Protein AF-A0A077Z413-F1 (afdb_monomer_lite)

InterPro domains:
  IPR001433 Oxidoreductase FAD/NAD(P)-binding [PF00175] (171-273)
  IPR001834 NADH:cytochrome b5 reductase-like [PTHR19370] (33-275)
  IPR006149 EB domain [PF01683] (399-443)
  IPR006149 EB domain [PF01683] (603-660)
  IPR008333 Flavoprotein pyridine nucleotide cytochrome reductase-like, FAD-binding domain [PF00970] (57-152)
  IPR017927 FAD-binding domain, ferredoxin reductase-type [PS51384] (52-159)
  IPR017938 Riboflavin synthase-like beta-barrel [SSF63380] (49-158)
  IPR039261 Ferredoxin-NADP reductase (FNR), nucleotide-binding domain [G3DSA:3.40.50.80] (155-281)
  IPR039261 Ferredoxin-NADP reductase (FNR), nucleotide-binding domain [SSF52343] (146-275)
  IPR055531 Domain of unknown function DUF7107 [PF23416] (274-321)

Sequence (708 aa):
MRLLAFPHSVVPTEAHVEYCETDLTLISFPKAERSTWNLESISSAYLSTDTYGFKNCTIRTVSTVAHNVLRFEVEVENGGAACIPVGGYMVWKLQELNLFRRYSPVPSQLQPADLGYFVGKLIFIVKLYPDSASSKYIGQLKPGDIVDVSDPFPSLTLDMQRLNESTEIVLISGGTGINPFLRIVLSLLKNTSACIDMVAFFRKSHDVLWKDELGQLSSSFPDRLRVSFVVDAAEPEWKSHNGGLSYDLMAQLMPAFNERTCACVCGMDGFCKRCEGHRDCKGRYVCVDRSCIPAKPTGMRCLSKSQCDSPKEECKYNHCWLPEERSNLCTTDKDCSEDMVCVQGHCVHTSRDEQEQGDRMKSGKVGQRCIDGHSCRISNSYCVLGYCQCKMNSVYDGVKCVQLAEIGDRCGEENLPCRPENSECLKGSCVCKSGFKAESGNCVRTTRAQLSQKCTVDDECVTAYSHCEGGRCNCKEGIQQMDNACRPNYNCLIGNVVVDNGKARKCVLNAVNGQEITGDTSQCPESYYCIALGSTSLKMINQRKLLVRTGVCCPSYGPVCPAGDRGMPTSKEQCNAECPTRSHFCLVDVNMPNLAVCCMKPCPANDIFSDGTCHTQLRIGEQCETPAQCTLSKSHCLPQRENVTTCQCTDKEIEWRGECIAPKCRSNRSPVVDKFGKIARCNASLPPCQTGTYCDPKYEICCRGRVS

Structure (mmCIF, N/CA/C/O backbone):
data_AF-A0A077Z413-F1
#
_entry.id   AF-A0A077Z413-F1
#
loop_
_atom_site.group_PDB
_atom_site.id
_atom_site.type_symbol
_atom_site.label_atom_id
_atom_site.label_alt_id
_atom_site.label_comp_id
_atom_site.label_asym_id
_atom_site.label_entity_id
_atom_site.label_seq_id
_atom_site.pdbx_PDB_ins_code
_atom_site.Cartn_x
_atom_site.Cartn_y
_atom_site.Cartn_z
_atom_site.occupancy
_atom_site.B_iso_or_equiv
_atom_site.auth_seq_id
_atom_site.auth_comp_id
_atom_site.auth_asym_id
_atom_site.auth_atom_id
_atom_site.pdbx_PDB_model_num
ATOM 1 N N . MET A 1 1 ? 10.376 -20.408 29.240 1.00 28.16 1 MET A N 1
ATOM 2 C CA . MET A 1 1 ? 10.800 -19.567 28.099 1.00 28.16 1 MET A CA 1
ATOM 3 C C . MET A 1 1 ? 9.625 -19.422 27.151 1.00 28.16 1 MET A C 1
ATOM 5 O O . MET A 1 1 ? 9.022 -20.433 26.822 1.00 28.16 1 MET A O 1
ATOM 9 N N . ARG A 1 2 ? 9.274 -18.197 26.753 1.00 22.61 2 ARG A N 1
ATOM 10 C CA . ARG A 1 2 ? 8.262 -17.922 25.726 1.00 22.61 2 ARG A CA 1
ATOM 11 C C . ARG A 1 2 ? 8.884 -16.985 24.705 1.00 22.61 2 ARG A C 1
ATOM 13 O O . ARG A 1 2 ? 9.274 -15.879 25.055 1.00 22.61 2 ARG A O 1
ATOM 20 N N . LEU A 1 3 ? 9.008 -17.477 23.480 1.00 24.70 3 LEU A N 1
ATOM 21 C CA . LEU A 1 3 ? 9.555 -16.744 22.347 1.00 24.70 3 LEU A CA 1
ATOM 22 C C . LEU A 1 3 ? 8.508 -15.732 21.868 1.00 24.70 3 LEU A C 1
ATOM 24 O O . LEU A 1 3 ? 7.420 -16.120 21.439 1.00 24.70 3 LEU A O 1
ATOM 28 N N . LEU A 1 4 ? 8.828 -14.443 21.963 1.00 28.17 4 LEU A N 1
ATOM 29 C CA . LEU A 1 4 ? 8.095 -13.382 21.280 1.00 28.17 4 LEU A CA 1
ATOM 30 C C . LEU A 1 4 ? 8.866 -13.038 20.007 1.00 28.17 4 LEU A C 1
ATOM 32 O O . LEU A 1 4 ? 9.913 -12.401 20.069 1.00 28.17 4 LEU A O 1
ATOM 36 N N . ALA A 1 5 ? 8.349 -13.475 18.861 1.00 26.83 5 ALA A N 1
ATOM 37 C CA . ALA A 1 5 ? 8.824 -12.990 17.574 1.00 26.83 5 ALA A CA 1
ATOM 38 C C . ALA A 1 5 ? 8.416 -11.516 17.430 1.00 26.83 5 ALA A C 1
ATOM 40 O O . ALA A 1 5 ? 7.222 -11.209 17.420 1.00 26.83 5 ALA A O 1
ATOM 41 N N . PHE A 1 6 ? 9.405 -10.626 17.329 1.00 34.16 6 PHE A N 1
ATOM 42 C CA . PHE A 1 6 ? 9.224 -9.187 17.131 1.00 34.16 6 PHE A CA 1
ATOM 43 C C . PHE A 1 6 ? 9.642 -8.761 15.714 1.00 34.16 6 PHE A C 1
ATOM 45 O O . PHE A 1 6 ? 10.743 -8.242 15.522 1.00 34.16 6 PHE A O 1
ATOM 52 N N . PRO A 1 7 ? 8.777 -8.917 14.701 1.00 33.66 7 PRO A N 1
ATOM 53 C CA . PRO A 1 7 ? 8.826 -8.052 13.538 1.00 33.66 7 PRO A CA 1
ATOM 54 C C . PRO A 1 7 ? 8.091 -6.736 13.874 1.00 33.66 7 PRO A C 1
ATOM 56 O O . PRO A 1 7 ? 6.976 -6.759 14.394 1.00 33.66 7 PRO A O 1
ATOM 59 N N . HIS A 1 8 ? 8.696 -5.590 13.538 1.00 46.38 8 HIS A N 1
ATOM 60 C CA . HIS A 1 8 ? 8.087 -4.242 13.596 1.00 46.38 8 HIS A CA 1
ATOM 61 C C . HIS A 1 8 ? 7.854 -3.609 14.991 1.00 46.38 8 HIS A C 1
ATOM 63 O O . HIS A 1 8 ? 6.790 -3.051 15.236 1.00 46.38 8 HIS A O 1
ATOM 69 N N . SER A 1 9 ? 8.837 -3.620 15.900 1.00 44.69 9 SER A N 1
ATOM 70 C CA . SER A 1 9 ? 8.729 -2.910 17.192 1.00 44.69 9 SER A CA 1
ATOM 71 C C . SER A 1 9 ? 9.844 -1.894 17.445 1.00 44.69 9 SER A C 1
ATOM 73 O O . SER A 1 9 ? 11.008 -2.125 17.115 1.00 44.69 9 SER A O 1
ATOM 75 N N . VAL A 1 10 ? 9.471 -0.784 18.087 1.00 44.56 10 VAL A N 1
ATOM 76 C CA . VAL A 1 10 ? 10.377 0.242 18.619 1.00 44.56 10 VAL A CA 1
ATOM 77 C C . VAL A 1 10 ? 11.117 -0.289 19.849 1.00 44.56 10 VAL A C 1
ATOM 79 O O . VAL A 1 10 ? 10.505 -0.923 20.707 1.00 44.56 10 VAL A O 1
ATOM 82 N N . VAL A 1 11 ? 12.412 0.003 19.959 1.00 46.81 11 VAL A N 1
ATOM 83 C CA . VAL A 1 11 ? 13.286 -0.465 21.052 1.00 46.81 11 VAL A CA 1
ATOM 84 C C . VAL A 1 11 ? 13.979 0.732 21.721 1.00 46.81 11 VAL A C 1
ATOM 86 O O . VAL A 1 11 ? 14.384 1.624 20.987 1.00 46.81 11 VAL A O 1
ATOM 89 N N . PRO A 1 12 ? 14.143 0.816 23.054 1.00 45.28 12 PRO A N 1
ATOM 90 C CA . PRO A 1 12 ? 14.879 1.914 23.690 1.00 45.28 12 PRO A CA 1
ATOM 91 C C . PRO A 1 12 ? 16.306 2.079 23.140 1.00 45.28 12 PRO A C 1
ATOM 93 O O . PRO A 1 12 ? 16.984 1.088 22.886 1.00 45.28 12 PRO A O 1
ATOM 96 N N . THR A 1 13 ? 16.793 3.315 23.006 1.00 42.81 13 THR A N 1
ATOM 97 C CA . THR A 1 13 ? 18.112 3.663 22.436 1.00 42.81 13 THR A CA 1
ATOM 98 C C . THR A 1 13 ? 19.296 3.119 23.225 1.00 42.81 13 THR A C 1
ATOM 100 O O . THR A 1 13 ? 20.392 3.024 22.685 1.00 42.81 13 THR A O 1
ATOM 103 N N . GLU A 1 14 ? 19.086 2.761 24.489 1.00 40.78 14 GLU A N 1
ATOM 104 C CA . GLU A 1 14 ? 20.096 2.124 25.336 1.00 40.78 14 GLU A CA 1
ATOM 105 C C . GLU A 1 14 ? 20.173 0.600 25.123 1.00 40.78 14 GLU A C 1
ATOM 107 O O . GLU A 1 14 ? 21.054 -0.057 25.675 1.00 40.78 14 GLU A O 1
ATOM 112 N N . ALA A 1 15 ? 19.249 0.011 24.356 1.00 42.88 15 ALA A N 1
ATOM 113 C CA . ALA A 1 15 ? 19.197 -1.428 24.158 1.00 42.88 15 ALA A CA 1
ATOM 114 C C . ALA A 1 15 ? 20.210 -1.901 23.105 1.00 42.88 15 ALA A C 1
ATOM 116 O O . ALA A 1 15 ? 20.177 -1.486 21.946 1.00 42.88 15 ALA A O 1
ATOM 117 N N . HIS A 1 16 ? 21.063 -2.848 23.489 1.00 44.19 16 HIS A N 1
ATOM 118 C CA . HIS A 1 16 ? 21.930 -3.556 22.553 1.00 44.19 16 HIS A CA 1
ATOM 119 C C . HIS A 1 16 ? 21.125 -4.632 21.821 1.00 44.19 16 HIS A C 1
ATOM 121 O O . HIS A 1 16 ? 20.552 -5.520 22.457 1.00 44.19 16 HIS A O 1
ATOM 127 N N . VAL A 1 17 ? 21.096 -4.563 20.488 1.00 45.47 17 VAL A N 1
ATOM 128 C CA . VAL A 1 17 ? 20.419 -5.551 19.639 1.00 45.47 17 VAL A CA 1
ATOM 129 C C . VAL A 1 17 ? 21.442 -6.282 18.779 1.00 45.47 17 VAL A C 1
ATOM 131 O O . VAL A 1 17 ? 22.076 -5.670 17.919 1.00 45.47 17 VAL A O 1
ATOM 134 N N . GLU A 1 18 ? 21.587 -7.587 18.996 1.00 38.75 18 GLU A N 1
ATOM 135 C CA . GLU A 1 18 ? 22.408 -8.451 18.143 1.00 38.75 18 GLU A CA 1
ATOM 136 C C . GLU A 1 18 ? 21.559 -9.058 17.022 1.00 38.75 18 GLU A C 1
ATOM 138 O O . GLU A 1 18 ? 20.440 -9.532 17.241 1.00 38.75 18 GLU A O 1
ATOM 143 N N . TYR A 1 19 ? 22.110 -9.041 15.808 1.00 41.09 19 TYR A N 1
ATOM 144 C CA . TYR A 1 19 ? 21.534 -9.721 14.653 1.00 41.09 19 TYR A CA 1
ATOM 145 C C . TYR A 1 19 ? 21.914 -11.198 14.698 1.00 41.09 19 TYR A C 1
ATOM 147 O O . TYR A 1 19 ? 23.059 -11.545 14.417 1.00 41.09 19 TYR A O 1
ATOM 155 N N . CYS A 1 20 ? 20.958 -12.063 15.034 1.00 30.08 20 CYS A N 1
ATOM 156 C CA . CYS A 1 20 ? 21.129 -13.500 14.860 1.00 30.08 20 CYS A CA 1
ATOM 157 C C . CYS A 1 20 ? 20.796 -13.898 13.419 1.00 30.08 20 CYS A C 1
ATOM 159 O O . CYS A 1 20 ? 19.836 -13.411 12.817 1.00 30.08 20 CYS A O 1
ATOM 161 N N . GLU A 1 21 ? 21.557 -14.847 12.887 1.00 31.02 21 GLU A N 1
ATOM 162 C CA . GLU A 1 21 ? 21.117 -15.641 11.748 1.00 31.02 21 GLU A CA 1
ATOM 163 C C . GLU A 1 21 ? 19.917 -16.503 12.187 1.00 31.02 21 GLU A C 1
ATOM 165 O O . GLU A 1 21 ? 19.969 -17.153 13.231 1.00 31.02 21 GLU A O 1
ATOM 170 N N . THR A 1 22 ? 18.850 -16.527 11.380 1.00 33.34 22 THR A N 1
ATOM 171 C CA . THR A 1 22 ? 17.596 -17.299 11.560 1.00 33.34 22 THR A CA 1
ATOM 172 C C . THR A 1 22 ? 16.703 -16.938 12.770 1.00 33.34 22 THR A C 1
ATOM 174 O O . THR A 1 22 ? 17.072 -17.109 13.925 1.00 33.34 22 THR A O 1
ATOM 177 N N . ASP A 1 23 ? 15.472 -16.491 12.473 1.00 44.75 23 ASP A N 1
ATOM 178 C CA . ASP A 1 23 ? 14.248 -16.422 13.308 1.00 44.75 23 ASP A CA 1
ATOM 179 C C . ASP A 1 23 ? 14.283 -15.797 14.726 1.00 44.75 23 ASP A C 1
ATOM 181 O O . ASP A 1 23 ? 13.245 -15.728 15.395 1.00 44.75 23 ASP A O 1
ATOM 185 N N . LEU A 1 24 ? 15.424 -15.291 15.192 1.00 39.12 24 LEU A N 1
ATOM 186 C CA . LEU A 1 24 ? 15.622 -14.742 16.535 1.00 39.12 24 LEU A CA 1
ATOM 187 C C . LEU A 1 24 ? 16.223 -13.331 16.494 1.00 39.12 24 LEU A C 1
ATOM 189 O O . LEU A 1 24 ? 17.147 -13.052 15.740 1.00 39.12 24 LEU A O 1
ATOM 193 N N . THR A 1 25 ? 15.736 -12.458 17.377 1.00 46.72 25 THR A N 1
ATOM 194 C CA . THR A 1 25 ? 16.320 -11.131 17.628 1.00 46.72 25 THR A CA 1
ATOM 195 C C . THR A 1 25 ? 16.581 -11.003 19.121 1.00 46.72 25 THR A C 1
ATOM 197 O O . THR A 1 25 ? 15.634 -11.011 19.913 1.00 46.72 25 THR A O 1
ATOM 200 N N . LEU A 1 26 ? 17.848 -10.886 19.523 1.00 48.56 26 LEU A N 1
ATOM 201 C CA . LEU A 1 26 ? 18.206 -10.675 20.924 1.00 48.56 26 LEU A CA 1
ATOM 202 C C . LEU A 1 26 ? 18.208 -9.174 21.232 1.00 48.56 26 LEU A C 1
ATOM 204 O O . LEU A 1 26 ? 18.995 -8.427 20.658 1.00 48.56 26 LEU A O 1
ATOM 208 N N . ILE A 1 27 ? 17.348 -8.738 22.155 1.00 52.09 27 ILE A N 1
ATOM 209 C CA . ILE A 1 27 ? 17.287 -7.350 22.630 1.00 52.09 27 ILE A CA 1
ATOM 210 C C . ILE A 1 27 ? 17.706 -7.315 24.102 1.00 52.09 27 ILE A C 1
ATOM 212 O O . ILE A 1 27 ? 17.026 -7.874 24.964 1.00 52.09 27 ILE A O 1
ATOM 216 N N . SER A 1 28 ? 18.816 -6.638 24.383 1.00 52.75 28 SER A N 1
ATOM 217 C CA . SER A 1 28 ? 19.414 -6.515 25.714 1.00 52.75 28 SER A CA 1
ATOM 218 C C . SER A 1 28 ? 19.204 -5.109 26.262 1.00 52.75 28 SER A C 1
ATOM 220 O O . SER A 1 28 ? 19.669 -4.146 25.663 1.00 52.75 28 SER A O 1
ATOM 222 N N . PHE A 1 29 ? 18.545 -4.979 27.413 1.00 53.84 29 PHE A N 1
ATOM 223 C CA . PHE A 1 29 ? 18.267 -3.687 28.051 1.00 53.84 29 PHE A CA 1
ATOM 224 C C . PHE A 1 29 ? 19.212 -3.468 29.244 1.00 53.84 29 PHE A C 1
ATOM 226 O O . PHE A 1 29 ? 19.285 -4.349 30.111 1.00 53.84 29 PHE A O 1
ATOM 233 N N . PRO A 1 30 ? 19.908 -2.323 29.353 1.00 49.31 30 PRO A N 1
ATOM 234 C CA . PRO A 1 30 ? 20.607 -1.968 30.578 1.00 49.31 30 PRO A CA 1
ATOM 235 C C . PRO A 1 30 ? 19.598 -1.682 31.696 1.00 49.31 30 PRO A C 1
ATOM 237 O O . PRO A 1 30 ? 18.466 -1.256 31.465 1.00 49.31 30 PRO A O 1
ATOM 240 N N . LYS A 1 31 ? 20.008 -1.935 32.940 1.00 54.69 31 LYS A N 1
ATOM 241 C CA . LYS A 1 31 ? 19.211 -1.584 34.117 1.00 54.69 31 LYS A CA 1
ATOM 242 C C . LYS A 1 31 ? 19.693 -0.261 34.693 1.00 54.69 31 LYS A C 1
ATOM 244 O O . LYS A 1 31 ? 20.863 -0.157 35.049 1.00 54.69 31 LYS A O 1
ATOM 249 N N . ALA A 1 32 ? 18.768 0.677 34.892 1.00 53.03 32 ALA A N 1
ATOM 250 C CA . ALA A 1 32 ? 19.027 1.909 35.638 1.00 53.03 32 ALA A CA 1
ATOM 251 C C . ALA A 1 32 ? 19.455 1.641 37.099 1.00 53.03 32 ALA A C 1
ATOM 253 O O . ALA A 1 32 ? 20.260 2.380 37.654 1.00 53.03 32 ALA A O 1
ATOM 254 N N . GLU A 1 33 ? 18.971 0.550 37.708 1.00 53.12 33 GLU A N 1
ATOM 255 C CA . GLU A 1 33 ? 19.312 0.148 39.079 1.00 53.12 33 GLU A CA 1
ATOM 256 C C . GLU A 1 33 ? 19.657 -1.346 39.183 1.00 53.12 33 GLU A C 1
ATOM 258 O O . GLU A 1 33 ? 19.106 -2.193 38.473 1.00 53.12 33 GLU A O 1
ATOM 263 N N . ARG A 1 34 ? 20.529 -1.709 40.137 1.00 58.69 34 ARG A N 1
ATOM 264 C CA . ARG A 1 34 ? 20.856 -3.110 40.472 1.00 58.69 34 ARG A CA 1
ATOM 265 C C . ARG A 1 34 ? 19.752 -3.781 41.307 1.00 58.69 34 ARG A C 1
ATOM 267 O O . ARG A 1 34 ? 20.002 -4.270 42.405 1.00 58.69 34 ARG A O 1
ATOM 274 N N . SER A 1 35 ? 18.540 -3.842 40.766 1.00 61.94 35 SER A N 1
ATOM 275 C CA . SER A 1 35 ? 17.380 -4.510 41.365 1.00 61.94 35 SER A CA 1
ATOM 276 C C . SER A 1 35 ? 16.885 -5.688 40.511 1.00 61.94 35 SER A C 1
ATOM 278 O O . SER A 1 35 ? 17.097 -5.764 39.292 1.00 61.94 35 SER A O 1
ATOM 280 N N . THR A 1 36 ? 16.237 -6.664 41.146 1.00 55.19 36 THR A N 1
ATOM 281 C CA . THR A 1 36 ? 15.472 -7.713 40.461 1.00 55.19 36 THR A CA 1
ATOM 282 C C . THR A 1 36 ? 14.172 -7.119 39.928 1.00 55.19 36 THR A C 1
ATOM 284 O O . THR A 1 36 ? 13.396 -6.534 40.676 1.00 55.19 36 THR A O 1
ATOM 287 N N . TRP A 1 37 ? 13.917 -7.270 38.628 1.00 55.75 37 TRP A N 1
ATOM 288 C CA . TRP A 1 37 ? 12.643 -6.855 38.041 1.00 55.75 37 TRP A CA 1
ATOM 289 C C . TRP A 1 37 ? 11.569 -7.871 38.439 1.00 55.75 37 TRP A C 1
ATOM 291 O O . TRP A 1 37 ? 11.731 -9.060 38.155 1.00 55.75 37 TRP A O 1
ATOM 301 N N . ASN A 1 38 ? 10.478 -7.426 39.070 1.00 50.91 38 ASN A N 1
ATOM 302 C CA . ASN A 1 38 ? 9.303 -8.281 39.217 1.00 50.91 38 ASN A CA 1
ATOM 303 C C . ASN A 1 38 ? 8.595 -8.367 37.856 1.00 50.91 38 ASN A C 1
ATOM 305 O O . ASN A 1 38 ? 8.064 -7.374 37.368 1.00 50.91 38 ASN A O 1
ATOM 309 N N . LEU A 1 39 ? 8.583 -9.556 37.249 1.00 51.94 39 LEU A N 1
ATOM 310 C CA . LEU A 1 39 ? 7.976 -9.794 35.935 1.00 51.94 39 LEU A CA 1
ATOM 311 C C . LEU A 1 39 ? 6.451 -9.569 35.920 1.00 51.94 39 LEU A C 1
ATOM 313 O O . LEU A 1 39 ? 5.877 -9.419 34.845 1.00 51.94 39 LEU A O 1
ATOM 317 N N . GLU A 1 40 ? 5.798 -9.501 37.084 1.00 43.41 40 GLU A N 1
ATOM 318 C CA . GLU A 1 40 ? 4.367 -9.195 37.213 1.00 43.41 40 GLU A CA 1
ATOM 319 C C . GLU A 1 40 ? 4.006 -7.750 36.823 1.00 43.41 40 GLU A C 1
ATOM 321 O O . GLU A 1 40 ? 2.853 -7.490 36.483 1.00 43.41 40 GLU A O 1
ATOM 326 N N . SER A 1 41 ? 4.962 -6.809 36.822 1.00 41.97 41 SER A N 1
ATOM 327 C CA . SER A 1 41 ? 4.713 -5.428 36.371 1.00 41.97 41 SER A CA 1
ATOM 328 C C . SER A 1 41 ? 4.754 -5.262 34.847 1.00 41.97 41 SER A C 1
ATOM 330 O O . SER A 1 41 ? 4.362 -4.212 34.333 1.00 41.97 41 SER A O 1
ATOM 332 N N . ILE A 1 42 ? 5.175 -6.295 34.105 1.00 41.75 42 ILE A N 1
ATOM 333 C CA . ILE A 1 42 ? 5.148 -6.310 32.639 1.00 41.75 42 ILE A CA 1
ATOM 334 C C . ILE A 1 42 ? 3.708 -6.570 32.183 1.00 41.75 42 ILE A C 1
ATOM 336 O O . ILE A 1 42 ? 3.340 -7.666 31.753 1.00 41.75 42 ILE A O 1
ATOM 340 N N . SER A 1 43 ? 2.871 -5.535 32.275 1.00 37.59 43 SER A N 1
ATOM 341 C CA . SER A 1 43 ? 1.578 -5.535 31.597 1.00 37.59 43 SER A CA 1
ATOM 342 C C . SER A 1 43 ? 1.805 -5.695 30.092 1.00 37.59 43 SER A C 1
ATOM 344 O O . SER A 1 43 ? 2.752 -5.133 29.535 1.00 37.59 43 SER A O 1
ATOM 346 N N . SER A 1 44 ? 0.932 -6.439 29.413 1.00 36.38 44 SER A N 1
ATOM 347 C CA . SER A 1 44 ? 0.929 -6.468 27.953 1.00 36.38 44 SER A CA 1
ATOM 348 C C . SER A 1 44 ? 0.476 -5.103 27.433 1.00 36.38 44 SER A C 1
ATOM 350 O O . SER A 1 44 ? -0.722 -4.878 27.243 1.00 36.38 44 SER A O 1
ATOM 352 N N . ALA A 1 45 ? 1.429 -4.194 27.215 1.00 34.12 45 ALA A N 1
ATOM 353 C CA . ALA A 1 45 ? 1.186 -2.974 26.463 1.00 34.12 45 ALA A CA 1
ATOM 354 C C . ALA A 1 45 ? 0.568 -3.377 25.118 1.00 34.12 45 ALA A C 1
ATOM 356 O O . ALA A 1 45 ? 1.127 -4.207 24.395 1.00 34.12 45 ALA A O 1
ATOM 357 N N . TYR A 1 46 ? -0.629 -2.862 24.837 1.00 34.12 46 TYR A N 1
ATOM 358 C CA . TYR A 1 46 ? -1.366 -3.211 23.629 1.00 34.12 46 TYR A CA 1
ATOM 359 C C . TYR A 1 46 ? -0.496 -2.918 22.404 1.00 34.12 46 TYR A C 1
ATOM 361 O O . TYR A 1 46 ? -0.082 -1.778 22.194 1.00 34.12 46 TYR A O 1
ATOM 369 N N . LEU A 1 47 ? -0.281 -3.935 21.563 1.00 33.97 47 LEU A N 1
ATOM 370 C CA . LEU A 1 47 ? 0.037 -3.690 20.159 1.00 33.97 47 LEU A CA 1
ATOM 371 C C . LEU A 1 47 ? -1.065 -2.779 19.618 1.00 33.97 47 LEU A C 1
ATOM 373 O O . LEU A 1 47 ? -2.248 -3.109 19.742 1.00 33.97 47 LEU A O 1
ATOM 377 N N . SER A 1 48 ? -0.670 -1.624 19.081 1.00 32.44 48 SER A N 1
ATOM 378 C CA . SER A 1 48 ? -1.611 -0.638 18.561 1.00 32.44 48 SER A CA 1
ATOM 379 C C . SER A 1 48 ? -2.585 -1.303 17.589 1.00 32.44 48 SER A C 1
ATOM 381 O O . SER A 1 48 ? -2.178 -2.025 16.680 1.00 32.44 48 SER A O 1
ATOM 383 N N . THR A 1 49 ? -3.882 -1.062 17.776 1.00 32.44 49 THR A N 1
ATOM 384 C CA . THR A 1 49 ? -4.916 -1.502 16.829 1.00 32.44 49 THR A CA 1
ATOM 385 C C . THR A 1 49 ? -4.937 -0.646 15.559 1.00 32.44 49 THR A C 1
ATOM 387 O O . THR A 1 49 ? -5.625 -0.996 14.597 1.00 32.44 49 THR A O 1
ATOM 390 N N . ASP A 1 50 ? -4.168 0.449 15.533 1.00 43.53 50 ASP A N 1
ATOM 391 C CA . ASP A 1 50 ? -3.929 1.255 14.343 1.00 43.53 50 ASP A CA 1
ATOM 392 C C . ASP A 1 50 ? -3.065 0.468 13.347 1.00 43.53 50 ASP A C 1
ATOM 394 O O . ASP A 1 50 ? -1.977 -0.004 13.672 1.00 43.53 50 ASP A O 1
ATOM 398 N N . THR A 1 51 ? -3.543 0.351 12.105 1.00 52.84 51 THR A N 1
ATOM 399 C CA . THR A 1 51 ? -2.934 -0.485 11.047 1.00 52.84 51 THR A CA 1
ATOM 400 C C . THR A 1 51 ? -1.523 -0.019 10.661 1.00 52.84 51 THR A C 1
ATOM 402 O O . THR A 1 51 ? -0.793 -0.740 9.984 1.00 52.84 51 THR A O 1
ATOM 405 N N . TYR A 1 52 ? -1.134 1.180 11.097 1.00 63.50 52 TYR A N 1
ATOM 406 C CA . TYR A 1 52 ? 0.148 1.806 10.800 1.00 63.50 52 TYR A CA 1
ATOM 407 C C . TYR A 1 52 ? 1.149 1.842 11.963 1.00 63.50 52 TYR A C 1
ATOM 409 O O . TYR A 1 52 ? 2.311 2.142 11.707 1.00 63.50 52 TYR A O 1
ATOM 417 N N . GLY A 1 53 ? 0.753 1.587 13.216 1.00 72.75 53 GLY A N 1
ATOM 418 C CA . GLY A 1 53 ? 1.686 1.705 14.351 1.00 72.75 53 GLY A CA 1
ATOM 419 C C . GLY A 1 53 ? 2.330 3.100 14.465 1.00 72.75 53 GLY A C 1
ATOM 420 O O . GLY A 1 53 ? 3.554 3.245 14.499 1.00 72.75 53 GLY A O 1
ATOM 421 N N . PHE A 1 54 ? 1.519 4.164 14.431 1.00 82.56 54 PHE A N 1
ATOM 422 C CA . PHE A 1 54 ? 2.041 5.528 14.566 1.00 82.56 54 PHE A CA 1
ATOM 423 C C . PHE A 1 54 ? 2.688 5.756 15.935 1.00 82.56 54 PHE A C 1
ATOM 425 O O . PHE A 1 54 ? 2.129 5.400 16.971 1.00 82.56 54 PHE A O 1
ATOM 432 N N . LYS A 1 55 ? 3.851 6.409 15.913 1.00 83.12 55 LYS A N 1
ATOM 433 C CA . LYS A 1 55 ? 4.556 6.940 17.081 1.00 83.12 55 LYS A CA 1
ATOM 434 C C . LYS A 1 55 ? 4.862 8.415 16.863 1.00 83.12 55 LYS A C 1
ATOM 436 O O . LYS A 1 55 ? 5.078 8.844 15.728 1.00 83.12 55 LYS A O 1
ATOM 441 N N . ASN A 1 56 ? 4.912 9.162 17.955 1.00 89.06 56 ASN A N 1
ATOM 442 C CA . ASN A 1 56 ? 5.360 10.542 17.931 1.00 89.06 56 ASN A CA 1
ATOM 443 C C . ASN A 1 56 ? 6.867 10.588 17.653 1.00 89.06 56 ASN A C 1
ATOM 445 O O . ASN A 1 56 ? 7.652 9.873 18.289 1.00 89.06 56 ASN A O 1
ATOM 449 N N . CYS A 1 57 ? 7.275 11.465 16.743 1.00 91.06 57 CYS A N 1
ATOM 450 C CA . CYS A 1 57 ? 8.670 11.821 16.550 1.00 91.06 57 CYS A CA 1
ATOM 451 C C . CYS A 1 57 ? 8.840 13.339 16.648 1.00 91.06 57 CYS A C 1
ATOM 453 O O . CYS A 1 57 ? 8.166 14.086 15.939 1.00 91.06 57 CYS A O 1
ATOM 455 N N . THR A 1 58 ? 9.754 13.801 17.498 1.00 93.75 58 THR A N 1
ATOM 456 C CA . THR A 1 58 ? 10.096 15.223 17.616 1.00 93.75 58 THR A CA 1
ATOM 457 C C . THR A 1 58 ? 11.072 15.608 16.507 1.00 93.75 58 THR A C 1
ATOM 459 O O . THR A 1 58 ? 12.123 14.979 16.357 1.00 93.75 58 THR A O 1
ATOM 462 N N . ILE A 1 59 ? 10.774 16.663 15.751 1.00 95.62 59 ILE A N 1
ATOM 463 C CA . ILE A 1 59 ? 11.700 17.239 14.773 1.00 95.62 59 ILE A CA 1
ATOM 464 C C . ILE A 1 59 ? 12.851 17.914 15.523 1.00 95.62 59 ILE A C 1
ATOM 466 O O . ILE A 1 59 ? 12.642 18.820 16.329 1.00 95.62 59 ILE A O 1
ATOM 470 N N . ARG A 1 60 ? 14.087 17.490 15.251 1.00 95.25 60 ARG A N 1
ATOM 471 C CA . ARG A 1 60 ? 15.306 18.069 15.833 1.00 95.25 60 ARG A CA 1
ATOM 472 C C . ARG A 1 60 ? 15.945 19.108 14.937 1.00 95.25 60 ARG A C 1
ATOM 474 O O . ARG A 1 60 ? 16.344 20.159 15.424 1.00 95.25 60 ARG A O 1
ATOM 481 N N . THR A 1 61 ? 16.031 18.832 13.640 1.00 96.00 61 THR A N 1
ATOM 482 C CA . THR A 1 61 ? 16.574 19.780 12.665 1.00 96.00 61 THR A CA 1
ATOM 483 C C . THR A 1 61 ? 15.751 19.769 11.383 1.00 96.00 61 THR A C 1
ATOM 485 O O . THR A 1 61 ? 15.183 18.748 10.987 1.00 96.00 61 THR A O 1
ATOM 488 N N . VAL A 1 62 ? 15.690 20.940 10.750 1.00 96.31 62 VAL A N 1
ATOM 489 C CA . VAL A 1 62 ? 15.151 21.147 9.405 1.00 96.31 62 VAL A CA 1
ATOM 490 C C . VAL A 1 62 ? 16.195 21.957 8.649 1.00 96.31 62 VAL A C 1
ATOM 492 O O . VAL A 1 62 ? 16.572 23.035 9.107 1.00 96.31 62 VAL A O 1
ATOM 495 N N . SER A 1 63 ? 16.685 21.450 7.520 1.00 94.44 63 SER A N 1
ATOM 496 C CA . SER A 1 63 ? 17.621 22.179 6.658 1.00 94.44 63 SER A CA 1
ATOM 497 C C . SER A 1 63 ? 17.238 22.067 5.187 1.00 94.44 63 SER A C 1
ATOM 499 O O . SER A 1 63 ? 16.721 21.048 4.736 1.00 94.44 63 SER A O 1
ATOM 501 N N . THR A 1 64 ? 17.487 23.122 4.417 1.00 91.69 64 THR A N 1
ATOM 502 C CA . THR A 1 64 ? 17.297 23.109 2.962 1.00 91.69 64 THR A CA 1
ATOM 503 C C . THR A 1 64 ? 18.493 22.424 2.305 1.00 91.69 64 THR A C 1
ATOM 505 O O . THR A 1 64 ? 19.629 22.802 2.574 1.00 91.69 64 THR A O 1
ATOM 508 N N . VAL A 1 65 ? 18.245 21.427 1.450 1.00 89.25 65 VAL A N 1
ATOM 509 C CA . VAL A 1 65 ? 19.292 20.689 0.707 1.00 89.25 65 VAL A CA 1
ATOM 510 C C . VAL A 1 65 ? 19.263 20.942 -0.804 1.00 89.25 65 VAL A C 1
ATOM 512 O O . VAL A 1 65 ? 20.252 20.701 -1.480 1.00 89.25 65 VAL A O 1
ATOM 515 N N . ALA A 1 66 ? 18.150 21.457 -1.329 1.00 85.31 66 ALA A N 1
ATOM 516 C CA . ALA A 1 66 ? 18.012 21.979 -2.691 1.00 85.31 66 ALA A CA 1
ATOM 517 C C . ALA A 1 66 ? 16.859 23.000 -2.724 1.00 85.31 66 ALA A C 1
ATOM 519 O O . ALA A 1 66 ? 16.107 23.098 -1.753 1.00 85.31 66 ALA A O 1
ATOM 520 N N . HIS A 1 67 ? 16.687 23.731 -3.833 1.00 77.94 67 HIS A N 1
ATOM 521 C CA . HIS A 1 67 ? 15.775 24.887 -3.960 1.00 77.94 67 HIS A CA 1
ATOM 522 C C . HIS A 1 67 ? 14.373 24.705 -3.333 1.00 77.94 67 HIS A C 1
ATOM 524 O O . HIS A 1 67 ? 13.847 25.631 -2.721 1.00 77.94 67 HIS A O 1
ATOM 530 N N . ASN A 1 68 ? 13.782 23.511 -3.442 1.00 86.25 68 ASN A N 1
ATOM 531 C CA . ASN A 1 68 ? 12.508 23.149 -2.811 1.00 86.25 68 ASN A CA 1
ATOM 532 C C . ASN A 1 68 ? 12.556 21.799 -2.070 1.00 86.25 68 ASN A C 1
ATOM 534 O O . ASN A 1 68 ? 11.549 21.093 -2.007 1.00 86.25 68 ASN A O 1
ATOM 538 N N . VAL A 1 69 ? 13.715 21.409 -1.533 1.00 91.06 69 VAL A N 1
ATOM 539 C CA . VAL A 1 69 ? 13.897 20.127 -0.837 1.00 91.06 69 VAL A CA 1
ATOM 540 C C . VAL A 1 69 ? 14.413 20.358 0.577 1.00 91.06 69 VAL A C 1
ATOM 542 O O . VAL A 1 69 ? 15.463 20.971 0.775 1.00 91.06 69 VAL A O 1
ATOM 545 N N . LEU A 1 70 ? 13.681 19.827 1.555 1.00 94.50 70 LEU A N 1
ATOM 546 C CA . LEU A 1 70 ? 14.014 19.894 2.974 1.00 94.50 70 LEU A CA 1
ATOM 547 C C . LEU A 1 70 ? 14.515 18.542 3.489 1.00 94.50 70 LEU A C 1
ATOM 549 O O . LEU A 1 70 ? 13.986 17.488 3.134 1.00 94.50 70 LEU A O 1
ATOM 553 N N . ARG A 1 71 ? 15.507 18.593 4.372 1.00 95.38 71 ARG A N 1
ATOM 554 C CA . ARG A 1 71 ? 16.013 17.494 5.187 1.00 95.38 71 ARG A CA 1
ATOM 555 C C . ARG A 1 71 ? 15.468 17.651 6.599 1.00 95.38 71 ARG A C 1
ATOM 557 O O . ARG A 1 71 ? 15.747 18.647 7.259 1.00 95.38 71 ARG A O 1
ATOM 564 N N . PHE A 1 72 ? 14.716 16.656 7.048 1.00 96.81 72 PHE A N 1
ATOM 565 C CA . PHE A 1 72 ? 14.198 16.548 8.405 1.00 96.81 72 PHE A CA 1
ATOM 566 C C . PHE A 1 72 ? 14.990 15.494 9.165 1.00 96.81 72 PHE A C 1
ATOM 568 O O . PHE A 1 72 ? 15.110 14.363 8.694 1.00 96.81 72 PHE A O 1
ATOM 575 N N . GLU A 1 73 ? 15.478 15.836 10.351 1.00 95.31 73 GLU A N 1
ATOM 576 C CA . GLU A 1 73 ? 15.925 14.857 11.340 1.00 95.31 73 GLU A CA 1
ATOM 577 C C . GLU A 1 73 ? 14.891 14.789 12.458 1.00 95.31 73 GLU A C 1
ATOM 579 O O . GLU A 1 73 ? 14.573 15.815 13.064 1.00 95.31 73 GLU A O 1
ATOM 584 N N . VAL A 1 74 ? 14.372 13.596 12.738 1.00 94.19 74 VAL A N 1
ATOM 585 C CA . VAL A 1 74 ? 13.348 13.373 13.762 1.00 94.19 74 VAL A CA 1
ATOM 586 C C . VAL A 1 74 ? 13.779 12.256 14.709 1.00 94.19 74 VAL A C 1
ATOM 588 O O . VAL A 1 74 ? 14.351 11.254 14.284 1.00 94.19 74 VAL A O 1
ATOM 591 N N . GLU A 1 75 ? 13.512 12.420 15.997 1.00 91.06 75 GLU A N 1
ATOM 592 C CA . GLU A 1 75 ? 13.795 11.416 17.029 1.00 91.06 75 GLU A CA 1
ATOM 593 C C . GLU A 1 75 ? 12.491 10.837 17.561 1.00 91.06 75 GLU A C 1
ATOM 595 O O . GLU A 1 75 ? 11.529 11.575 17.770 1.00 91.06 75 GLU A O 1
ATOM 600 N N . VAL A 1 76 ? 12.443 9.524 17.786 1.00 85.50 76 VAL A N 1
ATOM 601 C CA . VAL A 1 76 ? 11.271 8.883 18.395 1.00 85.50 76 VAL A CA 1
ATOM 602 C C . VAL A 1 76 ? 11.174 9.291 19.865 1.00 85.50 76 VAL A C 1
ATOM 604 O O . VAL A 1 76 ? 12.146 9.169 20.616 1.00 85.50 76 VAL A O 1
ATOM 607 N N . GLU A 1 77 ? 9.994 9.742 20.295 1.00 79.31 77 GLU A N 1
ATOM 608 C CA . GLU A 1 77 ? 9.769 10.100 21.699 1.00 79.31 77 GLU A CA 1
ATOM 609 C C . GLU A 1 77 ? 10.027 8.909 22.639 1.00 79.31 77 GLU A C 1
ATOM 611 O O . GLU A 1 77 ? 9.848 7.745 22.276 1.00 79.31 77 GLU A O 1
ATOM 616 N N . ASN A 1 78 ? 10.461 9.207 23.868 1.00 69.81 78 ASN A N 1
ATOM 617 C CA . ASN A 1 78 ? 10.905 8.227 24.872 1.00 69.81 78 ASN A CA 1
ATOM 618 C C . ASN A 1 78 ? 12.144 7.399 24.467 1.00 69.81 78 ASN A C 1
ATOM 620 O O . ASN A 1 78 ? 12.357 6.312 24.999 1.00 69.81 78 ASN A O 1
ATOM 624 N N . GLY A 1 79 ? 12.968 7.911 23.543 1.00 65.19 79 GLY A N 1
ATOM 625 C CA . GLY A 1 79 ? 14.220 7.264 23.144 1.00 65.19 79 GLY A CA 1
ATOM 626 C C . GLY A 1 79 ? 13.988 5.973 22.367 1.00 65.19 79 GLY A C 1
ATOM 627 O O . GLY A 1 79 ? 14.683 4.991 22.585 1.00 65.19 79 GLY A O 1
ATOM 628 N N . GLY A 1 80 ? 12.980 5.928 21.498 1.00 67.31 80 GLY A N 1
ATOM 629 C CA . GLY A 1 80 ? 12.726 4.756 20.665 1.00 67.31 80 GLY A CA 1
ATOM 630 C C . GLY A 1 80 ? 13.685 4.634 19.473 1.00 67.31 80 GLY A C 1
ATOM 631 O O . GLY A 1 80 ? 14.110 5.631 18.904 1.00 67.31 80 GLY A O 1
ATOM 632 N N . ALA A 1 81 ? 13.967 3.410 19.035 1.00 69.56 81 ALA A N 1
ATOM 633 C CA . ALA A 1 81 ? 14.723 3.070 17.836 1.00 69.56 81 ALA A CA 1
ATOM 634 C C . ALA A 1 81 ? 13.896 2.146 16.937 1.00 69.56 81 ALA A C 1
ATOM 636 O O . ALA A 1 81 ? 13.369 1.132 17.396 1.00 69.56 81 ALA A O 1
ATOM 637 N N . ALA A 1 82 ? 13.765 2.493 15.655 1.00 71.56 82 ALA A N 1
ATOM 638 C CA . ALA A 1 82 ? 12.951 1.747 14.694 1.00 71.56 82 ALA A CA 1
ATOM 639 C C . ALA A 1 82 ? 13.816 0.850 13.796 1.00 71.56 82 ALA A C 1
ATOM 641 O O . ALA A 1 82 ? 14.859 1.292 13.318 1.00 71.56 82 ALA A O 1
ATOM 642 N N . CYS A 1 83 ? 13.363 -0.381 13.531 1.00 72.50 83 CYS A N 1
ATOM 643 C CA . CYS A 1 83 ? 14.012 -1.311 12.600 1.00 72.50 83 CYS A CA 1
ATOM 644 C C . CYS A 1 83 ? 13.603 -1.020 11.148 1.00 72.50 83 CYS A C 1
ATOM 646 O O . CYS A 1 83 ? 12.486 -1.345 10.746 1.00 72.50 83 CYS A O 1
ATOM 648 N N . ILE A 1 84 ? 14.487 -0.407 10.357 1.00 77.75 84 ILE A N 1
ATOM 649 C CA . ILE A 1 84 ? 14.178 0.059 8.995 1.00 77.75 84 ILE A CA 1
ATOM 650 C C . ILE A 1 84 ? 14.612 -0.995 7.955 1.00 77.75 84 ILE A C 1
ATOM 652 O O . ILE A 1 84 ? 15.822 -1.124 7.711 1.00 77.75 84 ILE A O 1
ATOM 656 N N . PRO A 1 85 ? 13.673 -1.717 7.303 1.00 74.56 85 PRO A N 1
ATOM 657 C CA . PRO A 1 85 ? 14.010 -2.695 6.275 1.00 74.56 85 PRO A CA 1
ATOM 658 C C . PRO A 1 85 ? 14.622 -2.017 5.042 1.00 74.56 85 PRO A C 1
ATOM 660 O O . PRO A 1 85 ? 14.357 -0.847 4.746 1.00 74.56 85 PRO A O 1
ATOM 663 N N . VAL A 1 86 ? 15.456 -2.759 4.312 1.00 81.81 86 VAL A N 1
ATOM 664 C CA . VAL A 1 86 ? 16.102 -2.277 3.084 1.00 81.81 86 VAL A CA 1
ATOM 665 C C . VAL A 1 86 ? 15.033 -1.923 2.042 1.00 81.81 86 VAL A C 1
ATOM 667 O O . VAL A 1 86 ? 14.084 -2.674 1.835 1.00 81.81 86 VAL A O 1
ATOM 670 N N . GLY A 1 87 ? 15.142 -0.725 1.456 1.00 77.56 87 GLY A N 1
ATOM 671 C CA . GLY A 1 87 ? 14.141 -0.159 0.541 1.00 77.56 87 GLY A CA 1
ATOM 672 C C . GLY A 1 87 ? 12.749 0.084 1.148 1.00 77.56 87 GLY A C 1
ATOM 673 O O . GLY A 1 87 ? 11.792 0.323 0.411 1.00 77.56 87 GLY A O 1
ATOM 674 N N . GLY A 1 88 ? 12.617 0.024 2.476 1.00 80.00 88 GLY A N 1
ATOM 675 C CA . GLY A 1 88 ? 11.372 0.305 3.181 1.00 80.00 88 GLY A CA 1
ATOM 676 C C . GLY A 1 88 ? 10.942 1.773 3.139 1.00 80.00 88 GLY A C 1
ATOM 677 O O . GLY A 1 88 ? 11.679 2.677 2.727 1.00 80.00 88 GLY A O 1
ATOM 678 N N . TYR A 1 89 ? 9.726 2.019 3.615 1.00 86.19 89 TYR A N 1
ATOM 679 C CA . TYR A 1 89 ? 9.174 3.359 3.793 1.00 86.19 89 TYR A CA 1
ATOM 680 C C . TYR A 1 89 ? 8.417 3.475 5.116 1.00 86.19 89 TYR A C 1
ATOM 682 O O . TYR A 1 89 ? 7.970 2.487 5.693 1.00 86.19 89 TYR A O 1
ATOM 690 N N . MET A 1 90 ? 8.245 4.703 5.587 1.00 90.38 90 MET A N 1
ATOM 691 C CA . MET A 1 90 ? 7.378 5.043 6.711 1.00 90.38 90 MET A CA 1
ATOM 692 C C . MET A 1 90 ? 6.291 5.996 6.218 1.00 90.38 90 MET A C 1
ATOM 694 O O . MET A 1 90 ? 6.479 6.749 5.258 1.00 90.38 90 MET A O 1
ATOM 698 N N . VAL A 1 91 ? 5.126 5.939 6.846 1.00 88.75 91 VAL A N 1
ATOM 699 C CA . VAL A 1 91 ? 4.005 6.834 6.582 1.00 88.75 91 VAL A CA 1
ATOM 700 C C . VAL A 1 91 ? 4.059 7.963 7.598 1.00 88.75 91 VAL A C 1
ATOM 702 O O . VAL A 1 91 ? 4.039 7.719 8.797 1.00 88.75 91 VAL A O 1
ATOM 705 N N . TRP A 1 92 ? 4.114 9.200 7.124 1.00 93.38 92 TRP A N 1
ATOM 706 C CA . TRP A 1 92 ? 3.822 10.376 7.932 1.00 93.38 92 TRP A CA 1
ATOM 707 C C . TRP A 1 92 ? 2.315 10.624 7.895 1.00 93.38 92 TRP A C 1
ATOM 709 O O . TRP A 1 92 ? 1.717 10.679 6.813 1.00 93.38 92 TRP A O 1
ATOM 719 N N . LYS A 1 93 ? 1.706 10.784 9.068 1.00 87.88 93 LYS A N 1
ATOM 720 C CA . LYS A 1 93 ? 0.307 11.190 9.223 1.00 87.88 93 LYS A CA 1
ATOM 721 C C . LYS A 1 93 ? 0.274 12.683 9.518 1.00 87.88 93 LYS A C 1
ATOM 723 O O . LYS A 1 93 ? 0.610 13.144 10.604 1.00 87.88 93 LYS A O 1
ATOM 728 N N . LEU A 1 94 ? -0.122 13.450 8.509 1.00 84.88 94 LEU A N 1
ATOM 729 C CA . LEU A 1 94 ? -0.240 14.899 8.590 1.00 84.88 94 LEU A CA 1
ATOM 730 C C . LEU A 1 94 ? -1.564 15.210 9.295 1.00 84.88 94 LEU A C 1
ATOM 732 O O . LEU A 1 94 ? -2.584 15.413 8.633 1.00 84.88 94 LEU A O 1
ATOM 736 N N . GLN A 1 95 ? -1.559 15.169 10.635 1.00 72.00 95 GLN A N 1
ATOM 737 C CA . GLN A 1 95 ? -2.769 15.261 11.467 1.00 72.00 95 GLN A CA 1
ATOM 738 C C . GLN A 1 95 ? -3.661 16.457 11.097 1.00 72.00 95 GLN A C 1
ATOM 740 O O . GLN A 1 95 ? -4.880 16.330 11.097 1.00 72.00 95 GLN A O 1
ATOM 745 N N . GLU A 1 96 ? -3.068 17.605 10.751 1.00 74.06 96 GLU A N 1
ATOM 746 C CA . GLU A 1 96 ? -3.810 18.827 10.403 1.00 74.06 96 GLU A CA 1
ATOM 747 C C . GLU A 1 96 ? -4.534 18.776 9.052 1.00 74.06 96 GLU A C 1
ATOM 749 O O . GLU A 1 96 ? -5.411 19.598 8.804 1.00 74.06 96 GLU A O 1
ATOM 754 N N . LEU A 1 97 ? -4.170 17.827 8.187 1.00 74.69 97 LEU A N 1
ATOM 755 C CA . LEU A 1 97 ? -4.763 17.645 6.862 1.00 74.69 97 LEU A CA 1
ATOM 756 C C . LEU A 1 97 ? -5.547 16.332 6.738 1.00 74.69 97 LEU A C 1
ATOM 758 O O . LEU A 1 97 ? -6.153 16.097 5.698 1.00 74.69 97 LEU A O 1
ATOM 762 N N . ASN A 1 98 ? -5.479 15.447 7.742 1.00 75.19 98 ASN A N 1
ATOM 763 C CA . ASN A 1 98 ? -5.942 14.055 7.660 1.00 75.19 98 ASN A CA 1
ATOM 764 C C . ASN A 1 98 ? -5.383 13.307 6.426 1.00 75.19 98 ASN A C 1
ATOM 766 O O . ASN A 1 98 ? -6.046 12.482 5.798 1.00 75.19 98 ASN A O 1
ATOM 770 N N . LEU A 1 99 ? -4.136 13.624 6.055 1.00 73.19 99 LEU A N 1
ATOM 771 C CA . LEU A 1 99 ? -3.452 13.059 4.893 1.00 73.19 99 LEU A CA 1
ATOM 772 C C . LEU A 1 99 ? -2.281 12.177 5.312 1.00 73.19 99 LEU A C 1
ATOM 774 O O . LEU A 1 99 ? -1.465 12.542 6.156 1.00 73.19 99 LEU A O 1
ATOM 778 N N . PHE A 1 100 ? -2.140 11.055 4.615 1.00 84.06 100 PHE A N 1
ATOM 779 C CA . PHE A 1 100 ? -1.005 10.150 4.744 1.00 84.06 100 PHE A CA 1
ATOM 780 C C . PHE A 1 100 ? -0.014 10.374 3.595 1.00 84.06 100 PHE A C 1
ATOM 782 O O . PHE A 1 100 ? -0.411 10.548 2.434 1.00 84.06 100 PHE A O 1
ATOM 789 N N . ARG A 1 101 ? 1.286 10.375 3.898 1.00 84.62 101 ARG A N 1
ATOM 790 C CA . ARG A 1 101 ? 2.376 10.495 2.913 1.00 84.62 101 ARG A CA 1
ATOM 791 C C . ARG A 1 101 ? 3.468 9.477 3.206 1.00 84.62 101 ARG A C 1
ATOM 793 O O . ARG A 1 101 ? 3.780 9.240 4.363 1.00 84.62 101 ARG A O 1
ATOM 800 N N . ARG A 1 102 ? 4.027 8.854 2.167 1.00 88.19 102 ARG A N 1
ATOM 801 C CA . ARG A 1 102 ? 5.079 7.833 2.294 1.00 88.19 102 ARG A CA 1
ATOM 802 C C . ARG A 1 102 ? 6.437 8.482 2.062 1.00 88.19 102 ARG A C 1
ATOM 804 O O . ARG A 1 102 ? 6.607 9.153 1.047 1.00 88.19 102 ARG A O 1
ATOM 811 N N . TYR A 1 103 ? 7.385 8.233 2.955 1.00 93.25 103 TYR A N 1
ATOM 812 C CA . TYR A 1 103 ? 8.766 8.688 2.835 1.00 93.25 103 TYR A CA 1
ATOM 813 C C . TYR A 1 103 ? 9.715 7.551 3.211 1.00 93.25 103 TYR A C 1
ATOM 815 O O . TYR A 1 103 ? 9.502 6.869 4.213 1.00 93.25 103 TYR A O 1
ATOM 823 N N . SER A 1 104 ? 10.764 7.338 2.418 1.00 91.94 104 SER A N 1
ATOM 824 C CA . SER A 1 104 ? 11.832 6.402 2.777 1.00 91.94 104 SER A CA 1
ATOM 825 C C . SER A 1 104 ? 12.842 7.098 3.687 1.00 91.94 104 SER A C 1
ATOM 827 O O . SER A 1 104 ? 13.369 8.142 3.288 1.00 91.94 104 SER A O 1
ATOM 829 N N . PRO A 1 105 ? 13.121 6.554 4.886 1.00 92.12 105 PRO A N 1
ATOM 830 C CA . PRO A 1 105 ? 14.199 7.052 5.724 1.00 92.12 105 PRO A CA 1
ATOM 831 C C . PRO A 1 105 ? 15.553 6.876 5.033 1.00 92.12 105 PRO A C 1
ATOM 833 O O . PRO A 1 105 ? 15.849 5.808 4.489 1.00 92.12 105 PRO A O 1
ATOM 836 N N . VAL A 1 106 ? 16.389 7.907 5.096 1.00 92.56 106 VAL A N 1
ATOM 837 C CA . VAL A 1 106 ? 17.760 7.893 4.571 1.00 92.56 106 VAL A CA 1
ATOM 838 C C . VAL A 1 106 ? 18.761 7.622 5.704 1.00 92.56 106 VAL A C 1
ATOM 840 O O . VAL A 1 106 ? 18.468 7.935 6.861 1.00 92.56 106 VAL A O 1
ATOM 843 N N . PRO A 1 107 ? 19.926 7.013 5.423 1.00 89.50 107 PRO A N 1
ATOM 844 C CA . PRO A 1 107 ? 21.003 6.918 6.407 1.00 89.50 107 PRO A CA 1
ATOM 845 C C . PRO A 1 107 ? 21.576 8.309 6.742 1.00 89.50 107 PRO A C 1
ATOM 847 O O . PRO A 1 107 ? 21.441 9.256 5.967 1.00 89.50 107 PRO A O 1
ATOM 850 N N . SER A 1 108 ? 22.227 8.432 7.900 1.00 85.38 108 SER A N 1
ATOM 851 C CA . SER A 1 108 ? 22.910 9.663 8.332 1.00 85.38 108 SER A CA 1
ATOM 852 C C . SER A 1 108 ? 24.188 9.950 7.552 1.00 85.38 108 SER A C 1
ATOM 854 O O . SER A 1 108 ? 24.505 11.116 7.333 1.00 85.38 108 SER A O 1
ATOM 856 N N . GLN A 1 109 ? 24.900 8.899 7.145 1.00 85.06 109 GLN A N 1
ATOM 857 C CA . GLN A 1 109 ? 26.107 8.943 6.326 1.00 85.06 109 GLN A CA 1
ATOM 858 C C . GLN A 1 109 ? 26.036 7.821 5.282 1.00 85.06 109 GLN A C 1
ATOM 860 O O . GLN A 1 109 ? 25.471 6.756 5.543 1.00 85.06 109 GLN A O 1
ATOM 865 N N . LEU A 1 110 ? 26.596 8.044 4.091 1.00 88.69 110 LEU A N 1
ATOM 866 C CA . LEU A 1 110 ? 26.689 7.015 3.053 1.00 88.69 110 LEU A CA 1
ATOM 867 C C . LEU A 1 110 ? 27.940 6.154 3.263 1.00 88.69 110 LEU A C 1
ATOM 869 O O . LEU A 1 110 ? 28.895 6.233 2.501 1.00 88.69 110 LEU A O 1
ATOM 873 N N . GLN A 1 111 ? 27.921 5.335 4.317 1.00 83.38 111 GLN A N 1
ATOM 874 C CA . GLN A 1 111 ? 28.993 4.399 4.666 1.00 83.38 111 GLN A CA 1
ATOM 875 C C . GLN A 1 111 ? 28.410 3.006 4.972 1.00 83.38 111 GLN A C 1
ATOM 877 O O . GLN A 1 111 ? 27.471 2.907 5.764 1.00 83.38 111 GLN A O 1
ATOM 882 N N . PRO A 1 112 ? 28.929 1.900 4.392 1.00 78.31 112 PRO A N 1
ATOM 883 C CA . PRO A 1 112 ? 28.388 0.553 4.640 1.00 78.31 112 PRO A CA 1
ATOM 884 C C . PRO A 1 112 ? 28.511 0.075 6.099 1.00 78.31 112 PRO A C 1
ATOM 886 O O . PRO A 1 112 ? 27.720 -0.758 6.558 1.00 78.31 112 PRO A O 1
ATOM 889 N N . ALA A 1 113 ? 29.486 0.613 6.841 1.00 71.31 113 ALA A N 1
ATOM 890 C CA . ALA A 1 113 ? 29.643 0.378 8.276 1.00 71.31 113 ALA A CA 1
ATOM 891 C C . ALA A 1 113 ? 28.427 0.890 9.072 1.00 71.31 113 ALA A C 1
ATOM 893 O O . ALA A 1 113 ? 27.901 0.162 9.913 1.00 71.31 113 ALA A O 1
ATOM 894 N N . ASP A 1 114 ? 27.909 2.067 8.707 1.00 62.88 114 ASP A N 1
ATOM 895 C CA . ASP A 1 114 ? 26.796 2.758 9.375 1.00 62.88 114 ASP A CA 1
ATOM 896 C C . ASP A 1 114 ? 25.408 2.240 8.967 1.00 62.88 114 ASP A C 1
ATOM 898 O O . ASP A 1 114 ? 24.381 2.836 9.310 1.00 62.88 114 ASP A O 1
ATOM 902 N N . LEU A 1 115 ? 25.337 1.109 8.253 1.00 68.81 115 LEU A N 1
ATOM 903 C CA . LEU A 1 115 ? 24.077 0.427 7.955 1.00 68.81 115 LEU A CA 1
ATOM 904 C C . LEU A 1 115 ? 23.529 -0.283 9.207 1.00 68.81 115 LEU A C 1
ATOM 906 O O . LEU A 1 115 ? 23.444 -1.511 9.277 1.00 68.81 115 LEU A O 1
ATOM 910 N N . GLY A 1 116 ? 23.153 0.524 10.199 1.00 63.19 116 GLY A N 1
ATOM 911 C CA . GLY A 1 116 ? 22.351 0.131 11.344 1.00 63.19 116 GLY A CA 1
ATOM 912 C C . GLY A 1 116 ? 20.899 -0.102 10.929 1.00 63.19 116 GLY A C 1
ATOM 913 O O . GLY A 1 116 ? 20.288 0.682 10.188 1.00 63.19 116 GLY A O 1
ATOM 914 N N . TYR A 1 117 ? 20.334 -1.205 11.409 1.00 62.59 117 TYR A N 1
ATOM 915 C CA . TYR A 1 117 ? 18.926 -1.526 11.194 1.00 62.59 117 TYR A CA 1
ATOM 916 C C . TYR A 1 117 ? 18.023 -0.793 12.187 1.00 62.59 117 TYR A C 1
ATOM 918 O O . TYR A 1 117 ? 17.024 -0.216 11.764 1.00 62.59 117 TYR A O 1
ATOM 926 N N . PHE A 1 118 ? 18.395 -0.784 13.472 1.00 65.06 118 PHE A N 1
ATOM 927 C CA . PHE A 1 118 ? 17.726 -0.017 14.523 1.00 65.06 118 PHE A CA 1
ATOM 928 C C . PHE A 1 118 ? 18.302 1.394 14.580 1.00 65.06 118 PHE A C 1
ATOM 930 O O . PHE A 1 118 ? 19.504 1.565 14.769 1.00 65.06 118 PHE A O 1
ATOM 937 N N . VAL A 1 119 ? 17.447 2.403 14.407 1.00 70.44 119 VAL A N 1
ATOM 938 C CA . VAL A 1 119 ? 17.870 3.809 14.386 1.00 70.44 119 VAL A CA 1
ATOM 939 C C . VAL A 1 119 ? 16.924 4.651 15.240 1.00 70.44 119 VAL A C 1
ATOM 941 O O . VAL A 1 119 ? 15.717 4.660 14.994 1.00 70.44 119 VAL A O 1
ATOM 944 N N . GLY A 1 120 ? 17.464 5.351 16.245 1.00 70.94 120 GLY A N 1
ATOM 945 C CA . GLY A 1 120 ? 16.692 6.279 17.091 1.00 70.94 120 GLY A CA 1
ATOM 946 C C . GLY A 1 120 ? 16.444 7.651 16.463 1.00 70.94 120 GLY A C 1
ATOM 947 O O . GLY A 1 120 ? 15.456 8.319 16.765 1.00 70.94 120 GLY A O 1
ATOM 948 N N . LYS A 1 121 ? 17.319 8.036 15.528 1.00 85.62 121 LYS A N 1
ATOM 949 C CA . LYS A 1 121 ? 17.252 9.272 14.750 1.00 85.62 121 LYS A CA 1
ATOM 950 C C . LYS A 1 121 ? 16.914 8.947 13.296 1.00 85.62 121 LYS A C 1
ATOM 952 O O . LYS A 1 121 ? 17.752 8.444 12.553 1.00 85.62 121 LYS A O 1
ATOM 957 N N . LEU A 1 122 ? 15.681 9.222 12.892 1.00 91.06 122 LEU A N 1
ATOM 958 C CA . LEU A 1 122 ? 15.192 9.016 11.531 1.00 91.06 122 LEU A CA 1
ATOM 959 C C . LEU A 1 122 ? 15.444 10.276 10.700 1.00 91.06 122 LEU A C 1
ATOM 961 O O . LEU A 1 122 ? 15.258 11.393 11.180 1.00 91.06 122 LEU A O 1
ATOM 965 N N . ILE A 1 123 ? 15.856 10.107 9.445 1.00 93.94 123 ILE A N 1
ATOM 966 C CA . ILE A 1 123 ? 16.179 11.224 8.551 1.00 93.94 123 ILE A CA 1
ATOM 967 C C . ILE A 1 123 ? 15.348 11.085 7.281 1.00 93.94 123 ILE A C 1
ATOM 969 O O . ILE A 1 123 ? 15.274 10.003 6.701 1.00 93.94 123 ILE A O 1
ATOM 973 N N . PHE A 1 124 ? 14.719 12.172 6.843 1.00 95.94 124 PHE A N 1
ATOM 974 C CA . PHE A 1 124 ? 13.835 12.196 5.680 1.00 95.94 124 PHE A CA 1
ATOM 975 C C . PHE A 1 124 ? 14.176 13.374 4.766 1.00 95.94 124 PHE A C 1
ATOM 977 O O . PHE A 1 124 ? 14.299 14.505 5.230 1.00 95.94 124 PHE A O 1
ATOM 984 N N . ILE A 1 125 ? 14.285 13.119 3.459 1.00 95.00 125 ILE A N 1
ATOM 985 C CA . ILE A 1 125 ? 14.477 14.154 2.434 1.00 95.00 125 ILE A CA 1
ATOM 986 C C . ILE A 1 125 ? 13.169 14.320 1.652 1.00 95.00 125 ILE A C 1
ATOM 988 O O . ILE A 1 125 ? 12.713 13.385 0.989 1.00 95.00 125 ILE A O 1
ATOM 992 N N . VAL A 1 126 ? 12.555 15.501 1.735 1.00 94.12 126 VAL A N 1
ATOM 993 C CA . VAL A 1 126 ? 11.198 15.774 1.244 1.00 94.12 126 VAL A CA 1
ATOM 994 C C . VAL A 1 126 ? 11.201 16.949 0.268 1.00 94.12 126 VAL A C 1
ATOM 996 O O . VAL A 1 126 ? 11.546 18.070 0.637 1.00 94.12 126 VAL A O 1
ATOM 999 N N . LYS A 1 127 ? 10.768 16.708 -0.977 1.00 91.19 127 LYS A N 1
ATOM 1000 C CA . LYS A 1 127 ? 10.546 17.763 -1.979 1.00 91.19 127 LYS A CA 1
ATOM 1001 C C . LYS A 1 127 ? 9.163 18.390 -1.807 1.00 91.19 127 LYS A C 1
ATOM 1003 O O . LYS A 1 127 ? 8.161 17.687 -1.648 1.00 91.19 127 LYS A O 1
ATOM 1008 N N . LEU A 1 128 ? 9.121 19.716 -1.841 1.00 90.00 128 LEU A N 1
ATOM 1009 C CA . LEU A 1 128 ? 7.919 20.525 -1.716 1.00 90.00 128 LEU A CA 1
ATOM 1010 C C . LEU A 1 128 ? 7.396 20.923 -3.101 1.00 90.00 128 LEU A C 1
ATOM 1012 O O . LEU A 1 128 ? 8.159 21.336 -3.973 1.00 90.00 128 LEU A O 1
ATOM 1016 N N . TYR A 1 129 ? 6.081 20.821 -3.287 1.00 83.94 129 TYR A N 1
ATOM 1017 C CA . TYR A 1 129 ? 5.381 21.218 -4.509 1.00 83.94 129 TYR A CA 1
ATOM 1018 C C . TYR A 1 129 ? 4.430 22.383 -4.186 1.00 83.94 129 TYR A C 1
ATOM 1020 O O . TYR A 1 129 ? 3.670 22.242 -3.222 1.00 83.94 129 TYR A O 1
ATOM 1028 N N . PRO A 1 130 ? 4.434 23.500 -4.944 1.00 71.69 130 PRO A N 1
ATOM 1029 C CA . PRO A 1 130 ? 3.688 24.713 -4.590 1.00 71.69 130 PRO A CA 1
ATOM 1030 C C . PRO A 1 130 ? 2.198 24.484 -4.314 1.00 71.69 130 PRO A C 1
ATOM 1032 O O . PRO A 1 130 ? 1.680 24.976 -3.316 1.00 71.69 130 PRO A O 1
ATOM 1035 N N . ASP A 1 131 ? 1.523 23.669 -5.127 1.00 74.44 131 ASP A N 1
ATOM 1036 C CA . ASP A 1 131 ? 0.070 23.441 -5.035 1.00 74.44 131 ASP A CA 1
ATOM 1037 C C . ASP A 1 131 ? -0.332 22.298 -4.088 1.00 74.44 131 ASP A C 1
ATOM 1039 O O . ASP A 1 131 ? -1.511 22.044 -3.846 1.00 74.44 131 ASP A O 1
ATOM 1043 N N . SER A 1 132 ? 0.642 21.592 -3.512 1.00 78.69 132 SER A N 1
ATOM 1044 C CA . SER A 1 132 ? 0.399 20.463 -2.613 1.00 78.69 132 SER A CA 1
ATOM 1045 C C . SER A 1 132 ? 0.101 20.968 -1.203 1.00 78.69 132 SER A C 1
ATOM 1047 O O . SER A 1 132 ? 1.002 21.432 -0.507 1.00 78.69 132 SER A O 1
ATOM 1049 N N . ALA A 1 133 ? -1.138 20.797 -0.728 1.00 80.38 133 ALA A N 1
ATOM 1050 C CA . ALA A 1 133 ? -1.513 21.088 0.664 1.00 80.38 133 ALA A CA 1
ATOM 1051 C C . ALA A 1 133 ? -0.562 20.408 1.670 1.00 80.38 133 ALA A C 1
ATOM 1053 O O . ALA A 1 133 ? -0.074 21.042 2.603 1.00 80.38 133 ALA A O 1
ATOM 1054 N N . SER A 1 134 ? -0.200 19.145 1.409 1.00 84.56 134 SER A N 1
ATOM 1055 C CA . SER A 1 134 ? 0.808 18.408 2.181 1.00 84.56 134 SER A CA 1
ATOM 1056 C C . SER A 1 134 ? 2.191 19.066 2.182 1.00 84.56 134 SER A C 1
ATOM 1058 O O . SER A 1 134 ? 2.873 19.027 3.196 1.00 84.56 134 SER A O 1
ATOM 1060 N N . SER A 1 135 ? 2.612 19.684 1.078 1.00 89.12 135 SER A N 1
ATOM 1061 C CA . SER A 1 135 ? 3.904 20.372 0.987 1.00 89.12 135 SER A CA 1
ATOM 1062 C C . SER A 1 135 ? 3.866 21.756 1.632 1.00 89.12 135 SER A C 1
ATOM 1064 O O . SER A 1 135 ? 4.847 22.131 2.263 1.00 89.12 135 SER A O 1
ATOM 1066 N N . LYS A 1 136 ? 2.740 22.480 1.547 1.00 89.25 136 LYS A N 1
ATOM 1067 C CA . LYS A 1 136 ? 2.532 23.732 2.293 1.00 89.25 136 LYS A CA 1
ATOM 1068 C C . LYS A 1 136 ? 2.610 23.490 3.803 1.00 89.25 136 LYS A C 1
ATOM 1070 O O . LYS A 1 136 ? 3.298 24.233 4.488 1.00 89.25 136 LYS A O 1
ATOM 1075 N N . TYR A 1 137 ? 1.979 22.421 4.294 1.00 90.94 137 TYR A N 1
ATOM 1076 C CA . TYR A 1 137 ? 2.066 22.010 5.698 1.00 90.94 137 TYR A CA 1
ATOM 1077 C C . TYR A 1 137 ? 3.487 21.580 6.095 1.00 90.94 137 TYR A C 1
ATOM 1079 O O . TYR A 1 137 ? 4.054 22.135 7.029 1.00 90.94 137 TYR A O 1
ATOM 1087 N N . ILE A 1 138 ? 4.108 20.651 5.356 1.00 92.69 138 ILE A N 1
ATOM 1088 C CA . ILE A 1 138 ? 5.460 20.163 5.687 1.00 92.69 138 ILE A CA 1
ATOM 1089 C C . ILE A 1 138 ? 6.505 21.290 5.627 1.00 92.69 138 ILE A C 1
ATOM 1091 O O . ILE A 1 138 ? 7.398 21.332 6.464 1.00 92.69 138 ILE A O 1
ATOM 1095 N N . GLY A 1 139 ? 6.377 22.234 4.691 1.00 92.69 139 GLY A N 1
ATOM 1096 C CA . GLY A 1 139 ? 7.261 23.400 4.590 1.00 92.69 139 GLY A CA 1
ATOM 1097 C C . GLY A 1 139 ? 7.121 24.424 5.725 1.00 92.69 139 GLY A C 1
ATOM 1098 O O . GLY A 1 139 ? 7.938 25.336 5.804 1.00 92.69 139 GLY A O 1
ATOM 1099 N N . GLN A 1 140 ? 6.111 24.295 6.592 1.00 92.81 140 GLN A N 1
ATOM 1100 C CA . GLN A 1 140 ? 5.922 25.144 7.776 1.00 92.81 140 GLN A CA 1
ATOM 1101 C C . GLN A 1 140 ? 6.474 24.518 9.066 1.00 92.81 140 GLN A C 1
ATOM 1103 O O . GLN A 1 140 ? 6.586 25.235 10.063 1.00 92.81 140 GLN A O 1
ATOM 1108 N N . LEU A 1 141 ? 6.823 23.225 9.044 1.00 94.12 141 LEU A N 1
ATOM 1109 C CA . LEU A 1 141 ? 7.341 22.482 10.195 1.00 94.12 141 LEU A CA 1
ATOM 1110 C C . LEU A 1 141 ? 8.729 22.981 10.622 1.00 94.12 141 LEU A C 1
ATOM 1112 O O . LEU A 1 141 ? 9.583 23.294 9.789 1.00 94.12 141 LEU A O 1
ATOM 1116 N N . LYS A 1 142 ? 8.964 23.019 11.933 1.00 95.38 142 LYS A N 1
ATOM 1117 C CA . LYS A 1 142 ? 10.159 23.581 12.574 1.00 95.38 142 LYS A CA 1
ATOM 1118 C C . LYS A 1 142 ? 10.773 22.608 13.587 1.00 95.38 142 LYS A C 1
ATOM 1120 O O . LYS A 1 142 ? 10.094 21.702 14.069 1.00 95.38 142 LYS A O 1
ATOM 1125 N N . PRO A 1 143 ? 12.051 22.802 13.963 1.00 96.56 143 PRO A N 1
ATOM 1126 C CA . PRO A 1 143 ? 12.624 22.157 15.140 1.00 96.56 143 PRO A CA 1
ATOM 1127 C C . PRO A 1 143 ? 11.736 22.356 16.377 1.00 96.56 143 PRO A C 1
ATOM 1129 O O . PRO A 1 143 ? 11.344 23.482 16.682 1.00 96.56 143 PRO A O 1
ATOM 1132 N N . GLY A 1 144 ? 11.432 21.265 17.077 1.00 94.44 144 GLY A N 1
ATOM 1133 C CA . GLY A 1 144 ? 10.515 21.217 18.218 1.00 94.44 144 GLY A CA 1
ATOM 1134 C C . GLY A 1 144 ? 9.104 20.713 17.893 1.00 94.44 144 GLY A C 1
ATOM 1135 O O . GLY A 1 144 ? 8.438 20.226 18.804 1.00 94.44 144 GLY A O 1
ATOM 1136 N N . ASP A 1 145 ? 8.659 20.759 16.632 1.00 94.56 145 ASP A N 1
ATOM 1137 C CA . ASP A 1 145 ? 7.348 20.218 16.247 1.00 94.56 145 ASP A CA 1
ATOM 1138 C C . ASP A 1 145 ? 7.323 18.681 16.343 1.00 94.56 145 ASP A C 1
ATOM 1140 O O . ASP A 1 145 ? 8.347 18.010 16.190 1.00 94.56 145 ASP A O 1
ATOM 1144 N N . ILE A 1 146 ? 6.139 18.107 16.573 1.00 91.88 146 ILE A N 1
ATOM 1145 C CA . ILE A 1 146 ? 5.922 16.655 16.663 1.00 91.88 146 ILE A CA 1
ATOM 1146 C C . ILE A 1 146 ? 5.206 16.169 15.400 1.00 91.88 146 ILE A C 1
ATOM 1148 O O . ILE A 1 146 ? 4.216 16.764 14.973 1.00 91.88 146 ILE A O 1
ATOM 1152 N N . VAL A 1 147 ? 5.683 15.065 14.823 1.00 91.94 147 VAL A N 1
ATOM 1153 C CA . VAL A 1 147 ? 5.071 14.390 13.668 1.00 91.94 147 VAL A CA 1
ATOM 1154 C C . VAL A 1 147 ? 4.733 12.931 13.981 1.00 91.94 147 VAL A C 1
ATOM 1156 O O . VAL A 1 147 ? 5.536 12.213 14.575 1.00 91.94 147 VAL A O 1
ATOM 1159 N N . ASP A 1 148 ? 3.554 12.477 13.547 1.00 90.94 148 ASP A N 1
ATOM 1160 C CA . ASP A 1 148 ? 3.139 11.070 13.624 1.00 90.94 148 ASP A CA 1
ATOM 1161 C C . ASP A 1 148 ? 3.845 10.268 12.517 1.00 90.94 148 ASP A C 1
ATOM 1163 O O . ASP A 1 148 ? 3.549 10.448 11.328 1.00 90.94 148 ASP A O 1
ATOM 1167 N N . VAL A 1 149 ? 4.722 9.332 12.889 1.00 91.12 149 VAL A N 1
ATOM 1168 C CA . VAL A 1 149 ? 5.431 8.449 11.948 1.00 91.12 149 VAL A CA 1
ATOM 1169 C C . VAL A 1 149 ? 5.046 6.988 12.197 1.00 91.12 149 VAL A C 1
ATOM 1171 O O . VAL A 1 149 ? 5.136 6.483 13.314 1.00 91.12 149 VAL A O 1
ATOM 1174 N N . SER A 1 150 ? 4.601 6.287 11.155 1.00 86.56 150 SER A N 1
ATOM 1175 C CA . SER A 1 150 ? 4.216 4.871 11.219 1.00 86.56 150 SER A CA 1
ATOM 1176 C C . SER A 1 150 ? 5.393 3.968 11.563 1.00 86.56 150 SER A C 1
ATOM 1178 O O . SER A 1 150 ? 6.556 4.375 11.497 1.00 86.56 150 SER A O 1
ATOM 1180 N N . ASP A 1 151 ? 5.133 2.705 11.872 1.00 80.19 151 ASP A N 1
ATOM 1181 C CA . ASP A 1 151 ? 6.180 1.689 11.829 1.00 80.19 151 ASP A CA 1
ATOM 1182 C C . ASP A 1 151 ? 6.687 1.467 10.389 1.00 80.19 151 ASP A C 1
ATOM 1184 O O . ASP A 1 151 ? 5.994 1.830 9.427 1.00 80.19 151 ASP A O 1
ATOM 1188 N N . PRO A 1 152 ? 7.925 0.968 10.205 1.00 76.94 152 PRO A N 1
ATOM 1189 C CA . PRO A 1 152 ? 8.499 0.775 8.877 1.00 76.94 152 PRO A CA 1
ATOM 1190 C C . PRO A 1 152 ? 7.810 -0.346 8.092 1.00 76.94 152 PRO A C 1
ATOM 1192 O O . PRO A 1 152 ? 7.714 -1.485 8.550 1.00 76.94 152 PRO A O 1
ATOM 1195 N N . PHE A 1 153 ? 7.399 -0.023 6.868 1.00 72.75 153 PHE A N 1
ATOM 1196 C CA . PHE A 1 153 ? 6.797 -0.946 5.912 1.00 72.75 153 PHE A CA 1
ATOM 1197 C C . PHE A 1 153 ? 7.832 -1.441 4.890 1.00 72.75 153 PHE A C 1
ATOM 1199 O O . PHE A 1 153 ? 8.644 -0.641 4.411 1.00 72.75 153 PHE A O 1
ATOM 1206 N N . PRO A 1 154 ? 7.792 -2.728 4.497 1.00 64.62 154 PRO A N 1
ATOM 1207 C CA . PRO A 1 154 ? 8.548 -3.218 3.351 1.00 64.62 154 PRO A CA 1
ATOM 1208 C C . PRO A 1 154 ? 7.971 -2.659 2.042 1.00 64.62 154 PRO A C 1
ATOM 1210 O O . PRO A 1 154 ? 6.772 -2.387 1.933 1.00 64.62 154 PRO A O 1
ATOM 1213 N N . SER A 1 155 ? 8.811 -2.530 1.0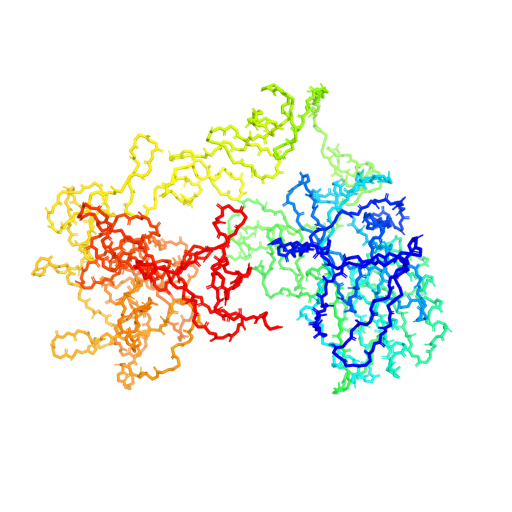15 1.00 69.31 155 SER A N 1
ATOM 1214 C CA . SER A 1 155 ? 8.324 -2.266 -0.340 1.00 69.31 155 SER A CA 1
ATOM 1215 C C . SER A 1 155 ? 7.773 -3.555 -0.953 1.00 69.31 155 SER A C 1
ATOM 1217 O O . SER A 1 155 ? 8.515 -4.507 -1.170 1.00 69.31 155 SER A O 1
ATOM 1219 N N . LEU A 1 156 ? 6.475 -3.575 -1.271 1.00 57.66 156 LEU A N 1
ATOM 1220 C CA . LEU A 1 156 ? 5.796 -4.738 -1.867 1.00 57.66 156 LEU A CA 1
ATOM 1221 C C . LEU A 1 156 ? 6.258 -5.067 -3.300 1.00 57.66 156 LEU A C 1
ATOM 1223 O O . LEU A 1 156 ? 5.852 -6.086 -3.847 1.00 57.66 156 LEU A O 1
ATOM 1227 N N . THR A 1 157 ? 7.067 -4.203 -3.920 1.00 66.44 157 THR A N 1
ATOM 1228 C CA . THR A 1 157 ? 7.615 -4.392 -5.274 1.00 66.44 157 THR A CA 1
ATOM 1229 C C . THR A 1 157 ? 9.127 -4.630 -5.275 1.00 66.44 157 THR A C 1
ATOM 1231 O O . THR A 1 157 ? 9.734 -4.601 -6.342 1.00 66.44 157 THR A O 1
ATOM 1234 N N . LEU A 1 158 ? 9.751 -4.787 -4.103 1.00 71.81 158 LEU A N 1
ATOM 1235 C CA . LEU A 1 158 ? 11.193 -4.983 -3.967 1.00 71.81 158 LEU A CA 1
ATOM 1236 C C . LEU A 1 158 ? 11.498 -6.440 -3.620 1.00 71.81 158 LEU A C 1
ATOM 1238 O O . LEU A 1 158 ? 11.257 -6.885 -2.500 1.00 71.81 158 LEU A O 1
ATOM 1242 N N . ASP A 1 159 ? 12.074 -7.158 -4.576 1.00 81.44 159 ASP A N 1
ATOM 1243 C CA . ASP A 1 159 ? 12.563 -8.516 -4.371 1.00 81.44 159 ASP A CA 1
ATOM 1244 C C . ASP A 1 159 ? 14.023 -8.480 -3.890 1.00 81.44 159 ASP A C 1
ATOM 1246 O O . ASP A 1 159 ? 14.968 -8.392 -4.677 1.00 81.44 159 ASP A O 1
ATOM 1250 N N . MET A 1 160 ? 14.199 -8.506 -2.566 1.00 81.31 160 MET A N 1
ATOM 1251 C CA . MET A 1 160 ? 15.526 -8.530 -1.942 1.00 81.31 160 MET A CA 1
ATOM 1252 C C . MET A 1 160 ? 16.278 -9.847 -2.169 1.00 81.31 160 MET A C 1
ATOM 1254 O O . MET A 1 160 ? 17.506 -9.836 -2.115 1.00 81.31 160 MET A O 1
ATOM 1258 N N . GLN A 1 161 ? 15.584 -10.961 -2.430 1.00 81.06 161 GLN A N 1
ATOM 1259 C CA . GLN A 1 161 ? 16.248 -12.223 -2.752 1.00 81.06 161 GLN A CA 1
ATOM 1260 C C . GLN A 1 161 ? 16.905 -12.102 -4.129 1.00 81.06 161 GLN A C 1
ATOM 1262 O O . GLN A 1 161 ? 18.123 -12.237 -4.242 1.00 81.06 161 GLN A O 1
ATOM 1267 N N . ARG A 1 162 ? 16.128 -11.715 -5.148 1.00 85.81 162 ARG A N 1
ATOM 1268 C CA . ARG A 1 162 ? 16.640 -11.502 -6.507 1.00 85.81 162 ARG A CA 1
ATOM 1269 C C . ARG A 1 162 ? 17.756 -10.457 -6.563 1.00 85.81 162 ARG A C 1
ATOM 1271 O O . ARG A 1 162 ? 18.708 -10.631 -7.321 1.00 85.81 162 ARG A O 1
ATOM 1278 N N . LEU A 1 163 ? 17.662 -9.381 -5.777 1.00 87.94 163 LEU A N 1
ATOM 1279 C CA . LEU A 1 163 ? 18.726 -8.375 -5.680 1.00 87.94 163 LEU A CA 1
ATOM 1280 C C . LEU A 1 163 ? 20.031 -8.943 -5.109 1.00 87.94 163 LEU A C 1
ATOM 1282 O O . LEU A 1 163 ? 21.093 -8.605 -5.617 1.00 87.94 163 LEU A O 1
ATOM 1286 N N . ASN A 1 164 ? 19.968 -9.812 -4.098 1.00 87.94 164 ASN A N 1
ATOM 1287 C CA . ASN A 1 164 ? 21.161 -10.435 -3.518 1.00 87.94 164 ASN A CA 1
ATOM 1288 C C . ASN A 1 164 ? 21.770 -11.528 -4.421 1.00 87.94 164 ASN A C 1
ATOM 1290 O O . ASN A 1 164 ? 22.969 -11.781 -4.341 1.00 87.94 164 ASN A O 1
ATOM 1294 N N . GLU A 1 165 ? 20.961 -12.168 -5.271 1.00 90.56 165 GLU A N 1
ATOM 1295 C CA . GLU A 1 165 ? 21.390 -13.199 -6.233 1.00 90.56 165 GLU A CA 1
ATOM 1296 C C . GLU A 1 165 ? 21.922 -12.620 -7.565 1.00 90.56 165 GLU A C 1
ATOM 1298 O O . GLU A 1 165 ? 22.585 -13.322 -8.333 1.00 90.56 165 GLU A O 1
ATOM 1303 N N . SER A 1 166 ? 21.645 -11.343 -7.852 1.00 93.06 166 SER A N 1
ATOM 1304 C CA . SER A 1 166 ? 22.050 -10.666 -9.093 1.00 93.06 166 SER A CA 1
ATOM 1305 C C . SER A 1 166 ? 23.525 -10.261 -9.090 1.00 93.06 166 SER A C 1
ATOM 1307 O O . SER A 1 166 ? 24.060 -9.809 -8.081 1.00 93.06 166 SER A O 1
ATOM 1309 N N . THR A 1 167 ? 24.183 -10.362 -10.248 1.00 93.81 167 THR A N 1
ATOM 1310 C CA . THR A 1 167 ? 25.574 -9.900 -10.427 1.00 93.81 167 THR A CA 1
ATOM 1311 C C . THR A 1 167 ? 25.659 -8.455 -10.912 1.00 93.81 167 THR A C 1
ATOM 1313 O O . THR A 1 167 ? 26.663 -7.790 -10.669 1.00 93.81 167 THR A O 1
ATOM 1316 N N . GLU A 1 168 ? 24.607 -7.965 -11.569 1.00 94.56 168 GLU A N 1
ATOM 1317 C CA . GLU A 1 168 ? 24.503 -6.605 -12.100 1.00 94.56 168 GLU A CA 1
ATOM 1318 C C . GLU A 1 168 ? 23.180 -5.984 -11.652 1.00 94.56 168 GLU A C 1
ATOM 1320 O O . GLU A 1 168 ? 22.111 -6.583 -11.804 1.00 94.56 168 GLU A O 1
ATOM 1325 N N . ILE A 1 169 ? 23.239 -4.786 -11.077 1.00 96.31 169 ILE A N 1
ATOM 1326 C CA . ILE A 1 169 ? 22.085 -4.140 -10.453 1.00 96.31 169 ILE A CA 1
ATOM 1327 C C . ILE A 1 169 ? 21.972 -2.708 -10.958 1.00 96.31 169 ILE A C 1
ATOM 1329 O O . ILE A 1 169 ? 22.870 -1.896 -10.766 1.00 96.31 169 ILE A O 1
ATOM 1333 N N . VAL A 1 170 ? 20.835 -2.384 -11.567 1.00 96.25 170 VAL A N 1
ATOM 1334 C CA . VAL A 1 170 ? 20.567 -1.077 -12.168 1.00 96.25 170 VAL A CA 1
ATOM 1335 C C . VAL A 1 170 ? 19.517 -0.326 -11.347 1.00 96.25 170 VAL A C 1
ATOM 1337 O O . VAL A 1 170 ? 18.400 -0.806 -11.152 1.00 96.25 170 VAL A O 1
ATOM 1340 N N . LEU A 1 171 ? 19.853 0.867 -10.860 1.00 96.38 171 LEU A N 1
ATOM 1341 C CA . LEU A 1 171 ? 19.004 1.677 -9.980 1.00 96.38 171 LEU A CA 1
ATOM 1342 C C . LEU A 1 171 ? 18.660 3.009 -10.660 1.00 96.38 171 LEU A C 1
ATOM 1344 O O . LEU A 1 171 ? 19.496 3.905 -10.744 1.00 96.38 171 LEU A O 1
ATOM 1348 N N . ILE A 1 172 ? 17.425 3.147 -11.146 1.00 95.06 172 ILE A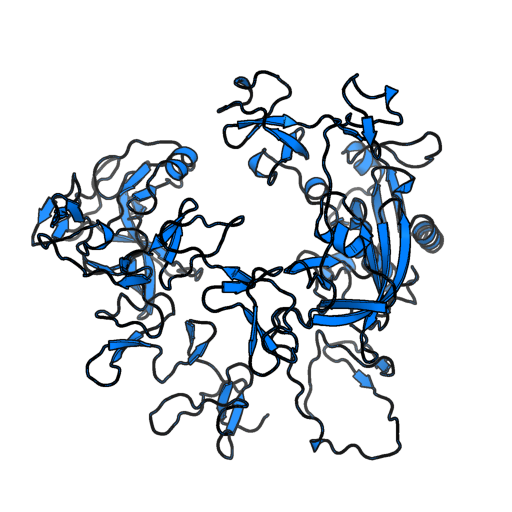 N 1
ATOM 1349 C CA . ILE A 1 172 ? 16.978 4.281 -11.973 1.00 95.06 172 ILE A CA 1
ATOM 1350 C C . ILE A 1 172 ? 16.040 5.178 -11.159 1.00 95.06 172 ILE A C 1
ATOM 1352 O O . ILE A 1 172 ? 14.948 4.760 -10.767 1.00 95.06 172 ILE A O 1
ATOM 1356 N N . SER A 1 173 ? 16.448 6.416 -10.882 1.00 95.06 173 SER A N 1
ATOM 1357 C CA . SER A 1 173 ? 15.709 7.338 -10.006 1.00 95.06 173 SER A CA 1
ATOM 1358 C C . SER A 1 173 ? 15.322 8.655 -10.672 1.00 95.06 173 SER A C 1
ATOM 1360 O O . SER A 1 173 ? 16.072 9.197 -11.476 1.00 95.06 173 SER A O 1
ATOM 1362 N N . GLY A 1 174 ? 14.160 9.193 -10.292 1.00 91.88 174 GLY A N 1
ATOM 1363 C CA . GLY A 1 174 ? 13.716 10.546 -10.631 1.00 91.88 174 GLY A CA 1
ATOM 1364 C C . GLY A 1 174 ? 13.550 11.408 -9.376 1.00 91.88 174 GLY A C 1
ATOM 1365 O O . GLY A 1 174 ? 12.673 11.142 -8.546 1.00 91.88 174 GLY A O 1
ATOM 1366 N N . GLY A 1 175 ? 14.374 12.449 -9.227 1.00 90.69 175 GLY A N 1
ATOM 1367 C CA . GLY A 1 175 ? 14.363 13.361 -8.080 1.00 90.69 175 GLY A CA 1
ATOM 1368 C C . GLY A 1 175 ? 14.505 12.636 -6.736 1.00 90.69 175 GLY A C 1
ATOM 1369 O O . GLY A 1 175 ? 15.397 11.815 -6.538 1.00 90.69 175 GLY A O 1
ATOM 1370 N N . THR A 1 176 ? 13.582 12.880 -5.798 1.00 91.31 176 THR A N 1
ATOM 1371 C CA . THR A 1 176 ? 13.567 12.210 -4.479 1.00 91.31 176 THR A CA 1
ATOM 1372 C C . THR A 1 176 ? 13.316 10.697 -4.535 1.00 91.31 176 THR A C 1
ATOM 1374 O O . THR A 1 176 ? 13.425 10.033 -3.505 1.00 91.31 176 THR A O 1
ATOM 1377 N N . GLY A 1 177 ? 13.030 10.129 -5.714 1.00 92.31 177 GLY A N 1
ATOM 1378 C CA . GLY A 1 177 ? 13.075 8.681 -5.950 1.00 92.31 177 GLY A CA 1
ATOM 1379 C C . GLY A 1 177 ? 14.462 8.059 -5.736 1.00 92.31 177 GLY A C 1
ATOM 1380 O O . GLY A 1 177 ? 14.580 6.843 -5.697 1.00 92.31 177 GLY A O 1
ATOM 1381 N N . ILE A 1 178 ? 15.505 8.874 -5.543 1.00 95.00 178 ILE A N 1
ATOM 1382 C CA . ILE A 1 178 ? 16.847 8.434 -5.146 1.00 95.00 178 ILE A CA 1
ATOM 1383 C C . ILE A 1 178 ? 16.909 7.894 -3.701 1.00 95.00 178 ILE A C 1
ATOM 1385 O O . ILE A 1 178 ? 17.694 6.999 -3.399 1.00 95.00 178 ILE A O 1
ATOM 1389 N N . ASN A 1 179 ? 16.055 8.394 -2.798 1.00 94.00 179 ASN A N 1
ATOM 1390 C CA . ASN A 1 179 ? 16.156 8.133 -1.355 1.00 94.00 179 ASN A CA 1
ATOM 1391 C C . ASN A 1 179 ? 16.016 6.646 -0.949 1.00 94.00 179 ASN A C 1
ATOM 1393 O O . ASN A 1 179 ? 16.800 6.205 -0.105 1.00 94.00 179 ASN A O 1
ATOM 1397 N N . PRO A 1 180 ? 15.086 5.841 -1.514 1.00 91.88 180 PRO A N 1
ATOM 1398 C CA . PRO A 1 180 ? 14.981 4.415 -1.187 1.00 91.88 180 PRO A CA 1
ATOM 1399 C C . PRO A 1 180 ? 16.237 3.623 -1.576 1.00 91.88 180 PRO A C 1
ATOM 1401 O O . PRO A 1 180 ? 16.578 2.644 -0.910 1.00 91.88 180 PRO A O 1
ATOM 1404 N N . PHE A 1 181 ? 16.946 4.055 -2.627 1.00 95.12 181 PHE A N 1
ATOM 1405 C CA . PHE A 1 181 ? 18.139 3.372 -3.122 1.00 95.12 181 PHE A CA 1
ATOM 1406 C C . PHE A 1 181 ? 19.347 3.515 -2.200 1.00 95.12 181 PHE A C 1
ATOM 1408 O O . PHE A 1 181 ? 20.187 2.626 -2.197 1.00 95.12 181 PHE A O 1
ATOM 1415 N N . LEU A 1 182 ? 19.421 4.546 -1.354 1.00 94.44 182 LEU A N 1
ATOM 1416 C CA . LEU A 1 182 ? 20.581 4.763 -0.481 1.00 94.44 182 LEU A CA 1
ATOM 1417 C C . LEU A 1 182 ? 20.821 3.577 0.471 1.00 94.44 182 LEU A C 1
ATOM 1419 O O . LEU A 1 182 ? 21.935 3.067 0.556 1.00 94.44 182 LEU A O 1
ATOM 1423 N N . ARG A 1 183 ? 19.770 3.064 1.133 1.00 91.25 183 ARG A N 1
ATOM 1424 C CA . ARG A 1 183 ? 19.885 1.858 1.983 1.00 91.25 183 ARG A CA 1
ATOM 1425 C C . ARG A 1 183 ? 20.105 0.579 1.160 1.00 91.25 183 ARG A C 1
ATOM 1427 O O . ARG A 1 183 ? 20.737 -0.343 1.664 1.00 91.25 183 ARG A O 1
ATOM 1434 N N . ILE A 1 184 ? 19.616 0.523 -0.085 1.00 92.25 184 ILE A N 1
ATOM 1435 C CA . ILE A 1 184 ? 19.828 -0.613 -1.002 1.00 92.25 184 ILE A CA 1
ATOM 1436 C C . ILE A 1 184 ? 21.301 -0.688 -1.428 1.00 92.25 184 ILE A C 1
ATOM 1438 O O . ILE A 1 184 ? 21.924 -1.723 -1.221 1.00 92.25 184 ILE A O 1
ATOM 1442 N N . VAL A 1 185 ? 21.888 0.407 -1.924 1.00 94.81 185 VAL A N 1
ATOM 1443 C CA . VAL A 1 185 ? 23.303 0.479 -2.333 1.00 94.81 185 VAL A CA 1
ATOM 1444 C C . VAL A 1 185 ? 24.224 0.086 -1.179 1.00 94.81 185 VAL A C 1
ATOM 1446 O O . VAL A 1 185 ? 25.061 -0.796 -1.346 1.00 94.81 185 VAL A O 1
ATOM 1449 N N . LEU A 1 186 ? 24.035 0.663 0.014 1.00 92.94 186 LEU A N 1
ATOM 1450 C CA . LEU A 1 186 ? 24.848 0.314 1.185 1.00 92.94 186 LEU A CA 1
ATOM 1451 C C . LEU A 1 186 ? 24.708 -1.167 1.582 1.00 92.94 186 LEU A C 1
ATOM 1453 O O . LEU A 1 186 ? 25.702 -1.796 1.938 1.00 92.94 186 LEU A O 1
ATOM 1457 N N . SER A 1 187 ? 23.503 -1.742 1.485 1.00 90.19 187 SER A N 1
ATOM 1458 C CA . SER A 1 187 ? 23.272 -3.170 1.750 1.00 90.19 187 SER A CA 1
ATOM 1459 C C . SER A 1 187 ? 23.960 -4.070 0.722 1.00 90.19 187 SER A C 1
ATOM 1461 O O . SER A 1 187 ? 24.539 -5.088 1.094 1.00 90.19 187 SER A O 1
ATOM 1463 N N . LEU A 1 188 ? 23.916 -3.710 -0.561 1.00 92.62 188 LEU A N 1
ATOM 1464 C CA . LEU A 1 188 ? 24.521 -4.484 -1.647 1.00 92.62 188 LEU A CA 1
ATOM 1465 C C . LEU A 1 188 ? 26.051 -4.411 -1.618 1.00 92.62 188 LEU A C 1
ATOM 1467 O O . LEU A 1 188 ? 26.716 -5.431 -1.801 1.00 92.62 188 LEU A O 1
ATOM 1471 N N . LEU A 1 189 ? 26.619 -3.236 -1.331 1.00 93.50 189 LEU A N 1
ATOM 1472 C CA . LEU A 1 189 ? 28.061 -3.074 -1.141 1.00 93.50 189 LEU A CA 1
ATOM 1473 C C . LEU A 1 189 ? 28.574 -3.920 0.032 1.00 93.50 189 LEU A C 1
ATOM 1475 O O . LEU A 1 189 ? 29.628 -4.538 -0.093 1.00 93.50 189 LEU A O 1
ATOM 1479 N N . LYS A 1 190 ? 27.806 -3.993 1.129 1.00 89.44 190 LYS A N 1
ATOM 1480 C CA . LYS A 1 190 ? 28.142 -4.758 2.340 1.00 89.44 190 LYS A CA 1
ATOM 1481 C C . LYS A 1 190 ? 27.993 -6.276 2.181 1.00 89.44 190 LYS A C 1
ATOM 1483 O O . LYS A 1 190 ? 28.850 -7.009 2.659 1.00 89.44 190 LYS A O 1
ATOM 1488 N N . ASN A 1 191 ? 26.911 -6.738 1.548 1.00 86.56 191 ASN A N 1
ATOM 1489 C CA . ASN A 1 191 ? 26.480 -8.143 1.617 1.00 86.56 191 ASN A CA 1
ATOM 1490 C C . ASN A 1 191 ? 26.675 -8.940 0.313 1.00 86.56 191 ASN A C 1
ATOM 1492 O O . ASN A 1 191 ? 26.449 -10.146 0.308 1.00 86.56 191 ASN A O 1
ATOM 1496 N N . THR A 1 192 ? 27.044 -8.296 -0.797 1.00 91.62 192 THR A N 1
ATOM 1497 C CA . THR A 1 192 ? 27.184 -8.945 -2.116 1.00 91.62 192 THR A CA 1
ATOM 1498 C C . THR A 1 192 ? 28.497 -8.543 -2.787 1.00 91.62 192 THR A C 1
ATOM 1500 O O . THR A 1 192 ? 29.149 -7.593 -2.355 1.00 91.62 192 THR A O 1
ATOM 1503 N N . SER A 1 193 ? 28.850 -9.213 -3.886 1.00 93.06 193 SER A N 1
ATOM 1504 C CA . SER A 1 193 ? 29.905 -8.794 -4.821 1.00 93.06 193 SER A CA 1
ATOM 1505 C C . SER A 1 193 ? 29.367 -8.108 -6.088 1.00 93.06 193 SER A C 1
ATOM 1507 O O . SER A 1 193 ? 30.144 -7.840 -6.999 1.00 93.06 193 SER A O 1
ATOM 1509 N N . ALA A 1 194 ? 28.064 -7.810 -6.157 1.00 94.19 194 ALA A N 1
ATOM 1510 C CA . ALA A 1 194 ? 27.419 -7.271 -7.354 1.00 94.19 194 ALA A CA 1
ATOM 1511 C C . ALA A 1 194 ? 27.988 -5.906 -7.781 1.00 94.19 194 ALA A C 1
ATOM 1513 O O . ALA A 1 194 ? 28.394 -5.103 -6.927 1.00 94.19 194 ALA A O 1
ATOM 1514 N N . CYS A 1 195 ? 27.950 -5.648 -9.089 1.00 95.94 195 CYS A N 1
ATOM 1515 C CA . CYS A 1 195 ? 28.176 -4.337 -9.692 1.00 95.94 195 CYS A CA 1
ATOM 1516 C C . CYS A 1 195 ? 26.865 -3.540 -9.717 1.00 95.94 195 CYS A C 1
ATOM 1518 O O . CYS A 1 195 ? 25.797 -4.098 -9.980 1.00 95.94 195 CYS A O 1
ATOM 1520 N N . ILE A 1 196 ? 26.943 -2.243 -9.424 1.00 96.94 196 ILE A N 1
ATOM 1521 C CA . ILE A 1 196 ? 25.794 -1.361 -9.220 1.00 96.94 196 ILE A CA 1
ATOM 1522 C C . ILE A 1 196 ? 25.916 -0.134 -10.128 1.00 96.94 196 ILE A C 1
ATOM 1524 O O . ILE A 1 196 ? 26.827 0.681 -9.972 1.00 96.94 196 ILE A O 1
ATOM 1528 N N . ASP A 1 197 ? 24.946 0.022 -11.022 1.00 95.75 197 ASP A N 1
ATOM 1529 C CA . ASP A 1 197 ? 24.801 1.153 -11.933 1.00 95.75 197 ASP A CA 1
ATOM 1530 C C . ASP A 1 197 ? 23.619 2.023 -11.512 1.00 95.75 197 ASP A C 1
ATOM 1532 O O . ASP A 1 197 ? 22.453 1.649 -11.651 1.00 95.75 197 ASP A O 1
ATOM 1536 N N . MET A 1 198 ? 23.913 3.203 -10.977 1.00 96.44 198 MET A N 1
ATOM 1537 C CA . MET A 1 198 ? 22.914 4.115 -10.436 1.00 96.44 198 MET A CA 1
ATOM 1538 C C . MET A 1 198 ? 22.739 5.333 -11.345 1.00 96.44 198 MET A C 1
ATOM 1540 O O . MET A 1 198 ? 23.654 6.138 -11.497 1.00 96.44 198 MET A O 1
ATOM 1544 N N . VAL A 1 199 ? 21.545 5.501 -11.916 1.00 95.31 199 VAL A N 1
ATOM 1545 C CA . VAL A 1 199 ? 21.197 6.634 -12.786 1.00 95.31 199 VAL A CA 1
ATOM 1546 C C . VAL A 1 199 ? 20.149 7.505 -12.096 1.00 95.31 199 VAL A C 1
ATOM 1548 O O . VAL A 1 199 ? 19.070 7.025 -11.737 1.00 95.31 199 VAL A O 1
ATOM 1551 N N . ALA A 1 200 ? 20.448 8.789 -11.905 1.00 94.94 200 ALA A N 1
ATOM 1552 C CA . ALA A 1 200 ? 19.588 9.722 -11.180 1.00 94.94 200 ALA A CA 1
ATOM 1553 C C . ALA A 1 200 ? 19.237 10.955 -12.027 1.00 94.94 200 ALA A C 1
ATOM 1555 O O . ALA A 1 200 ? 20.101 11.767 -12.355 1.00 94.94 200 ALA A O 1
ATOM 1556 N N . PHE A 1 201 ? 17.953 11.092 -12.360 1.00 93.25 201 PHE A N 1
ATOM 1557 C CA . PHE A 1 201 ? 17.396 12.157 -13.191 1.00 93.25 201 PHE A CA 1
ATOM 1558 C C . PHE A 1 201 ? 16.860 13.320 -12.350 1.00 93.25 201 PHE A C 1
ATOM 1560 O O . PHE A 1 201 ? 16.042 13.133 -11.443 1.00 93.25 201 PHE A O 1
ATOM 1567 N N . PHE A 1 202 ? 17.258 14.536 -12.712 1.00 90.19 202 PHE A N 1
ATOM 1568 C CA . PHE A 1 202 ? 16.825 15.795 -12.110 1.00 90.19 202 PHE A CA 1
ATOM 1569 C C . PHE A 1 202 ? 16.426 16.800 -13.202 1.00 90.19 202 PHE A C 1
ATOM 1571 O O . PHE A 1 202 ? 16.847 16.694 -14.350 1.00 90.19 202 PHE A O 1
ATOM 1578 N N . ARG A 1 203 ? 15.602 17.801 -12.867 1.00 83.44 203 ARG A N 1
ATOM 1579 C CA . ARG A 1 203 ? 15.171 18.812 -13.856 1.00 83.44 203 ARG A CA 1
ATOM 1580 C C . ARG A 1 203 ? 16.206 19.910 -14.096 1.00 83.44 203 ARG A C 1
ATOM 1582 O O . ARG A 1 203 ? 16.283 20.446 -15.196 1.00 83.44 203 ARG A O 1
ATOM 1589 N N . LYS A 1 204 ? 16.949 20.272 -13.049 1.00 83.00 204 LYS A N 1
ATOM 1590 C CA . LYS A 1 204 ? 17.916 21.377 -13.012 1.00 83.00 204 LYS A CA 1
ATOM 1591 C C . LYS A 1 204 ? 19.135 20.975 -12.181 1.00 83.00 204 LYS A C 1
ATOM 1593 O O . LYS A 1 204 ? 19.030 20.105 -11.317 1.00 83.00 204 LYS A O 1
ATOM 1598 N N . SER A 1 205 ? 20.262 21.645 -12.405 1.00 84.88 205 SER A N 1
ATOM 1599 C CA . SER A 1 205 ? 21.527 21.457 -11.676 1.00 84.88 205 SER A CA 1
ATOM 1600 C C . SER A 1 205 ? 21.353 21.583 -10.151 1.00 84.88 205 SER A C 1
ATOM 1602 O O . SER A 1 205 ? 21.776 20.709 -9.398 1.00 84.88 205 SER A O 1
ATOM 1604 N N . HIS A 1 206 ? 20.647 22.624 -9.700 1.00 83.56 206 HIS A N 1
ATOM 1605 C CA . HIS A 1 206 ? 20.404 22.949 -8.289 1.00 83.56 206 HIS A CA 1
ATOM 1606 C C . HIS A 1 206 ? 19.370 22.055 -7.582 1.00 83.56 206 HIS A C 1
ATOM 1608 O O . HIS A 1 206 ? 19.060 22.265 -6.411 1.00 83.56 206 HIS A O 1
ATOM 1614 N N . ASP A 1 207 ? 18.795 21.098 -8.313 1.00 83.69 207 ASP A N 1
ATOM 1615 C CA . ASP A 1 207 ? 17.808 20.131 -7.827 1.00 83.69 207 ASP A CA 1
ATOM 1616 C C . ASP A 1 207 ? 18.484 18.798 -7.448 1.00 83.69 207 ASP A C 1
ATOM 1618 O O . ASP A 1 207 ? 17.835 17.938 -6.849 1.00 83.69 207 ASP A O 1
ATOM 1622 N N . VAL A 1 208 ? 19.762 18.623 -7.820 1.00 88.62 208 VAL A N 1
ATOM 1623 C CA . VAL A 1 208 ? 20.551 17.399 -7.641 1.00 88.62 208 VAL A CA 1
ATOM 1624 C C . VAL A 1 208 ? 20.896 17.196 -6.167 1.00 88.62 208 VAL A C 1
ATOM 1626 O O . VAL A 1 208 ? 21.487 18.057 -5.522 1.00 88.62 208 VAL A O 1
ATOM 1629 N N . LEU A 1 209 ? 20.545 16.021 -5.649 1.00 90.00 209 LEU A N 1
ATOM 1630 C CA . LEU A 1 209 ? 20.771 15.608 -4.264 1.00 90.00 209 LEU A CA 1
ATOM 1631 C C . LEU A 1 209 ? 21.875 14.548 -4.198 1.00 90.00 209 LEU A C 1
ATOM 1633 O O . LEU A 1 209 ? 22.029 13.769 -5.139 1.00 90.00 209 LEU A O 1
ATOM 1637 N N . TRP A 1 210 ? 22.569 14.468 -3.059 1.00 92.19 210 TRP A N 1
ATOM 1638 C CA . TRP A 1 210 ? 23.549 13.416 -2.738 1.00 92.19 210 TRP A CA 1
ATOM 1639 C C . TRP A 1 210 ? 24.770 13.336 -3.669 1.00 92.19 210 TRP A C 1
ATOM 1641 O O . TRP A 1 210 ? 25.408 12.287 -3.762 1.00 92.19 210 TRP A O 1
ATOM 1651 N N . LYS A 1 211 ? 25.079 14.411 -4.407 1.00 90.75 211 LYS A N 1
ATOM 1652 C CA . LYS A 1 211 ? 26.119 14.407 -5.446 1.00 90.75 211 LYS A CA 1
ATOM 1653 C C . LYS A 1 211 ? 27.502 14.094 -4.880 1.00 90.75 211 LYS A C 1
ATOM 1655 O O . LYS A 1 211 ? 28.203 13.236 -5.415 1.00 90.75 211 LYS A O 1
ATOM 1660 N N . ASP A 1 212 ? 27.870 14.776 -3.802 1.00 91.38 212 ASP A N 1
ATOM 1661 C CA . ASP A 1 212 ? 29.206 14.680 -3.223 1.00 91.38 212 ASP A CA 1
ATOM 1662 C C . ASP A 1 212 ? 29.338 13.395 -2.397 1.00 91.38 212 ASP A C 1
ATOM 1664 O O . ASP A 1 212 ? 30.345 12.695 -2.493 1.00 91.38 212 ASP A O 1
ATOM 1668 N N . GLU A 1 213 ? 28.291 13.012 -1.663 1.00 93.31 213 GLU A N 1
ATOM 1669 C CA . GLU A 1 213 ? 28.268 11.801 -0.841 1.00 93.31 213 GLU A CA 1
ATOM 1670 C C . GLU A 1 213 ? 28.267 10.520 -1.693 1.00 93.31 213 GLU A C 1
ATOM 1672 O O . GLU A 1 213 ? 28.998 9.576 -1.387 1.00 93.31 213 GLU A O 1
ATOM 1677 N N . LEU A 1 214 ? 27.503 10.476 -2.794 1.00 95.00 214 LEU A N 1
ATOM 1678 C CA . LEU A 1 214 ? 27.549 9.350 -3.738 1.00 95.00 214 LEU A CA 1
ATOM 1679 C C . LEU A 1 214 ? 28.843 9.347 -4.563 1.00 95.00 214 LEU A C 1
ATOM 1681 O O . LEU A 1 214 ? 29.341 8.269 -4.882 1.00 95.00 214 LEU A O 1
ATOM 1685 N N . GLY A 1 215 ? 29.423 10.514 -4.863 1.00 93.38 215 GLY A N 1
ATOM 1686 C CA . GLY A 1 215 ? 30.740 10.619 -5.496 1.00 93.38 215 GLY A CA 1
ATOM 1687 C C . GLY A 1 215 ? 31.862 10.051 -4.619 1.00 93.38 215 GLY A C 1
ATOM 1688 O O . GLY A 1 215 ? 32.698 9.284 -5.100 1.00 93.38 215 GLY A O 1
ATOM 1689 N N . GLN A 1 216 ? 31.846 10.348 -3.316 1.00 94.25 216 GLN A N 1
ATOM 1690 C CA . GLN A 1 216 ? 32.770 9.773 -2.328 1.00 94.25 216 GLN A CA 1
ATOM 1691 C C . GLN A 1 216 ? 32.564 8.262 -2.150 1.00 94.25 216 GLN A C 1
ATOM 1693 O O . GLN A 1 216 ? 33.542 7.510 -2.102 1.00 94.25 216 GLN A O 1
ATOM 1698 N N . LEU A 1 217 ? 31.310 7.795 -2.101 1.00 95.31 217 LEU A N 1
ATOM 1699 C CA . LEU A 1 217 ? 31.004 6.366 -2.011 1.00 95.31 217 LEU A CA 1
ATOM 1700 C C . LEU A 1 217 ? 31.458 5.611 -3.272 1.00 95.31 217 LEU A C 1
ATOM 1702 O O . LEU A 1 217 ? 32.107 4.576 -3.157 1.00 95.31 217 LEU A O 1
ATOM 1706 N N . SER A 1 218 ? 31.193 6.148 -4.466 1.00 95.50 218 SER A N 1
ATOM 1707 C CA . SER A 1 218 ? 31.670 5.591 -5.742 1.00 95.50 218 SER A CA 1
ATOM 1708 C C . SER A 1 218 ? 33.203 5.554 -5.805 1.00 95.50 218 SER A C 1
ATOM 1710 O O . SER A 1 218 ? 33.774 4.524 -6.148 1.00 95.50 218 SER A O 1
ATOM 1712 N N . SER A 1 219 ? 33.883 6.609 -5.341 1.00 95.12 219 SER A N 1
ATOM 1713 C CA . SER A 1 219 ? 35.355 6.655 -5.256 1.00 95.12 219 SER A CA 1
ATOM 1714 C C . SER A 1 219 ? 35.947 5.618 -4.289 1.00 95.12 219 SER A C 1
ATOM 1716 O O . SER A 1 219 ? 37.107 5.241 -4.429 1.00 95.12 219 SER A O 1
ATOM 1718 N N . SER A 1 220 ? 35.158 5.155 -3.313 1.00 94.44 220 SER A N 1
ATOM 1719 C CA . SER A 1 220 ? 35.543 4.117 -2.343 1.00 94.44 220 SER A CA 1
ATOM 1720 C C . SER A 1 220 ? 35.246 2.693 -2.844 1.00 94.44 220 SER A C 1
ATOM 1722 O O . SER A 1 220 ? 35.768 1.729 -2.291 1.00 94.44 220 SER A O 1
ATOM 1724 N N . PHE A 1 221 ? 34.422 2.553 -3.890 1.00 95.19 221 PHE A N 1
ATOM 1725 C CA . PHE A 1 221 ? 34.025 1.285 -4.515 1.00 95.19 221 PHE A CA 1
ATOM 1726 C C . PHE A 1 221 ? 34.061 1.385 -6.059 1.00 95.19 221 PHE A C 1
ATOM 1728 O O . PHE A 1 221 ? 33.055 1.080 -6.707 1.00 95.19 221 PHE A O 1
ATOM 1735 N N . PRO A 1 222 ? 35.188 1.805 -6.673 1.00 94.25 222 PRO A N 1
ATOM 1736 C CA . PRO A 1 222 ? 35.238 2.190 -8.089 1.00 94.25 222 PRO A CA 1
ATOM 1737 C C . PRO A 1 222 ? 34.894 1.041 -9.047 1.00 94.25 222 PRO A C 1
ATOM 1739 O O . PRO A 1 222 ? 34.223 1.263 -10.051 1.00 94.25 222 PRO A O 1
ATOM 1742 N N . ASP A 1 223 ? 35.271 -0.193 -8.702 1.00 94.62 223 ASP A N 1
ATOM 1743 C CA . ASP A 1 223 ? 34.984 -1.392 -9.503 1.00 94.62 223 ASP A CA 1
ATOM 1744 C C . ASP A 1 223 ? 33.545 -1.919 -9.327 1.00 94.62 223 ASP A C 1
ATOM 1746 O O . ASP A 1 223 ? 33.159 -2.895 -9.968 1.00 94.62 223 ASP A O 1
ATOM 1750 N N . ARG A 1 224 ? 32.755 -1.328 -8.415 1.00 95.44 224 ARG A N 1
ATOM 1751 C CA . ARG A 1 224 ? 31.449 -1.863 -7.986 1.00 95.44 224 ARG A CA 1
ATOM 1752 C C . ARG A 1 224 ? 30.294 -0.869 -7.975 1.00 95.44 224 ARG A C 1
ATOM 1754 O O . ARG A 1 224 ? 29.154 -1.320 -8.011 1.00 95.44 224 ARG A O 1
ATOM 1761 N N . LEU A 1 225 ? 30.539 0.438 -7.896 1.00 96.81 225 LEU A N 1
ATOM 1762 C CA . LEU A 1 225 ? 29.489 1.457 -7.874 1.00 96.81 225 LEU A CA 1
ATOM 1763 C C . LEU A 1 225 ? 29.796 2.577 -8.867 1.00 96.81 225 LEU A C 1
ATOM 1765 O O . LEU A 1 225 ? 30.650 3.428 -8.611 1.00 96.81 225 LEU A O 1
ATOM 1769 N N . ARG A 1 226 ? 29.013 2.637 -9.946 1.00 95.50 226 ARG A N 1
ATOM 1770 C CA . ARG A 1 226 ? 28.991 3.752 -10.898 1.00 95.50 226 ARG A CA 1
ATOM 1771 C C . ARG A 1 226 ? 27.733 4.591 -10.675 1.00 95.50 226 ARG A C 1
ATOM 1773 O O . ARG A 1 226 ? 26.632 4.053 -10.577 1.00 95.50 226 ARG A O 1
ATOM 1780 N N . VAL A 1 227 ? 27.892 5.914 -10.594 1.00 95.38 227 VAL A N 1
ATOM 1781 C CA . VAL A 1 227 ? 26.785 6.859 -10.368 1.00 95.38 227 VAL A CA 1
ATOM 1782 C C . VAL A 1 227 ? 26.768 7.920 -11.466 1.00 95.38 227 VAL A C 1
ATOM 1784 O O . VAL A 1 227 ? 27.723 8.678 -11.622 1.00 95.38 227 VAL A O 1
ATOM 1787 N N . SER A 1 228 ? 25.660 7.997 -12.201 1.00 93.88 228 SER A N 1
ATOM 1788 C CA . SER A 1 228 ? 25.439 8.939 -13.299 1.00 93.88 228 SER A CA 1
ATOM 1789 C C . SER A 1 228 ? 24.281 9.879 -12.974 1.00 93.88 228 SER A C 1
ATOM 1791 O O . SER A 1 228 ? 23.129 9.461 -12.845 1.00 93.88 228 SER A O 1
ATOM 1793 N N . PHE A 1 229 ? 24.583 11.173 -12.879 1.00 93.56 229 PHE A N 1
ATOM 1794 C CA . PHE A 1 229 ? 23.585 12.226 -12.703 1.00 93.56 229 PHE A CA 1
ATOM 1795 C C . PHE A 1 229 ? 23.177 12.794 -14.065 1.00 93.56 229 PHE A C 1
ATOM 1797 O O . PHE A 1 229 ? 24.034 13.184 -14.858 1.00 93.56 229 PHE A O 1
ATOM 1804 N N . VAL A 1 230 ? 21.871 12.864 -14.319 1.00 92.31 230 VAL A N 1
ATOM 1805 C CA . VAL A 1 230 ? 21.286 13.390 -15.558 1.00 92.31 230 VAL A CA 1
ATOM 1806 C C . VAL A 1 230 ? 20.433 14.616 -15.241 1.00 92.31 230 VAL A C 1
ATOM 1808 O O . VAL A 1 230 ? 19.624 14.578 -14.312 1.00 92.31 230 VAL A O 1
ATOM 1811 N N . VAL A 1 231 ? 20.586 15.693 -16.016 1.00 89.44 231 VAL A N 1
ATOM 1812 C CA . VAL A 1 231 ? 19.784 16.920 -15.879 1.00 89.44 231 VAL A CA 1
ATOM 1813 C C . VAL A 1 231 ? 19.038 17.241 -17.181 1.00 89.44 231 VAL A C 1
ATOM 1815 O O . VAL A 1 231 ? 19.677 17.419 -18.216 1.00 89.44 231 VAL A O 1
ATOM 1818 N N . ASP A 1 232 ? 17.702 17.365 -17.123 1.00 78.50 232 ASP A N 1
ATOM 1819 C CA . ASP A 1 232 ? 16.837 17.649 -18.292 1.00 78.50 232 ASP A CA 1
ATOM 1820 C C . ASP A 1 232 ? 17.333 18.863 -19.101 1.00 78.50 232 ASP A C 1
ATOM 1822 O O . ASP A 1 232 ? 17.507 18.782 -20.316 1.00 78.50 232 ASP A O 1
ATOM 1826 N N . ALA A 1 233 ? 17.549 19.992 -18.416 1.00 65.50 233 ALA A N 1
ATOM 1827 C CA . ALA A 1 233 ? 18.026 21.244 -18.993 1.00 65.50 233 ALA A CA 1
ATOM 1828 C C . ALA A 1 233 ? 19.399 21.589 -18.405 1.00 65.50 233 ALA A C 1
ATOM 1830 O O . ALA A 1 233 ? 19.497 22.157 -17.315 1.00 65.50 233 ALA A O 1
ATOM 1831 N N . ALA A 1 234 ? 20.466 21.210 -19.110 1.00 62.56 234 ALA A N 1
ATOM 1832 C CA . ALA A 1 234 ? 21.824 21.531 -18.693 1.00 62.56 234 ALA A CA 1
ATOM 1833 C C . ALA A 1 234 ? 22.118 23.027 -18.851 1.00 62.56 234 ALA A C 1
ATOM 1835 O O . ALA A 1 234 ? 22.108 23.575 -19.952 1.00 62.56 234 ALA A O 1
ATOM 1836 N N . GLU A 1 235 ? 22.434 23.665 -17.730 1.00 66.75 235 GLU A N 1
ATOM 1837 C CA . GLU A 1 235 ? 23.130 24.949 -17.701 1.00 66.75 235 GLU A CA 1
ATOM 1838 C C . GLU A 1 235 ? 24.581 24.763 -18.199 1.00 66.75 235 GLU A C 1
ATOM 1840 O O . GLU A 1 235 ? 25.120 23.658 -18.071 1.00 66.75 235 GLU A O 1
ATOM 1845 N N . PRO A 1 236 ? 25.254 25.811 -18.719 1.00 67.75 236 PRO A N 1
ATOM 1846 C CA . PRO A 1 236 ? 26.600 25.697 -19.304 1.00 67.75 236 PRO A CA 1
ATOM 1847 C C . PRO A 1 236 ? 27.671 25.086 -18.385 1.00 67.75 236 PRO A C 1
ATOM 1849 O O . PRO A 1 236 ? 28.676 24.565 -18.861 1.00 67.75 236 PRO A O 1
ATOM 1852 N N . GLU A 1 237 ? 27.466 25.141 -17.067 1.00 70.50 237 GLU A N 1
ATOM 1853 C CA . GLU A 1 237 ? 28.394 24.615 -16.062 1.00 70.50 237 GLU A CA 1
ATOM 1854 C C . GLU A 1 237 ? 28.179 23.122 -15.736 1.00 70.50 237 GLU A C 1
ATOM 1856 O O . GLU A 1 237 ? 28.989 22.512 -15.029 1.00 70.50 237 GLU A O 1
ATOM 1861 N N . TRP A 1 238 ? 27.118 22.492 -16.254 1.00 79.31 238 TRP A N 1
ATOM 1862 C CA . TRP A 1 238 ? 26.824 21.082 -15.995 1.00 79.31 238 TRP A CA 1
ATOM 1863 C C . TRP A 1 238 ? 27.677 20.143 -16.864 1.00 79.31 238 TRP A C 1
ATOM 1865 O O . TRP A 1 238 ? 27.359 19.847 -18.012 1.00 79.31 238 TRP A O 1
ATOM 1875 N N . LYS A 1 239 ? 28.760 19.621 -16.276 1.00 75.88 239 LYS A N 1
ATOM 1876 C CA . LYS A 1 239 ? 29.749 18.742 -16.936 1.00 75.88 239 LYS A CA 1
ATOM 1877 C C . LYS A 1 239 ? 29.379 17.248 -16.984 1.00 75.88 239 LYS A C 1
ATOM 1879 O O . LYS A 1 239 ? 30.258 16.422 -17.209 1.00 75.88 239 LYS A O 1
ATOM 1884 N N . SER A 1 240 ? 28.128 16.877 -16.709 1.00 79.19 240 SER A N 1
ATOM 1885 C CA . SER A 1 240 ? 27.668 15.477 -16.723 1.00 79.19 240 SER A CA 1
ATOM 1886 C C . SER A 1 240 ? 26.540 15.276 -17.741 1.00 79.19 240 SER A C 1
ATOM 1888 O O . SER A 1 240 ? 26.288 16.146 -18.574 1.00 79.19 240 SER A O 1
ATOM 1890 N N . HIS A 1 241 ? 25.871 14.126 -17.703 1.00 85.19 241 HIS A N 1
ATOM 1891 C CA . HIS A 1 241 ? 24.840 13.762 -18.673 1.00 85.19 241 HIS A CA 1
ATOM 1892 C C . HIS A 1 241 ? 23.658 14.738 -18.641 1.00 85.19 241 HIS A C 1
ATOM 1894 O O . HIS A 1 241 ? 23.289 15.266 -17.586 1.00 85.19 241 HIS A O 1
ATOM 1900 N N . ASN A 1 242 ? 23.053 14.974 -19.803 1.00 84.31 242 ASN A N 1
ATOM 1901 C CA . ASN A 1 242 ? 21.942 15.901 -19.962 1.00 84.31 242 ASN A CA 1
ATOM 1902 C C . ASN A 1 242 ? 20.836 15.333 -20.861 1.00 84.31 242 ASN A C 1
ATOM 1904 O O . ASN A 1 242 ? 21.024 14.319 -21.534 1.00 84.31 242 ASN A O 1
ATOM 1908 N N . GLY A 1 243 ? 19.672 15.982 -20.823 1.00 78.12 243 GLY A N 1
ATOM 1909 C CA . GLY A 1 243 ? 18.463 15.536 -21.507 1.00 78.12 243 GLY A CA 1
ATOM 1910 C C . GLY A 1 243 ? 17.568 14.642 -20.645 1.00 78.12 243 GLY A C 1
ATOM 1911 O O . GLY A 1 243 ? 17.879 14.317 -19.500 1.00 78.12 243 GLY A O 1
ATOM 1912 N N . GLY A 1 244 ? 16.413 14.278 -21.202 1.00 72.94 244 GLY A N 1
ATOM 1913 C CA . GLY A 1 244 ? 15.424 13.436 -20.527 1.00 72.94 244 GLY A CA 1
ATOM 1914 C C . GLY A 1 244 ? 15.689 11.934 -20.670 1.00 72.94 244 GLY A C 1
ATOM 1915 O O . GLY A 1 244 ? 16.581 11.496 -21.394 1.00 72.94 244 GLY A O 1
ATOM 1916 N N . LEU A 1 245 ? 14.856 11.127 -20.008 1.00 81.25 245 LEU A N 1
ATOM 1917 C CA . LEU A 1 245 ? 14.877 9.663 -20.088 1.00 81.25 245 LEU A CA 1
ATOM 1918 C C . LEU A 1 245 ? 14.610 9.169 -21.529 1.00 81.25 245 LEU A C 1
ATOM 1920 O O . LEU A 1 245 ? 13.457 9.075 -21.955 1.00 81.25 245 LEU A O 1
ATOM 1924 N N . SER A 1 246 ? 15.668 8.818 -22.264 1.00 78.19 246 SER A N 1
ATOM 1925 C CA . SER A 1 246 ? 15.615 8.301 -23.641 1.00 78.19 246 SER A CA 1
ATOM 1926 C C . SER A 1 246 ? 16.209 6.893 -23.753 1.00 78.19 246 SER A C 1
ATOM 1928 O O . SER A 1 246 ? 16.950 6.450 -22.878 1.00 78.19 246 SER A O 1
ATOM 1930 N N . TYR A 1 247 ? 15.886 6.170 -24.832 1.00 79.38 247 TYR A N 1
ATOM 1931 C CA . TYR A 1 247 ? 16.476 4.849 -25.083 1.00 79.38 247 TYR A CA 1
ATOM 1932 C C . TYR A 1 247 ? 18.001 4.942 -25.234 1.00 79.38 247 TYR A C 1
ATOM 1934 O O . TYR A 1 247 ? 18.723 4.205 -24.568 1.00 79.38 247 TYR A O 1
ATOM 1942 N N . ASP A 1 248 ? 18.479 5.898 -26.034 1.00 84.31 248 ASP A N 1
ATOM 1943 C CA . ASP A 1 248 ? 19.902 6.059 -26.350 1.00 84.31 248 ASP A CA 1
ATOM 1944 C C . ASP A 1 248 ? 20.733 6.405 -25.111 1.00 84.31 248 ASP A C 1
ATOM 1946 O O . ASP A 1 248 ? 21.801 5.834 -24.902 1.00 84.31 248 ASP A O 1
ATOM 1950 N N . LEU A 1 249 ? 20.221 7.286 -24.242 1.00 86.88 249 LEU A N 1
ATOM 1951 C CA . LEU A 1 249 ? 20.897 7.631 -22.993 1.00 86.88 249 LEU A CA 1
ATOM 1952 C C . LEU A 1 249 ? 20.961 6.424 -22.049 1.00 86.88 249 LEU A C 1
ATOM 1954 O O . LEU A 1 249 ? 22.010 6.143 -21.477 1.00 86.88 249 LEU A O 1
ATOM 1958 N N . MET A 1 250 ? 19.868 5.671 -21.905 1.00 88.56 250 MET A N 1
ATOM 1959 C CA . MET A 1 250 ? 19.876 4.484 -21.047 1.00 88.56 250 MET A CA 1
ATOM 1960 C C . MET A 1 250 ? 20.780 3.375 -21.611 1.00 88.56 250 MET A C 1
ATOM 1962 O O . MET A 1 250 ? 21.450 2.703 -20.833 1.00 88.56 250 MET A O 1
ATOM 1966 N N . ALA A 1 251 ? 20.873 3.226 -22.936 1.00 86.62 251 ALA A N 1
ATOM 1967 C CA . ALA A 1 251 ? 21.799 2.298 -23.589 1.00 86.62 251 ALA A CA 1
ATOM 1968 C C . ALA A 1 251 ? 23.283 2.692 -23.424 1.00 86.62 251 ALA A C 1
ATOM 1970 O O . ALA A 1 251 ? 24.147 1.822 -23.442 1.00 86.62 251 ALA A O 1
ATOM 1971 N N . GLN A 1 252 ? 23.589 3.981 -23.234 1.00 89.25 252 GLN A N 1
ATOM 1972 C CA . GLN A 1 252 ? 24.939 4.458 -22.899 1.00 89.25 252 GLN A CA 1
ATOM 1973 C C . GLN A 1 252 ? 25.290 4.273 -21.413 1.00 89.25 252 GLN A C 1
ATOM 1975 O O . GLN A 1 252 ? 26.460 4.095 -21.072 1.00 89.25 252 GLN A O 1
ATOM 1980 N N . LEU A 1 253 ? 24.295 4.360 -20.523 1.00 89.56 253 LEU A N 1
ATOM 1981 C CA . LEU A 1 253 ? 24.502 4.386 -19.071 1.00 89.56 253 LEU A CA 1
ATOM 1982 C C . LEU A 1 253 ? 24.386 3.021 -18.380 1.00 89.56 253 LEU A C 1
ATOM 1984 O O . LEU A 1 253 ? 24.954 2.853 -17.305 1.00 89.56 253 LEU A O 1
ATOM 1988 N N . MET A 1 254 ? 23.666 2.058 -18.956 1.00 88.12 254 MET A N 1
ATOM 1989 C CA . MET A 1 254 ? 23.406 0.748 -18.343 1.00 88.12 254 MET A CA 1
ATOM 1990 C C . MET A 1 254 ? 24.244 -0.377 -18.974 1.00 88.12 254 MET A C 1
ATOM 1992 O O . MET A 1 254 ? 24.628 -0.268 -20.139 1.00 88.12 254 MET A O 1
ATOM 1996 N N . PRO A 1 255 ? 24.490 -1.485 -18.251 1.00 86.56 255 PRO A N 1
ATOM 1997 C CA . PRO A 1 255 ? 25.013 -2.714 -18.839 1.00 86.56 255 PRO A CA 1
ATOM 1998 C C . PRO A 1 255 ? 23.984 -3.363 -19.779 1.00 86.56 255 PRO A C 1
ATOM 2000 O O . PRO A 1 255 ? 22.789 -3.052 -19.749 1.00 86.56 255 PRO A O 1
ATOM 2003 N N . ALA A 1 256 ? 24.439 -4.305 -20.608 1.00 86.38 256 ALA A N 1
ATOM 2004 C CA . ALA A 1 256 ? 23.553 -5.127 -21.425 1.00 86.38 256 ALA A CA 1
ATOM 2005 C C . ALA A 1 256 ? 22.821 -6.153 -20.541 1.00 86.38 256 ALA A C 1
ATOM 2007 O O . ALA A 1 256 ? 23.445 -7.024 -19.937 1.00 86.38 256 ALA A O 1
ATOM 2008 N N . PHE A 1 257 ? 21.492 -6.053 -20.476 1.00 87.25 257 PHE A N 1
ATOM 2009 C CA . PHE A 1 257 ? 20.680 -6.877 -19.579 1.00 87.25 257 PHE A CA 1
ATOM 2010 C C . PHE A 1 257 ? 20.756 -8.366 -19.945 1.00 87.25 257 PHE A C 1
ATOM 2012 O O . PHE A 1 257 ? 20.547 -8.753 -21.095 1.00 87.25 257 PHE A O 1
ATOM 2019 N N . ASN A 1 258 ? 20.979 -9.199 -18.934 1.00 88.44 258 ASN A N 1
ATOM 2020 C CA . ASN A 1 258 ? 20.971 -10.656 -18.992 1.00 88.44 258 ASN A CA 1
ATOM 2021 C C . ASN A 1 258 ? 20.164 -11.234 -17.810 1.00 88.44 258 ASN A C 1
ATOM 2023 O O . ASN A 1 258 ? 19.571 -10.500 -17.020 1.00 88.44 258 ASN A O 1
ATOM 2027 N N . GLU A 1 259 ? 20.122 -12.561 -17.680 1.00 87.44 259 GLU A N 1
ATOM 2028 C CA . GLU A 1 259 ? 19.321 -13.251 -16.655 1.00 87.44 259 GLU A CA 1
ATOM 2029 C C . GLU A 1 259 ? 19.734 -12.921 -15.207 1.00 87.44 259 GLU A C 1
ATOM 2031 O O . GLU A 1 259 ? 18.914 -13.040 -14.298 1.00 87.44 259 GLU A O 1
ATOM 2036 N N . ARG A 1 260 ? 20.976 -12.462 -14.988 1.00 89.62 260 ARG A N 1
ATOM 2037 C CA . ARG A 1 260 ? 21.498 -12.042 -13.676 1.00 89.62 260 ARG A CA 1
ATOM 2038 C C . ARG A 1 260 ? 21.418 -10.535 -13.435 1.00 89.62 260 ARG A C 1
ATOM 2040 O O . ARG A 1 260 ? 21.904 -10.069 -12.403 1.00 89.62 260 ARG A O 1
ATOM 2047 N N . THR A 1 261 ? 20.831 -9.776 -14.361 1.00 92.06 261 THR A N 1
ATOM 2048 C CA . THR A 1 261 ? 20.599 -8.341 -14.191 1.00 92.06 261 THR A CA 1
ATOM 2049 C C . THR A 1 261 ? 19.276 -8.103 -13.448 1.00 92.06 261 THR A C 1
ATOM 2051 O O . THR A 1 261 ? 18.216 -8.627 -13.815 1.00 92.06 261 THR A O 1
ATOM 2054 N N . CYS A 1 262 ? 19.306 -7.265 -12.412 1.00 92.25 262 CYS A N 1
ATOM 2055 C CA . CYS A 1 262 ? 18.108 -6.743 -11.751 1.00 92.25 262 CYS A CA 1
ATOM 2056 C C . CYS A 1 262 ? 18.018 -5.229 -11.944 1.00 92.25 262 CYS A C 1
ATOM 2058 O O . CYS A 1 262 ? 19.021 -4.531 -11.843 1.00 92.25 262 CYS A O 1
ATOM 2060 N N . ALA A 1 263 ? 16.815 -4.706 -12.191 1.00 91.75 263 ALA A N 1
ATOM 2061 C CA . ALA A 1 263 ? 16.586 -3.271 -12.306 1.00 91.75 263 ALA A CA 1
ATOM 2062 C C . ALA A 1 263 ? 15.469 -2.808 -11.369 1.00 91.75 263 ALA A C 1
ATOM 2064 O O . ALA A 1 263 ? 14.385 -3.389 -11.344 1.00 91.75 263 ALA A O 1
ATOM 2065 N N . CYS A 1 264 ? 15.727 -1.731 -10.630 1.00 92.62 264 CYS A N 1
ATOM 2066 C CA . CYS A 1 264 ? 14.751 -1.058 -9.780 1.00 92.62 264 CYS A CA 1
ATOM 2067 C C . CYS A 1 264 ? 14.533 0.377 -10.269 1.00 92.62 264 CYS A C 1
ATOM 2069 O O . CYS A 1 264 ? 15.489 1.081 -10.592 1.00 92.62 264 CYS A O 1
ATOM 2071 N N . VAL A 1 265 ? 13.277 0.834 -10.280 1.00 91.88 265 VAL A N 1
ATOM 2072 C CA . VAL A 1 265 ? 12.901 2.185 -10.730 1.00 91.88 265 VAL A CA 1
ATOM 2073 C C . VAL A 1 265 ? 12.097 2.896 -9.644 1.00 91.88 265 VAL A C 1
ATOM 2075 O O . VAL A 1 265 ? 11.155 2.319 -9.100 1.00 91.88 265 VAL A O 1
ATOM 2078 N N . CYS A 1 266 ? 12.438 4.148 -9.325 1.00 91.12 266 CYS A N 1
ATOM 2079 C CA . CYS A 1 266 ? 11.680 4.950 -8.363 1.00 91.12 266 CYS A CA 1
ATOM 2080 C C . CYS A 1 266 ? 11.615 6.439 -8.741 1.00 91.12 266 CYS A C 1
ATOM 2082 O O . CYS A 1 266 ? 12.610 7.064 -9.090 1.00 91.12 266 CYS A O 1
ATOM 2084 N N . GLY A 1 267 ? 10.435 7.043 -8.637 1.00 88.44 267 GLY A N 1
ATOM 2085 C CA . GLY A 1 267 ? 10.184 8.429 -9.022 1.00 88.44 267 GLY A CA 1
ATOM 2086 C C . GLY A 1 267 ? 8.698 8.768 -8.922 1.00 88.44 267 GLY A C 1
ATOM 2087 O O . GLY A 1 267 ? 7.914 8.014 -8.344 1.00 88.44 267 GLY A O 1
ATOM 2088 N N . MET A 1 268 ? 8.298 9.906 -9.492 1.00 79.50 268 MET A N 1
ATOM 2089 C CA . MET A 1 268 ? 6.877 10.229 -9.678 1.00 79.50 268 MET A CA 1
ATOM 2090 C C . MET A 1 268 ? 6.224 9.257 -10.676 1.00 79.50 268 MET A C 1
ATOM 2092 O O . MET A 1 268 ? 6.912 8.702 -11.531 1.00 79.50 268 MET A O 1
ATOM 2096 N N . ASP A 1 269 ? 4.895 9.095 -10.620 1.00 67.50 269 ASP A N 1
ATOM 2097 C CA . ASP A 1 269 ? 4.161 8.151 -11.485 1.00 67.50 269 ASP A CA 1
ATOM 2098 C C . ASP A 1 269 ? 4.521 8.303 -12.977 1.00 67.50 269 ASP A C 1
ATOM 2100 O O . ASP A 1 269 ? 4.792 7.302 -13.627 1.00 67.50 269 ASP A O 1
ATOM 2104 N N . GLY A 1 270 ? 4.618 9.533 -13.500 1.00 67.38 270 GLY A N 1
ATOM 2105 C CA . GLY A 1 270 ? 4.983 9.798 -14.904 1.00 67.38 270 GLY A CA 1
ATOM 2106 C C . GLY A 1 270 ? 6.456 9.561 -15.278 1.00 67.38 270 GLY A C 1
ATOM 2107 O O . GLY A 1 270 ? 6.798 9.670 -16.448 1.00 67.38 270 GLY A O 1
ATOM 2108 N N . PHE A 1 271 ? 7.329 9.258 -14.310 1.00 80.94 271 PHE A N 1
ATOM 2109 C CA . PHE A 1 271 ? 8.696 8.774 -14.555 1.00 80.94 271 PHE A CA 1
ATOM 2110 C C . PHE A 1 271 ? 8.729 7.241 -14.583 1.00 80.94 271 PHE A C 1
ATOM 2112 O O . PHE A 1 271 ? 9.340 6.642 -15.462 1.00 80.94 271 PHE A O 1
ATOM 2119 N N . CYS A 1 272 ? 8.033 6.597 -13.639 1.00 77.50 272 CYS A N 1
ATOM 2120 C CA . CYS A 1 272 ? 7.991 5.137 -13.530 1.00 77.50 272 CYS A CA 1
ATOM 2121 C C . CYS A 1 272 ? 7.039 4.466 -14.531 1.00 77.50 272 CYS A C 1
ATOM 2123 O O . CYS A 1 272 ? 7.177 3.273 -14.794 1.00 77.50 272 CYS A O 1
ATOM 2125 N N . LYS A 1 273 ? 6.035 5.189 -15.039 1.00 68.38 273 LYS A N 1
ATOM 2126 C CA . LYS A 1 273 ? 4.992 4.663 -15.924 1.00 68.38 273 LYS A CA 1
ATOM 2127 C C . LYS A 1 273 ? 4.824 5.560 -17.137 1.00 68.38 273 LYS A C 1
ATOM 2129 O O . LYS A 1 273 ? 4.632 6.768 -17.014 1.00 68.38 273 LYS A O 1
ATOM 2134 N N . ARG A 1 274 ? 4.816 4.927 -18.305 1.00 66.81 274 ARG A N 1
ATOM 2135 C CA . ARG A 1 274 ? 4.304 5.519 -19.539 1.00 66.81 274 ARG A CA 1
ATOM 2136 C C . ARG A 1 274 ? 2.786 5.387 -19.558 1.00 66.81 274 ARG A C 1
ATOM 2138 O O . ARG A 1 274 ? 2.261 4.378 -19.095 1.00 66.81 274 ARG A O 1
ATOM 2145 N N . CYS A 1 275 ? 2.101 6.390 -20.089 1.00 69.44 275 CYS A N 1
ATOM 2146 C CA . CYS A 1 275 ? 0.692 6.261 -20.440 1.00 69.44 275 CYS A CA 1
ATOM 2147 C C . CYS A 1 275 ? 0.561 5.652 -21.841 1.00 69.44 275 CYS A C 1
ATOM 2149 O O . CYS A 1 275 ? 1.350 5.952 -22.740 1.00 69.44 275 CYS A O 1
ATOM 2151 N N . GLU A 1 276 ? -0.439 4.796 -22.014 1.00 74.62 276 GLU A N 1
ATOM 2152 C CA . GLU A 1 276 ? -0.854 4.235 -23.300 1.00 74.62 276 GLU A CA 1
ATOM 2153 C C . GLU A 1 276 ? -1.987 5.076 -23.909 1.00 74.62 276 GLU A C 1
ATOM 2155 O O . GLU A 1 276 ? -2.095 5.182 -25.129 1.00 74.62 276 GLU A O 1
ATOM 2160 N N . GLY A 1 277 ? -2.773 5.764 -23.072 1.00 79.94 277 GLY A N 1
ATOM 2161 C CA . GLY A 1 277 ? -3.720 6.792 -23.499 1.00 79.94 277 GLY A CA 1
ATOM 2162 C C . GLY A 1 277 ? -4.061 7.794 -22.394 1.00 79.94 277 GLY A C 1
ATOM 2163 O O . GLY A 1 277 ? -3.655 7.658 -21.240 1.00 79.94 277 GLY A O 1
ATOM 2164 N N . HIS A 1 278 ? -4.853 8.827 -22.707 1.00 83.81 278 HIS A N 1
ATOM 2165 C CA . HIS A 1 278 ? -5.159 9.885 -21.728 1.00 83.81 278 HIS A CA 1
ATOM 2166 C C . HIS A 1 278 ? -5.929 9.391 -20.481 1.00 83.81 278 HIS A C 1
ATOM 2168 O O . HIS A 1 278 ? -6.002 10.125 -19.495 1.00 83.81 278 HIS A O 1
ATOM 2174 N N . ARG A 1 279 ? -6.489 8.167 -20.503 1.00 75.50 279 ARG A N 1
ATOM 2175 C CA . ARG A 1 279 ? -7.151 7.520 -19.352 1.00 75.50 279 ARG A CA 1
ATOM 2176 C C . ARG A 1 279 ? -6.177 7.177 -18.216 1.00 75.50 279 ARG A C 1
ATOM 2178 O O . ARG A 1 279 ? -6.587 7.204 -17.059 1.00 75.50 279 ARG A O 1
ATOM 2185 N N . ASP A 1 280 ? -4.903 6.933 -18.521 1.00 66.00 280 ASP A N 1
ATOM 2186 C CA . ASP A 1 280 ? -3.883 6.601 -17.511 1.00 66.00 280 ASP A CA 1
ATOM 2187 C C . ASP A 1 280 ? -3.454 7.832 -16.697 1.00 66.00 280 ASP A C 1
ATOM 2189 O O . ASP A 1 280 ? -2.953 7.729 -15.575 1.00 66.00 280 ASP A O 1
ATOM 2193 N N . CYS A 1 281 ? -3.693 9.022 -17.249 1.00 62.75 281 CYS A N 1
ATOM 2194 C CA . CYS A 1 281 ? -3.372 10.295 -16.630 1.00 62.75 281 CYS A CA 1
ATOM 2195 C C . CYS A 1 281 ? -4.527 10.765 -15.735 1.00 62.75 281 CYS A C 1
ATOM 2197 O O . CYS A 1 281 ? -5.631 11.061 -16.196 1.00 62.75 281 CYS A O 1
ATOM 2199 N N . LYS A 1 282 ? -4.286 10.868 -14.426 1.00 66.38 282 LYS A N 1
ATOM 2200 C CA . LYS A 1 282 ? -5.304 11.286 -13.446 1.00 66.38 282 LYS A CA 1
ATOM 2201 C C . LYS A 1 282 ? -5.535 12.800 -13.471 1.00 66.38 282 LYS A C 1
ATOM 2203 O O . LYS A 1 282 ? -4.619 13.562 -13.753 1.00 66.38 282 LYS A O 1
ATOM 2208 N N . GLY A 1 283 ? -6.752 13.244 -13.150 1.00 70.94 283 GLY A N 1
ATOM 2209 C CA . GLY A 1 283 ? -7.084 14.670 -13.020 1.00 70.94 283 GLY A CA 1
ATOM 2210 C C . GLY A 1 283 ? -6.761 15.503 -14.271 1.00 70.94 283 GLY A C 1
ATOM 2211 O O . GLY A 1 283 ? -7.046 15.076 -15.393 1.00 70.94 283 GLY A O 1
ATOM 2212 N N . ARG A 1 284 ? -6.145 16.676 -14.064 1.00 74.38 284 ARG A N 1
ATOM 2213 C CA . ARG A 1 284 ? -5.795 17.685 -15.087 1.00 74.38 284 ARG A CA 1
ATOM 2214 C C . ARG A 1 284 ? -4.538 17.351 -15.915 1.00 74.38 284 ARG A C 1
ATOM 2216 O O . ARG A 1 284 ? -3.778 18.244 -16.263 1.00 74.38 284 ARG A O 1
ATOM 2223 N N . TYR A 1 285 ? -4.284 16.072 -16.188 1.00 78.81 285 TYR A N 1
ATOM 2224 C CA . TYR A 1 285 ? -3.134 15.624 -16.983 1.00 78.81 285 TYR A CA 1
ATOM 2225 C C . TYR A 1 285 ? -3.595 14.870 -18.232 1.00 78.81 285 TYR A C 1
ATOM 2227 O O . TYR A 1 285 ? -4.518 14.061 -18.145 1.00 78.81 285 TYR A O 1
ATOM 2235 N N . VAL A 1 286 ? -2.943 15.066 -19.372 1.00 82.00 286 VAL A N 1
ATOM 2236 C CA . VAL A 1 286 ? -3.209 14.347 -20.631 1.00 82.00 286 VAL A CA 1
ATOM 2237 C C . VAL A 1 286 ? -1.989 13.544 -21.058 1.00 82.00 286 VAL A C 1
ATOM 2239 O O . VAL A 1 286 ? -0.857 13.926 -20.772 1.00 82.00 286 VAL A O 1
ATOM 2242 N N . CYS A 1 287 ? -2.226 12.414 -21.724 1.00 81.31 287 CYS A N 1
ATOM 2243 C CA . CYS A 1 287 ? -1.147 11.614 -22.294 1.00 81.31 287 CYS A CA 1
ATOM 2244 C C . CYS A 1 287 ? -0.689 12.232 -23.616 1.00 81.31 287 CYS A C 1
ATOM 2246 O O . CYS A 1 287 ? -1.471 12.232 -24.562 1.00 81.31 287 CYS A O 1
ATOM 2248 N N . VAL A 1 288 ? 0.544 12.728 -23.675 1.00 78.19 288 VAL A N 1
ATOM 2249 C CA . VAL A 1 288 ? 1.212 13.203 -24.898 1.00 78.19 288 VAL A CA 1
ATOM 2250 C C . VAL A 1 288 ? 2.586 12.545 -24.935 1.00 78.19 288 VAL A C 1
ATOM 2252 O O . VAL A 1 288 ? 3.265 12.486 -23.911 1.00 78.19 288 VAL A O 1
ATOM 2255 N N . ASP A 1 289 ? 2.961 11.961 -26.073 1.00 73.25 289 ASP A N 1
ATOM 2256 C CA . ASP A 1 289 ? 4.216 11.213 -26.256 1.00 73.25 289 ASP A CA 1
ATOM 2257 C C . ASP A 1 289 ? 4.505 10.206 -25.125 1.00 73.25 289 ASP A C 1
ATOM 2259 O O . ASP A 1 289 ? 5.600 10.115 -24.565 1.00 73.25 289 ASP A O 1
ATOM 2263 N N . ARG A 1 290 ? 3.462 9.445 -24.759 1.00 69.56 290 ARG A N 1
ATOM 2264 C CA . ARG A 1 290 ? 3.451 8.444 -23.674 1.00 69.56 290 ARG A CA 1
ATOM 2265 C C . ARG A 1 290 ? 3.784 8.993 -22.277 1.00 69.56 290 ARG A C 1
ATOM 2267 O O . ARG A 1 290 ? 4.051 8.212 -21.363 1.00 69.56 290 ARG A O 1
ATOM 2274 N N . SER A 1 291 ? 3.714 10.310 -22.090 1.00 62.59 291 SER A N 1
ATOM 2275 C CA . SER A 1 291 ? 3.944 11.012 -20.824 1.00 62.59 291 SER A CA 1
ATOM 2276 C C . SER A 1 291 ? 2.691 11.766 -20.370 1.00 62.59 291 SER A C 1
ATOM 2278 O O . SER A 1 291 ? 2.038 12.442 -21.160 1.00 62.59 291 SER A O 1
ATOM 2280 N N . CYS A 1 292 ? 2.353 11.692 -19.080 1.00 71.19 292 CYS A N 1
ATOM 2281 C CA . CYS A 1 292 ? 1.253 12.480 -18.518 1.00 71.19 292 CYS A CA 1
ATOM 2282 C C . CYS A 1 292 ? 1.711 13.910 -18.202 1.00 71.19 292 CYS A C 1
ATOM 2284 O O . CYS A 1 292 ? 2.422 14.123 -17.217 1.00 71.19 292 CYS A O 1
ATOM 2286 N N . ILE A 1 293 ? 1.274 14.887 -18.997 1.00 73.62 293 ILE A N 1
ATOM 2287 C CA . ILE A 1 293 ? 1.603 16.313 -18.823 1.00 73.62 293 ILE A CA 1
ATOM 2288 C C . ILE A 1 293 ? 0.380 17.128 -18.372 1.00 73.62 293 ILE A C 1
ATOM 2290 O O . ILE A 1 293 ? -0.739 16.747 -18.719 1.00 73.62 293 ILE A O 1
ATOM 2294 N N . PRO A 1 294 ? 0.549 18.208 -17.578 1.00 75.38 294 PRO A N 1
ATOM 2295 C CA . PRO A 1 294 ? -0.555 19.085 -17.189 1.00 75.38 294 PRO A CA 1
ATOM 2296 C C . PRO A 1 294 ? -1.285 19.662 -18.405 1.00 75.38 294 PRO A C 1
ATOM 2298 O O . PRO A 1 294 ? -0.672 19.914 -19.441 1.00 75.38 294 PRO A O 1
ATOM 2301 N N . ALA A 1 295 ? -2.590 19.882 -18.275 1.00 80.75 295 ALA A N 1
ATOM 2302 C CA . ALA A 1 295 ? -3.415 20.494 -19.306 1.00 80.75 295 ALA A CA 1
ATOM 2303 C C . ALA A 1 295 ? -4.588 21.275 -18.708 1.00 80.75 295 ALA A C 1
ATOM 2305 O O . ALA A 1 295 ? -5.135 20.906 -17.662 1.00 80.75 295 ALA A O 1
ATOM 2306 N N . LYS A 1 296 ? -5.027 22.313 -19.421 1.00 81.88 296 LYS A N 1
ATOM 2307 C CA . LYS A 1 296 ? -6.224 23.095 -19.088 1.00 81.88 296 LYS A CA 1
ATOM 2308 C C . LYS A 1 296 ? -7.379 22.681 -20.007 1.00 81.88 296 LYS A C 1
ATOM 2310 O O . LYS A 1 296 ? -7.155 22.545 -21.208 1.00 81.88 296 LYS A O 1
ATOM 2315 N N . PRO A 1 297 ? -8.606 22.482 -19.494 1.00 83.50 297 PRO A N 1
ATOM 2316 C CA . PRO A 1 297 ? -9.761 22.253 -20.355 1.00 83.50 297 PRO A CA 1
ATOM 2317 C C . PRO A 1 297 ? -10.056 23.532 -21.154 1.00 83.50 297 PRO A C 1
ATOM 2319 O O . PRO A 1 297 ? -10.089 24.615 -20.572 1.00 83.50 297 PRO A O 1
ATOM 2322 N N . THR A 1 298 ? -10.302 23.422 -22.461 1.00 81.00 298 THR A N 1
ATOM 2323 C CA . THR A 1 298 ? -10.616 24.583 -23.324 1.00 81.00 298 THR A CA 1
ATOM 2324 C C . THR A 1 298 ? -12.100 24.965 -23.303 1.00 81.00 298 THR A C 1
ATOM 2326 O O . THR A 1 298 ? -12.512 25.930 -23.933 1.00 81.00 298 THR A O 1
ATOM 2329 N N . GLY A 1 299 ? -12.925 24.215 -22.564 1.00 75.81 299 GLY A N 1
ATOM 2330 C CA . GLY A 1 299 ? -14.382 24.386 -22.492 1.00 75.81 299 GLY A CA 1
ATOM 2331 C C . GLY A 1 299 ? -15.140 23.679 -23.621 1.00 75.81 299 GLY A C 1
ATOM 2332 O O . GLY A 1 299 ? -16.306 23.320 -23.446 1.00 75.81 299 GLY A O 1
ATOM 2333 N N . MET A 1 300 ? -14.465 23.389 -24.734 1.00 77.06 300 MET A N 1
ATOM 2334 C CA . MET A 1 300 ? -15.012 22.634 -25.857 1.00 77.06 300 MET A CA 1
ATOM 2335 C C . MET A 1 300 ? -15.296 21.166 -25.512 1.00 77.06 300 MET A C 1
ATOM 2337 O O . MET A 1 300 ? -14.672 20.569 -24.625 1.00 77.06 300 MET A O 1
ATOM 2341 N N . ARG A 1 301 ? -16.248 20.572 -26.242 1.00 81.44 301 ARG A N 1
ATOM 2342 C CA . ARG A 1 301 ? -16.556 19.136 -26.204 1.00 81.44 301 ARG A CA 1
ATOM 2343 C C . ARG A 1 301 ? -16.033 18.442 -27.454 1.00 81.44 301 ARG A C 1
ATOM 2345 O O . ARG A 1 301 ? -16.082 19.005 -28.538 1.00 81.44 301 ARG A O 1
ATOM 2352 N N . CYS A 1 302 ? -15.618 17.193 -27.301 1.00 84.44 302 CYS A N 1
ATOM 2353 C CA . CYS A 1 302 ? -15.100 16.361 -28.382 1.00 84.44 302 CYS A CA 1
ATOM 2354 C C . CYS A 1 302 ? -15.442 14.886 -28.150 1.00 84.44 302 CYS A C 1
ATOM 2356 O O . CYS A 1 302 ? -15.748 14.470 -27.037 1.00 84.44 302 CYS A O 1
ATOM 2358 N N . LEU A 1 303 ? -15.346 14.086 -29.206 1.00 82.50 303 LEU A N 1
ATOM 2359 C CA . LEU A 1 303 ? -15.285 12.620 -29.169 1.00 82.50 303 LEU A CA 1
ATOM 2360 C C . LEU A 1 303 ? -13.907 12.118 -29.636 1.00 82.50 303 LEU A C 1
ATOM 2362 O O . LEU A 1 303 ? -13.512 10.993 -29.344 1.00 82.50 303 LEU A O 1
ATOM 2366 N N . SER A 1 304 ? -13.172 12.962 -30.363 1.00 84.94 304 SER A N 1
ATOM 2367 C CA . SER A 1 304 ? -11.833 12.709 -30.897 1.00 84.94 304 SER A CA 1
ATOM 2368 C C . SER A 1 304 ? -11.031 14.011 -30.962 1.00 84.94 304 SER A C 1
ATOM 2370 O O . SER A 1 304 ? -11.606 15.099 -30.992 1.00 84.94 304 SER A O 1
ATOM 2372 N N . LYS A 1 305 ? -9.697 13.908 -31.019 1.00 84.69 305 LYS A N 1
ATOM 2373 C CA . LYS A 1 305 ? -8.784 15.060 -31.134 1.00 84.69 305 LYS A CA 1
ATOM 2374 C C . LYS A 1 305 ? -9.104 15.979 -32.325 1.00 84.69 305 LYS A C 1
ATOM 2376 O O . LYS A 1 305 ? -8.953 17.188 -32.217 1.00 84.69 305 LYS A O 1
ATOM 2381 N N . SER A 1 306 ? -9.610 15.433 -33.431 1.00 85.69 306 SER A N 1
ATOM 2382 C CA . SER A 1 306 ? -9.984 16.192 -34.636 1.00 85.69 306 SER A CA 1
ATOM 2383 C C . SER A 1 306 ? -11.216 17.096 -34.481 1.00 85.69 306 SER A C 1
ATOM 2385 O O . SER A 1 306 ? -11.615 17.729 -35.451 1.00 85.69 306 SER A O 1
ATOM 2387 N N . GLN A 1 307 ? -11.848 17.130 -33.303 1.00 85.31 307 GLN A N 1
ATOM 2388 C CA . GLN A 1 307 ? -12.946 18.050 -32.972 1.00 85.31 307 GLN A CA 1
ATOM 2389 C C . GLN A 1 307 ? -12.516 19.171 -32.012 1.00 85.31 307 GLN A C 1
ATOM 2391 O O . GLN A 1 307 ? -13.367 19.918 -31.537 1.00 85.31 307 GLN A O 1
ATOM 2396 N N . CYS A 1 308 ? -11.223 19.271 -31.702 1.00 86.50 308 CYS A N 1
ATOM 2397 C CA . CYS A 1 308 ? -10.652 20.388 -30.959 1.00 86.50 308 CYS A CA 1
ATOM 2398 C C . CYS A 1 308 ? -10.111 21.446 -31.933 1.00 86.50 308 CYS A C 1
ATOM 2400 O O . CYS A 1 308 ? -9.610 21.088 -33.001 1.00 86.50 308 CYS A O 1
ATOM 2402 N N . ASP A 1 309 ? -10.211 22.729 -31.574 1.00 84.25 309 ASP A N 1
ATOM 2403 C CA . ASP A 1 309 ? -9.879 23.844 -32.477 1.00 84.25 309 ASP A CA 1
ATOM 2404 C C . ASP A 1 309 ? -8.382 23.883 -32.816 1.00 84.25 309 ASP A C 1
ATOM 2406 O O . ASP A 1 309 ? -7.995 24.199 -33.943 1.00 84.25 309 ASP A O 1
ATOM 2410 N N . SER A 1 310 ? -7.524 23.535 -31.852 1.00 80.69 310 SER A N 1
ATOM 2411 C CA . SER A 1 310 ? -6.079 23.450 -32.046 1.00 80.69 310 SER A CA 1
ATOM 2412 C C . SER A 1 310 ? -5.594 22.007 -32.239 1.00 80.69 310 SER A C 1
ATOM 2414 O O . SER A 1 310 ? -5.920 21.134 -31.432 1.00 80.69 310 SER A O 1
ATOM 2416 N N . PRO A 1 311 ? -4.676 21.733 -33.191 1.00 79.06 311 PRO A N 1
ATOM 2417 C CA . PRO A 1 311 ? -4.016 20.427 -33.309 1.00 79.06 311 PRO A CA 1
ATOM 2418 C C . PRO A 1 311 ? -3.111 20.090 -32.108 1.00 79.06 311 PRO A C 1
ATOM 2420 O O . PRO A 1 311 ? -2.629 18.959 -31.997 1.00 79.06 311 PRO A O 1
ATOM 2423 N N . LYS A 1 312 ? -2.865 21.055 -31.208 1.00 81.62 312 LYS A N 1
ATOM 2424 C CA . LYS A 1 312 ? -2.168 20.841 -29.932 1.00 81.62 312 LYS A CA 1
ATOM 2425 C C . LYS A 1 312 ? -3.087 20.315 -28.826 1.00 81.62 312 LYS A C 1
ATOM 2427 O O . LYS A 1 312 ? -2.576 19.789 -27.847 1.00 81.62 312 LYS A O 1
ATOM 2432 N N . GLU A 1 313 ? -4.406 20.460 -28.951 1.00 88.31 313 GLU A N 1
ATOM 2433 C CA . GLU A 1 313 ? -5.358 19.973 -27.948 1.00 88.31 313 GLU A CA 1
ATOM 2434 C C . GLU A 1 313 ? -5.491 18.444 -27.979 1.00 88.31 313 GLU A C 1
ATOM 2436 O O . GLU A 1 313 ? -5.321 17.800 -29.012 1.00 88.31 313 GLU A O 1
ATOM 2441 N N . GLU A 1 314 ? -5.826 17.862 -26.831 1.00 88.00 314 GLU A N 1
ATOM 2442 C CA . GLU A 1 314 ? -6.086 16.436 -26.653 1.00 88.00 314 GLU A CA 1
ATOM 2443 C C . GLU A 1 314 ? -7.522 16.208 -26.176 1.00 88.00 314 GLU A C 1
ATOM 2445 O O . GLU A 1 314 ? -8.020 16.910 -25.291 1.00 88.00 314 GLU A O 1
ATOM 2450 N N . CYS A 1 315 ? -8.198 15.198 -26.729 1.00 87.44 315 CYS A N 1
ATOM 2451 C CA . CYS A 1 315 ? -9.574 14.888 -26.347 1.00 87.44 315 CYS A CA 1
ATOM 2452 C C . CYS A 1 315 ? -9.611 13.895 -25.178 1.00 87.44 315 CYS A C 1
ATOM 2454 O O . CYS A 1 315 ? -9.305 12.712 -25.335 1.00 87.44 315 CYS A O 1
ATOM 2456 N N . LYS A 1 316 ? -10.023 14.354 -23.992 1.00 84.44 316 LYS A N 1
ATOM 2457 C CA . LYS A 1 316 ? -10.080 13.535 -22.773 1.00 84.44 316 LYS A CA 1
ATOM 2458 C C . LYS A 1 316 ? -11.379 13.777 -22.005 1.00 84.44 316 LYS A C 1
ATOM 2460 O O . LYS A 1 316 ? -11.733 14.910 -21.693 1.00 84.44 316 LYS A O 1
ATOM 2465 N N . TYR A 1 317 ? -12.069 12.688 -21.654 1.00 82.25 317 TYR A N 1
ATOM 2466 C CA . TYR A 1 317 ? -13.383 12.710 -20.986 1.00 82.25 317 TYR A CA 1
ATOM 2467 C C . TYR A 1 317 ? -14.420 13.584 -21.714 1.00 82.25 317 TYR A C 1
ATOM 2469 O O . TYR A 1 317 ? -15.159 14.339 -21.093 1.00 82.25 317 TYR A O 1
ATOM 2477 N N . ASN A 1 318 ? -14.455 13.472 -23.043 1.00 83.94 318 ASN A N 1
ATOM 2478 C CA . ASN A 1 318 ? -15.317 14.225 -23.959 1.00 83.94 318 ASN A CA 1
ATOM 2479 C C . ASN A 1 318 ? -15.142 15.755 -23.934 1.00 83.94 318 ASN A C 1
ATOM 2481 O O . ASN A 1 318 ? -16.002 16.490 -24.422 1.00 83.94 318 ASN A O 1
ATOM 2485 N N . HIS A 1 319 ? -14.020 16.231 -23.397 1.00 85.38 319 HIS A N 1
ATOM 2486 C CA . HIS A 1 319 ? -13.612 17.629 -23.409 1.00 85.38 319 HIS A CA 1
ATOM 2487 C C . HIS A 1 319 ? -12.264 17.781 -24.102 1.00 85.38 319 HIS A C 1
ATOM 2489 O O . HIS A 1 319 ? -11.418 16.887 -24.014 1.00 85.38 319 HIS A O 1
ATOM 2495 N N . CYS A 1 320 ? -12.064 18.910 -24.771 1.00 87.94 320 CYS A N 1
ATOM 2496 C CA . CYS A 1 320 ? -10.755 19.272 -25.292 1.00 87.94 320 CYS A CA 1
ATOM 2497 C C . CYS A 1 320 ? -9.896 19.870 -24.175 1.00 87.94 320 CYS A C 1
ATOM 2499 O O . CYS A 1 320 ? -10.369 20.644 -23.336 1.00 87.94 320 CYS A O 1
ATOM 2501 N N . TRP A 1 321 ? -8.630 19.473 -24.151 1.00 90.94 321 TRP A N 1
ATOM 2502 C CA . TRP A 1 321 ? -7.639 19.912 -23.181 1.00 90.94 321 TRP A CA 1
ATOM 2503 C C . TRP A 1 321 ? -6.430 20.441 -23.930 1.00 90.94 321 TRP A C 1
ATOM 2505 O O . TRP A 1 321 ? -5.816 19.698 -24.690 1.00 90.94 321 TRP A O 1
ATOM 2515 N N . LEU A 1 322 ? -6.052 21.690 -23.685 1.00 87.88 322 LEU A N 1
ATOM 2516 C CA . LEU A 1 322 ? -4.797 22.237 -24.175 1.00 87.88 322 LEU A CA 1
ATOM 2517 C C . LEU A 1 322 ? -3.686 21.810 -23.203 1.00 87.88 322 LEU A C 1
ATOM 2519 O O . LEU A 1 322 ? -3.740 22.213 -22.033 1.00 87.88 322 LEU A O 1
ATOM 2523 N N . PRO A 1 323 ? -2.704 20.992 -23.627 1.00 81.44 323 PRO A N 1
ATOM 2524 C CA . PRO A 1 323 ? -1.539 20.697 -22.809 1.00 81.44 323 PRO A CA 1
ATOM 2525 C C . PRO A 1 323 ? -0.813 21.995 -22.469 1.00 81.44 323 PRO A C 1
ATOM 2527 O O . PRO A 1 323 ? -0.635 22.858 -23.328 1.00 81.44 323 PRO A O 1
ATOM 2530 N N . GLU A 1 324 ? -0.402 22.149 -21.214 1.00 71.12 324 GLU A N 1
ATOM 2531 C CA . GLU A 1 324 ? 0.365 23.319 -20.806 1.00 71.12 324 GLU A CA 1
ATOM 2532 C C . GLU A 1 324 ? 1.763 23.233 -21.427 1.00 71.12 324 GLU A C 1
ATOM 2534 O O . GLU A 1 324 ? 2.584 22.390 -21.050 1.00 71.12 324 GLU A O 1
ATOM 2539 N N . GLU A 1 325 ? 2.037 24.108 -22.397 1.00 57.12 325 GLU A N 1
ATOM 2540 C CA . GLU A 1 325 ? 3.390 24.282 -22.915 1.00 57.12 325 GLU A CA 1
ATOM 2541 C C . GLU A 1 325 ? 4.327 24.703 -21.775 1.00 57.12 325 GLU A C 1
ATOM 2543 O O . GLU A 1 325 ? 3.944 25.426 -20.852 1.00 57.12 325 GLU A O 1
ATOM 2548 N N . ARG A 1 326 ? 5.587 24.251 -21.827 1.00 47.09 326 ARG A N 1
ATOM 2549 C CA . ARG A 1 326 ? 6.581 24.443 -20.751 1.00 47.09 326 ARG A CA 1
ATOM 2550 C C . ARG A 1 326 ? 7.048 25.909 -20.576 1.00 47.09 326 ARG A C 1
ATOM 2552 O O . ARG A 1 326 ? 8.095 26.132 -19.975 1.00 47.09 326 ARG A O 1
ATOM 2559 N N . SER A 1 327 ? 6.318 26.892 -21.108 1.00 44.53 327 SER A N 1
ATOM 2560 C CA . SER A 1 327 ? 6.758 28.273 -21.353 1.00 44.53 327 SER A CA 1
ATOM 2561 C C . SER A 1 327 ? 6.083 29.357 -20.504 1.00 44.53 327 SER A C 1
ATOM 2563 O O . SER A 1 327 ? 6.372 30.528 -20.716 1.00 44.53 327 SER A O 1
ATOM 2565 N N . ASN A 1 328 ? 5.278 29.023 -19.486 1.00 52.62 328 ASN A N 1
ATOM 2566 C CA . ASN A 1 328 ? 4.812 30.009 -18.487 1.00 52.62 328 ASN A CA 1
ATOM 2567 C C . ASN A 1 328 ? 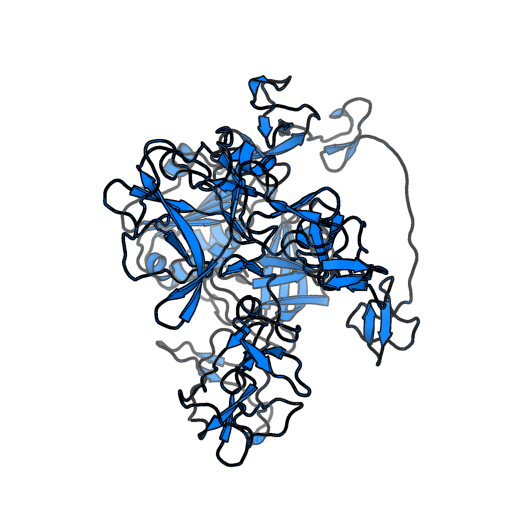5.945 30.482 -17.545 1.00 52.62 328 ASN A C 1
ATOM 2569 O O . ASN A 1 328 ? 5.691 30.735 -16.372 1.00 52.62 328 ASN A O 1
ATOM 2573 N N . LEU A 1 329 ? 7.196 30.515 -18.008 1.00 60.56 329 LEU A N 1
ATOM 2574 C CA . LEU A 1 329 ? 8.376 30.861 -17.225 1.00 60.56 329 LEU A CA 1
ATOM 2575 C C . LEU A 1 329 ? 8.809 32.291 -17.538 1.00 60.56 329 LEU A C 1
ATOM 2577 O O . LEU A 1 329 ? 9.132 32.598 -18.680 1.00 60.56 329 LEU A O 1
ATOM 2581 N N . CYS A 1 330 ? 8.865 33.128 -16.509 1.00 74.75 330 CYS A N 1
ATOM 2582 C CA . CYS A 1 330 ? 9.388 34.489 -16.578 1.00 74.75 330 CYS A CA 1
ATOM 2583 C C . CYS A 1 330 ? 10.603 34.646 -15.654 1.00 74.75 330 CYS A C 1
ATOM 2585 O O . CYS A 1 330 ? 10.784 33.898 -14.691 1.00 74.75 330 CYS A O 1
ATOM 2587 N N . THR A 1 331 ? 11.432 35.642 -15.935 1.00 70.50 331 THR A N 1
ATOM 2588 C CA . THR A 1 331 ? 12.506 36.121 -15.052 1.00 70.50 331 THR A CA 1
ATOM 2589 C C . THR A 1 331 ? 12.258 37.545 -14.562 1.00 70.50 331 THR A C 1
ATOM 2591 O O . THR A 1 331 ? 12.739 37.923 -13.496 1.00 70.50 331 THR A O 1
ATOM 2594 N N . THR A 1 332 ? 11.487 38.324 -15.319 1.00 78.00 332 THR A N 1
ATOM 2595 C CA . THR A 1 332 ? 11.089 39.705 -15.050 1.00 78.00 332 THR A CA 1
ATOM 2596 C C . THR A 1 332 ? 9.672 39.946 -15.574 1.00 78.00 332 THR A C 1
ATOM 2598 O O . THR A 1 332 ? 9.187 39.196 -16.420 1.00 78.00 332 THR A O 1
ATOM 2601 N N . ASP A 1 333 ? 9.018 41.028 -15.144 1.00 79.50 333 ASP A N 1
ATOM 2602 C CA . ASP A 1 333 ? 7.688 41.415 -15.652 1.00 79.50 333 ASP A CA 1
ATOM 2603 C C . ASP A 1 333 ? 7.663 41.654 -17.175 1.00 79.50 333 ASP A C 1
ATOM 2605 O O . ASP A 1 333 ? 6.617 41.547 -17.802 1.00 79.50 333 ASP A O 1
ATOM 2609 N N . LYS A 1 334 ? 8.822 41.929 -17.794 1.00 76.31 334 LYS A N 1
ATOM 2610 C CA . LYS A 1 334 ? 8.957 42.118 -19.250 1.00 76.31 334 LYS A CA 1
ATOM 2611 C C . LYS A 1 334 ? 8.822 40.827 -20.055 1.00 76.31 334 LYS A C 1
ATOM 2613 O O . LYS A 1 334 ? 8.652 40.893 -21.267 1.00 76.31 334 LYS A O 1
ATOM 2618 N N . ASP A 1 335 ? 8.912 39.677 -19.392 1.00 72.69 335 ASP A N 1
ATOM 2619 C CA . ASP A 1 335 ? 8.713 38.365 -20.011 1.00 72.69 335 ASP A CA 1
ATOM 2620 C C . ASP A 1 335 ? 7.215 37.983 -20.043 1.00 72.69 335 ASP A C 1
ATOM 2622 O O . ASP A 1 335 ? 6.854 36.889 -20.478 1.00 72.69 335 ASP A O 1
ATOM 2626 N N . CYS A 1 336 ? 6.340 38.883 -19.576 1.00 73.75 336 CYS A N 1
ATOM 2627 C CA . CYS A 1 336 ? 4.893 38.733 -19.522 1.00 73.75 336 CYS A CA 1
ATOM 2628 C C . CYS A 1 336 ? 4.189 39.702 -20.491 1.00 73.75 336 CYS A C 1
ATOM 2630 O O . CYS A 1 336 ? 4.698 40.770 -20.825 1.00 73.75 336 CYS A O 1
ATOM 2632 N N . SER A 1 337 ? 2.993 39.323 -20.951 1.00 76.44 337 SER A N 1
ATOM 2633 C CA . SER A 1 337 ? 2.090 40.203 -21.711 1.00 76.44 337 SER A CA 1
ATOM 2634 C C . SER A 1 337 ? 1.590 41.376 -20.856 1.00 76.44 337 SER A C 1
ATOM 2636 O O . SER A 1 337 ? 1.529 41.236 -19.638 1.00 76.44 337 SER A O 1
ATOM 2638 N N . GLU A 1 338 ? 1.151 42.473 -21.484 1.00 67.12 338 GLU A N 1
ATOM 2639 C CA . GLU A 1 338 ? 0.872 43.778 -20.839 1.00 67.12 338 GLU A CA 1
ATOM 2640 C C . GLU A 1 338 ? -0.082 43.749 -19.616 1.00 67.12 338 GLU A C 1
ATOM 2642 O O . GLU A 1 338 ? 0.012 44.629 -18.763 1.00 67.12 338 GLU A O 1
ATOM 2647 N N . ASP A 1 339 ? -0.923 42.715 -19.470 1.00 69.88 339 ASP A N 1
ATOM 2648 C CA . ASP A 1 339 ? -1.847 42.508 -18.337 1.00 69.88 339 ASP A CA 1
ATOM 2649 C C . ASP A 1 339 ? -1.367 41.482 -17.277 1.00 69.88 339 ASP A C 1
ATOM 2651 O O . ASP A 1 339 ? -2.178 40.950 -16.505 1.00 69.88 339 ASP A O 1
ATOM 2655 N N . MET A 1 340 ? -0.075 41.125 -17.251 1.00 75.44 340 MET A N 1
ATOM 2656 C CA . MET A 1 340 ? 0.495 40.136 -16.322 1.00 75.44 340 MET A CA 1
ATOM 2657 C C . MET A 1 340 ? 1.837 40.565 -15.707 1.00 75.44 340 MET A C 1
ATOM 2659 O O . MET A 1 340 ? 2.648 41.228 -16.342 1.00 75.44 340 MET A O 1
ATOM 2663 N N . VAL A 1 341 ? 2.088 40.121 -14.472 1.00 79.44 341 VAL A N 1
ATOM 2664 C CA . VAL A 1 341 ? 3.333 40.347 -13.711 1.00 79.44 341 VAL A CA 1
ATOM 2665 C C . VAL A 1 341 ? 4.043 39.031 -13.399 1.00 79.44 341 VAL A C 1
ATOM 2667 O O . VAL A 1 341 ? 3.404 37.985 -13.278 1.00 79.44 341 VAL A O 1
ATOM 2670 N N . CYS A 1 342 ? 5.365 39.067 -13.249 1.00 74.81 342 CYS A N 1
ATOM 2671 C CA . CYS A 1 342 ? 6.192 37.894 -13.005 1.00 74.81 342 CYS A CA 1
ATOM 2672 C C . CYS A 1 342 ? 6.287 37.566 -11.509 1.00 74.81 342 CYS A C 1
ATOM 2674 O O . CYS A 1 342 ? 7.055 38.165 -10.756 1.00 74.81 342 CYS A O 1
ATOM 2676 N N . VAL A 1 343 ? 5.541 36.554 -11.066 1.00 72.94 343 VAL A N 1
ATOM 2677 C CA . VAL A 1 343 ? 5.518 36.096 -9.672 1.00 72.94 343 VAL A CA 1
ATOM 2678 C C . VAL A 1 343 ? 6.126 34.701 -9.574 1.00 72.94 343 VAL A C 1
ATOM 2680 O O . VAL A 1 343 ? 5.607 33.736 -10.124 1.00 72.94 343 VAL A O 1
ATOM 2683 N N . GLN A 1 344 ? 7.243 34.590 -8.847 1.00 63.84 344 GLN A N 1
ATOM 2684 C CA . GLN A 1 344 ? 7.951 33.322 -8.590 1.00 63.84 344 GLN A CA 1
ATOM 2685 C C . GLN A 1 344 ? 8.309 32.531 -9.862 1.00 63.84 344 GLN A C 1
ATOM 2687 O O . GLN A 1 344 ? 8.315 31.302 -9.871 1.00 63.84 344 GLN A O 1
ATOM 2692 N N . GLY A 1 345 ? 8.632 33.253 -10.935 1.00 69.31 345 GLY A N 1
ATOM 2693 C CA . GLY A 1 345 ? 8.952 32.667 -12.229 1.00 69.31 345 GLY A CA 1
ATOM 2694 C C . GLY A 1 345 ? 7.737 32.333 -13.093 1.00 69.31 345 GLY A C 1
ATOM 2695 O O . GLY A 1 345 ? 7.913 31.650 -14.093 1.00 69.31 345 GLY A O 1
ATOM 2696 N N . HIS A 1 346 ? 6.533 32.807 -12.752 1.00 66.94 346 HIS A N 1
ATOM 2697 C CA . HIS A 1 346 ? 5.320 32.634 -13.552 1.00 66.94 346 HIS A CA 1
ATOM 2698 C C . HIS A 1 346 ? 4.575 33.954 -13.796 1.00 66.94 346 HIS A C 1
ATOM 2700 O O . HIS A 1 346 ? 4.384 34.741 -12.872 1.00 66.94 346 HIS A O 1
ATOM 2706 N N . CYS A 1 347 ? 4.114 34.182 -15.028 1.00 68.62 347 CYS A N 1
ATOM 2707 C CA . CYS A 1 347 ? 3.256 35.324 -15.354 1.00 68.62 347 CYS A CA 1
ATOM 2708 C C . CYS A 1 347 ? 1.846 35.132 -14.771 1.00 68.62 347 CYS A C 1
ATOM 2710 O O . CYS A 1 347 ? 1.213 34.100 -15.009 1.00 68.62 347 CYS A O 1
ATOM 2712 N N . VAL A 1 348 ? 1.356 36.116 -14.012 1.00 71.94 348 VAL A N 1
ATOM 2713 C CA . VAL A 1 348 ? 0.033 36.101 -13.365 1.00 71.94 348 VAL A CA 1
ATOM 2714 C C . VAL A 1 348 ? -0.723 37.412 -13.588 1.00 71.94 348 VAL A C 1
ATOM 2716 O O . VAL A 1 348 ? -0.122 38.484 -13.612 1.00 71.94 348 VAL A O 1
ATOM 2719 N N . HIS A 1 349 ? -2.048 37.339 -13.726 1.00 71.38 349 HIS A N 1
ATOM 2720 C CA . HIS A 1 349 ? -2.909 38.518 -13.876 1.00 71.38 349 HIS A CA 1
ATOM 2721 C C . HIS A 1 349 ? -3.072 39.308 -12.570 1.00 71.38 349 HIS A C 1
ATOM 2723 O O . HIS A 1 349 ? -3.119 38.742 -11.476 1.00 71.38 349 HIS A O 1
ATOM 2729 N N . THR A 1 350 ? -3.225 40.624 -12.698 1.00 40.59 350 THR A N 1
ATOM 2730 C CA . THR A 1 350 ? -3.379 41.570 -11.587 1.00 40.59 350 THR A CA 1
ATOM 2731 C C . THR A 1 350 ? -4.854 41.824 -11.236 1.00 40.59 350 THR A C 1
ATOM 2733 O O . THR A 1 350 ? -5.498 42.728 -11.761 1.00 40.59 350 THR A O 1
ATOM 2736 N N . SER A 1 351 ? -5.401 41.070 -10.276 1.00 48.12 351 SER A N 1
ATOM 2737 C CA . SER A 1 351 ? -6.705 41.367 -9.648 1.00 48.12 351 SER A CA 1
ATOM 2738 C C . SER A 1 351 ? -6.662 41.192 -8.124 1.00 48.12 351 SER A C 1
ATOM 2740 O O . SER A 1 351 ? -5.894 40.377 -7.618 1.00 48.12 351 SER A O 1
ATOM 2742 N N . ARG A 1 352 ? -7.439 42.016 -7.409 1.00 30.33 352 ARG A N 1
ATOM 2743 C CA . ARG A 1 352 ? -7.239 42.408 -5.998 1.00 30.33 352 ARG A CA 1
ATOM 2744 C C . ARG A 1 352 ? -7.938 41.513 -4.953 1.00 30.33 352 ARG A C 1
ATOM 2746 O O . ARG A 1 352 ? -8.660 40.587 -5.304 1.00 30.33 352 ARG A O 1
ATOM 2753 N N . ASP A 1 353 ? -7.731 41.919 -3.693 1.00 31.11 353 ASP A N 1
ATOM 2754 C CA . ASP A 1 353 ? -8.464 41.605 -2.454 1.00 31.11 353 ASP A CA 1
ATOM 2755 C C . ASP A 1 353 ? -8.016 40.285 -1.778 1.00 31.11 353 ASP A C 1
ATOM 2757 O O . ASP A 1 353 ? -8.253 39.189 -2.276 1.00 31.11 353 ASP A O 1
ATOM 2761 N N . GLU A 1 354 ? -7.159 40.295 -0.740 1.00 29.47 354 GLU A N 1
ATOM 2762 C CA . GLU A 1 354 ? -7.332 40.856 0.628 1.00 29.47 354 GLU A CA 1
ATOM 2763 C C . GLU A 1 354 ? -8.567 40.282 1.345 1.00 29.47 354 GLU A C 1
ATOM 2765 O O . GLU A 1 354 ? -9.621 40.145 0.747 1.00 29.47 354 GLU A O 1
ATOM 2770 N N . GLN A 1 355 ? -8.620 39.946 2.630 1.00 28.38 355 GLN A N 1
ATOM 2771 C CA . GLN A 1 355 ? -7.752 39.823 3.808 1.00 28.38 355 GLN A CA 1
ATOM 2772 C C . GLN A 1 355 ? -8.719 39.264 4.894 1.00 28.38 355 GLN A C 1
ATOM 2774 O O . GLN A 1 355 ? -9.914 39.524 4.808 1.00 28.38 355 GLN A O 1
ATOM 2779 N N . GLU A 1 356 ? -8.254 38.525 5.910 1.00 32.34 356 GLU A N 1
ATOM 2780 C CA . GLU A 1 356 ? -8.511 38.836 7.340 1.00 32.34 356 GLU A CA 1
ATOM 2781 C C . GLU A 1 356 ? -8.078 37.714 8.300 1.00 32.34 356 GLU A C 1
ATOM 2783 O O . GLU A 1 356 ? -7.920 36.544 7.943 1.00 32.34 356 GLU A O 1
ATOM 2788 N N . GLN A 1 357 ? -7.804 38.114 9.543 1.00 28.52 357 GLN A N 1
ATOM 2789 C CA . GLN A 1 357 ? -7.032 37.353 10.515 1.00 28.52 357 GLN A CA 1
ATOM 2790 C C . GLN A 1 357 ? -7.601 37.588 11.922 1.00 28.52 357 GLN A C 1
ATOM 2792 O O . GLN A 1 357 ? -7.417 38.658 12.492 1.00 28.52 357 GLN A O 1
ATOM 2797 N N . GLY A 1 358 ? -8.261 36.585 12.513 1.00 28.02 358 GLY A N 1
ATOM 2798 C CA . GLY A 1 358 ? -8.861 36.742 13.843 1.00 28.02 358 GLY A CA 1
ATOM 2799 C C . GLY A 1 358 ? -9.411 35.456 14.457 1.00 28.02 358 GLY A C 1
ATOM 2800 O O . GLY A 1 358 ? -10.529 35.062 14.157 1.00 28.02 358 GLY A O 1
ATOM 2801 N N . ASP A 1 359 ? -8.615 34.814 15.320 1.00 33.16 359 ASP A N 1
ATOM 2802 C CA . ASP A 1 359 ? -9.053 34.343 16.649 1.00 33.16 359 ASP A CA 1
ATOM 2803 C C . ASP A 1 359 ? -7.896 33.638 17.380 1.00 33.16 359 ASP A C 1
ATOM 2805 O O . ASP A 1 359 ? -7.492 32.517 17.051 1.00 33.16 359 ASP A O 1
ATOM 2809 N N . ARG A 1 360 ? -7.364 34.291 18.417 1.00 32.00 360 ARG A N 1
ATOM 2810 C CA . ARG A 1 360 ? -6.549 33.641 19.456 1.00 32.00 360 ARG A CA 1
ATOM 2811 C C . ARG A 1 360 ? -7.469 33.319 20.639 1.00 32.00 360 ARG A C 1
ATOM 2813 O O . ARG A 1 360 ? -8.430 34.040 20.862 1.00 32.00 360 ARG A O 1
ATOM 2820 N N . MET A 1 361 ? -7.120 32.291 21.421 1.00 38.91 361 MET A N 1
ATOM 2821 C CA . MET A 1 361 ? -7.826 31.843 22.642 1.00 38.91 361 MET A CA 1
ATOM 2822 C C . MET A 1 361 ? -9.010 30.866 22.447 1.00 38.91 361 MET A C 1
ATOM 2824 O O . MET A 1 361 ? -10.103 31.084 22.958 1.00 38.91 361 MET A O 1
ATOM 2828 N N . LYS A 1 362 ? -8.766 29.730 21.767 1.00 41.88 362 LYS A N 1
ATOM 2829 C CA . LYS A 1 362 ? -9.629 28.527 21.815 1.00 41.88 362 LYS A CA 1
ATOM 2830 C C . LYS A 1 362 ? -8.790 27.255 22.035 1.00 41.88 362 LYS A C 1
ATOM 2832 O O . LYS A 1 362 ? -7.818 27.011 21.317 1.00 41.88 362 LYS A O 1
ATOM 2837 N N . SER A 1 363 ? -9.183 26.458 23.022 1.00 48.16 363 SER A N 1
ATOM 2838 C CA . SER A 1 363 ? -8.496 25.304 23.615 1.00 48.16 363 SER A CA 1
ATOM 2839 C C . SER A 1 363 ? -9.099 23.957 23.168 1.00 48.16 363 SER A C 1
ATOM 2841 O O . SER A 1 363 ? -10.006 23.425 23.809 1.00 48.16 363 SER A O 1
ATOM 2843 N N . GLY A 1 364 ? -8.550 23.383 22.089 1.00 53.22 364 GLY A N 1
ATOM 2844 C CA . GLY A 1 364 ? -8.766 21.982 21.687 1.00 53.22 364 GLY A CA 1
ATOM 2845 C C . GLY A 1 364 ? -9.402 21.786 20.303 1.00 53.22 364 GLY A C 1
ATOM 2846 O O . GLY A 1 364 ? -10.441 22.365 19.987 1.00 53.22 364 GLY A O 1
ATOM 2847 N N . LYS A 1 365 ? -8.780 20.951 19.460 1.00 64.12 365 LYS A N 1
ATOM 2848 C CA . LYS A 1 365 ? -9.396 20.348 18.260 1.00 64.12 365 LYS A CA 1
ATOM 2849 C C . LYS A 1 365 ? -10.282 19.159 18.653 1.00 64.12 365 LYS A C 1
ATOM 2851 O O . LYS A 1 365 ? -10.193 18.671 19.774 1.00 64.12 365 LYS A O 1
ATOM 2856 N N . VAL A 1 366 ? -11.108 18.657 17.734 1.00 63.53 366 VAL A N 1
ATOM 2857 C CA . VAL A 1 366 ? -11.921 17.444 17.953 1.00 63.53 366 VAL A CA 1
ATOM 2858 C C . VAL A 1 366 ? -11.030 16.280 18.412 1.00 63.53 366 VAL A C 1
ATOM 2860 O O . VAL A 1 366 ? -9.974 16.042 17.833 1.00 63.53 366 VAL A O 1
ATOM 2863 N N . GLY A 1 367 ? -11.430 15.598 19.486 1.00 62.97 367 GLY A N 1
ATOM 2864 C CA . GLY A 1 367 ? -10.653 14.557 20.166 1.00 62.97 367 GLY A CA 1
ATOM 2865 C C . GLY A 1 367 ? -9.634 15.060 21.202 1.00 62.97 367 GLY A C 1
ATOM 2866 O O . GLY A 1 367 ? -9.126 14.255 21.978 1.00 62.97 367 GLY A O 1
ATOM 2867 N N . GLN A 1 368 ? -9.341 16.363 21.270 1.00 70.44 368 GLN A N 1
ATOM 2868 C CA . GLN A 1 368 ? -8.435 16.943 22.274 1.00 70.44 368 GLN A CA 1
ATOM 2869 C C . GLN A 1 368 ? -9.178 17.403 23.530 1.00 70.44 368 GLN A C 1
ATOM 2871 O O . GLN A 1 368 ? -10.395 17.592 23.511 1.00 70.44 368 GLN A O 1
ATOM 2876 N N . ARG A 1 369 ? -8.428 17.611 24.622 1.00 62.50 369 ARG A N 1
ATOM 2877 C CA . ARG A 1 369 ? -8.989 18.099 25.885 1.00 62.50 369 ARG A CA 1
ATOM 2878 C C . ARG A 1 369 ? -9.497 19.539 25.787 1.00 62.50 369 ARG A C 1
ATOM 2880 O O . ARG A 1 369 ? -8.912 20.360 25.085 1.00 62.50 369 ARG A O 1
ATOM 2887 N N . CYS A 1 370 ? -10.536 19.831 26.557 1.00 66.88 370 CYS A N 1
ATOM 2888 C CA . CYS A 1 370 ? -11.168 21.140 26.698 1.00 66.88 370 CYS A CA 1
ATOM 2889 C C . CYS A 1 370 ? -11.630 21.365 28.142 1.00 66.88 370 CYS A C 1
ATOM 2891 O O . CYS A 1 370 ? -11.775 20.411 28.907 1.00 66.88 370 CYS A O 1
ATOM 2893 N N . ILE A 1 371 ? -11.824 22.631 28.515 1.00 59.53 371 ILE A N 1
ATOM 2894 C CA . ILE A 1 371 ? -12.073 23.040 29.905 1.00 59.53 371 ILE A CA 1
ATOM 2895 C C . ILE A 1 371 ? -13.571 23.288 30.136 1.00 59.53 371 ILE A C 1
ATOM 2897 O O . ILE A 1 371 ? -14.110 22.896 31.167 1.00 59.53 371 ILE A O 1
ATOM 2901 N N . ASP A 1 372 ? -14.251 23.885 29.156 1.00 59.06 372 ASP A N 1
ATOM 2902 C CA . ASP A 1 372 ? -15.668 24.251 29.217 1.00 59.06 372 ASP A CA 1
ATOM 2903 C C . ASP A 1 372 ? -16.357 24.189 27.838 1.00 59.06 372 ASP A C 1
ATOM 2905 O O . ASP A 1 372 ? -15.727 23.958 26.802 1.00 59.06 372 ASP A O 1
ATOM 2909 N N . GLY A 1 373 ? -17.674 24.426 27.813 1.00 51.72 373 GLY A N 1
ATOM 2910 C CA . GLY A 1 373 ? -18.513 24.365 26.609 1.00 51.72 373 GLY A CA 1
ATOM 2911 C C . GLY A 1 373 ? -18.150 25.340 25.477 1.00 51.72 373 GLY A C 1
ATOM 2912 O O . GLY A 1 373 ? -18.651 25.162 24.367 1.00 51.72 373 GLY A O 1
ATOM 2913 N N . HIS A 1 374 ? -17.275 26.323 25.716 1.00 54.88 374 HIS A N 1
ATOM 2914 C CA . HIS A 1 374 ? -16.831 27.310 24.722 1.00 54.88 374 HIS A CA 1
ATOM 2915 C C . HIS A 1 374 ? -15.373 27.124 24.284 1.00 54.88 374 HIS A C 1
ATOM 2917 O O . HIS A 1 374 ? -14.918 27.777 23.347 1.00 54.88 374 HIS A O 1
ATOM 2923 N N . SER A 1 375 ? -14.652 26.196 24.915 1.00 60.84 375 SER A N 1
ATOM 2924 C CA . SER A 1 375 ? -13.223 25.990 24.702 1.00 60.84 375 SER A CA 1
ATOM 2925 C C . SER A 1 375 ? -12.849 25.511 23.292 1.00 60.84 375 SER A C 1
ATOM 2927 O O . SER A 1 375 ? -11.731 25.757 22.862 1.00 60.84 375 SER A O 1
ATOM 2929 N N . CYS A 1 376 ? -13.712 24.827 22.540 1.00 64.88 376 CYS A N 1
ATOM 2930 C CA . CYS A 1 376 ? -13.259 24.104 21.347 1.00 64.88 376 CYS A CA 1
ATOM 2931 C C . CYS A 1 376 ? -12.934 25.003 20.135 1.00 64.88 376 CYS A C 1
ATOM 2933 O O . CYS A 1 376 ? -13.736 25.825 19.694 1.00 64.88 376 CYS A O 1
ATOM 2935 N N . ARG A 1 377 ? -11.743 24.804 19.550 1.00 70.62 377 ARG A N 1
ATOM 2936 C CA . ARG A 1 377 ? -11.188 25.597 18.434 1.00 70.62 377 ARG A CA 1
ATOM 2937 C C . ARG A 1 377 ? -11.887 25.354 17.100 1.00 70.62 377 ARG A C 1
ATOM 2939 O O . ARG A 1 377 ? -11.846 26.217 16.229 1.00 70.62 377 ARG A O 1
ATOM 2946 N N . ILE A 1 378 ? -12.488 24.183 16.919 1.00 66.38 378 ILE A N 1
ATOM 2947 C CA . ILE A 1 378 ? -13.078 23.789 15.642 1.00 66.38 378 ILE A CA 1
ATOM 2948 C C . ILE A 1 378 ? -14.535 24.252 15.574 1.00 66.38 378 ILE A C 1
ATOM 2950 O O . ILE A 1 378 ? -15.334 23.980 16.473 1.00 66.38 378 ILE A O 1
ATOM 2954 N N . SER A 1 379 ? -14.895 24.955 14.500 1.00 66.69 379 SER A N 1
ATOM 2955 C CA . SER A 1 379 ? -16.281 25.350 14.241 1.00 66.69 379 SER A CA 1
ATOM 2956 C C . SER A 1 379 ? -17.179 24.110 14.204 1.00 66.69 379 SER A C 1
ATOM 2958 O O . SER A 1 379 ? -16.784 23.051 13.722 1.00 66.69 379 SER A O 1
ATOM 2960 N N . ASN A 1 380 ? -18.378 24.238 14.777 1.00 67.44 380 ASN A N 1
ATOM 2961 C CA . ASN A 1 380 ? -19.299 23.126 15.035 1.00 67.44 380 ASN A CA 1
ATOM 2962 C C . ASN A 1 380 ? -18.751 22.001 15.932 1.00 67.44 380 ASN A C 1
ATOM 2964 O O . ASN A 1 380 ? -19.160 20.855 15.785 1.00 67.44 380 ASN A O 1
ATOM 2968 N N . SER A 1 381 ? -17.921 22.322 16.928 1.00 69.69 381 SER A N 1
ATOM 2969 C CA . SER A 1 381 ? -17.604 21.406 18.036 1.00 69.69 381 SER A CA 1
ATOM 2970 C C . SER A 1 381 ? -18.068 21.940 19.402 1.00 69.69 381 SER A C 1
ATOM 2972 O O . SER A 1 381 ? -18.436 23.110 19.521 1.00 69.69 381 SER A O 1
ATOM 2974 N N . TYR A 1 382 ? -18.126 21.064 20.408 1.00 71.06 382 TYR A N 1
ATOM 2975 C CA . TYR A 1 382 ? -18.529 21.344 21.792 1.00 71.06 382 TYR A CA 1
ATOM 2976 C C . TYR A 1 382 ? -17.743 20.455 22.765 1.00 71.06 382 TYR A C 1
ATOM 2978 O O . TYR A 1 382 ? -17.297 19.369 22.396 1.00 71.06 382 TYR A O 1
ATOM 2986 N N . CYS A 1 383 ? -17.542 20.921 23.998 1.00 69.19 383 CYS A N 1
ATOM 2987 C CA . CYS A 1 383 ? -16.794 20.174 25.008 1.00 69.19 383 CYS A CA 1
ATOM 2988 C C . CYS A 1 383 ? -17.693 19.174 25.748 1.00 69.19 383 CYS A C 1
ATOM 2990 O O . CYS A 1 383 ? -18.704 19.559 26.334 1.00 69.19 383 CYS A O 1
ATOM 2992 N N . VAL A 1 384 ? -17.311 17.897 25.744 1.00 57.31 384 VAL A N 1
ATOM 2993 C CA . VAL A 1 384 ? -18.047 16.777 26.348 1.00 57.31 384 VAL A CA 1
ATOM 2994 C C . VAL A 1 384 ? -17.082 15.931 27.163 1.00 57.31 384 VAL A C 1
ATOM 2996 O O . VAL A 1 384 ? -16.097 15.430 26.626 1.00 57.31 384 VAL A O 1
ATOM 2999 N N . LEU A 1 385 ? -17.357 15.752 28.460 1.00 50.91 385 LEU A N 1
ATOM 3000 C CA . LEU A 1 385 ? -16.515 14.956 29.372 1.00 50.91 385 LEU A CA 1
ATOM 3001 C C . LEU A 1 385 ? -15.026 15.378 29.352 1.00 50.91 385 LEU A C 1
ATOM 3003 O O . LEU A 1 385 ? -14.131 14.554 29.524 1.00 50.91 385 LEU A O 1
ATOM 3007 N N . GLY A 1 386 ? -14.766 16.668 29.115 1.00 62.72 386 GLY A N 1
ATOM 3008 C CA . GLY A 1 386 ? -13.419 17.225 28.985 1.00 62.72 386 GLY A CA 1
ATOM 3009 C C . GLY A 1 386 ? -12.751 17.016 27.621 1.00 62.72 386 GLY A C 1
ATOM 3010 O O . GLY A 1 386 ? -11.555 17.269 27.528 1.00 62.72 386 GLY A O 1
ATOM 3011 N N . TYR A 1 387 ? -13.478 16.587 26.578 1.00 69.75 387 TYR A N 1
ATOM 3012 C CA . TYR A 1 387 ? -12.979 16.427 25.202 1.00 69.75 387 TYR A CA 1
ATOM 3013 C C . TYR A 1 387 ? -13.854 17.137 24.162 1.00 69.75 387 TYR A C 1
ATOM 3015 O O . TYR A 1 387 ? -15.080 17.092 24.228 1.00 69.75 387 TYR A O 1
ATOM 3023 N N . CYS A 1 388 ? -13.238 17.763 23.161 1.00 68.06 388 CYS A N 1
ATOM 3024 C CA . CYS A 1 388 ? -13.966 18.400 22.067 1.00 68.06 388 CYS A CA 1
ATOM 3025 C C . CYS A 1 388 ? -14.562 17.358 21.119 1.00 68.06 388 CYS A C 1
ATOM 3027 O O . CYS A 1 388 ? -13.847 16.507 20.592 1.00 68.06 388 CYS A O 1
ATOM 3029 N N . GLN A 1 389 ? -15.859 17.455 20.851 1.00 68.81 389 GLN A N 1
ATOM 3030 C CA . GLN A 1 389 ? -16.598 16.566 19.954 1.00 68.81 389 GLN A CA 1
ATOM 3031 C C . GLN A 1 389 ? -17.352 17.388 18.909 1.00 68.81 389 GLN A C 1
ATOM 3033 O O . GLN A 1 389 ? -17.742 18.524 19.175 1.00 68.81 389 GLN A O 1
ATOM 3038 N N . CYS A 1 390 ? -17.553 16.842 17.709 1.00 68.19 390 CYS A N 1
ATOM 3039 C CA . CYS A 1 390 ? -18.373 17.501 16.694 1.00 68.19 390 CYS A CA 1
ATOM 3040 C C . CYS A 1 390 ? -19.837 17.536 17.124 1.00 68.19 390 CYS A C 1
ATOM 3042 O O . CYS A 1 390 ? -20.359 16.520 17.576 1.00 68.19 390 CYS A O 1
ATOM 3044 N N . LYS A 1 391 ? -20.486 18.703 16.984 1.00 68.50 391 LYS A N 1
ATOM 3045 C CA . LYS A 1 391 ? -21.903 18.930 17.309 1.00 68.50 391 LYS A CA 1
ATOM 3046 C C . LYS A 1 391 ? -22.771 17.829 16.711 1.00 68.50 391 LYS A C 1
ATOM 3048 O O . LYS A 1 391 ? -22.493 17.335 15.618 1.00 68.50 391 LYS A O 1
ATOM 3053 N N . MET A 1 392 ? -23.859 17.500 17.400 1.00 55.22 392 MET A N 1
ATOM 3054 C CA . MET A 1 392 ? -24.853 16.552 16.902 1.00 55.22 392 MET A CA 1
ATOM 3055 C C . MET A 1 392 ? -25.246 16.909 15.455 1.00 55.22 392 MET A C 1
ATOM 3057 O O . MET A 1 392 ? -25.484 18.080 15.164 1.00 55.22 392 MET A O 1
ATOM 3061 N N . ASN A 1 393 ? -25.271 15.911 14.562 1.00 58.25 393 ASN A N 1
ATOM 3062 C CA . ASN A 1 393 ? -25.396 16.047 13.097 1.00 58.25 393 ASN A CA 1
ATOM 3063 C C . ASN A 1 393 ? -24.151 16.548 12.325 1.00 58.25 393 ASN A C 1
ATOM 3065 O O . ASN A 1 393 ? -24.277 16.924 11.159 1.00 58.25 393 ASN A O 1
ATOM 3069 N N . SER A 1 394 ? -22.948 16.519 12.909 1.00 61.16 394 SER A N 1
ATOM 3070 C CA . SER A 1 394 ? -21.696 16.793 12.185 1.00 61.16 394 SER A CA 1
ATOM 3071 C C . SER A 1 394 ? -20.630 15.712 12.391 1.00 61.16 394 SER A C 1
ATOM 3073 O O . SER A 1 394 ? -20.513 15.129 13.467 1.00 61.16 394 SER A O 1
ATOM 3075 N N . VAL A 1 395 ? -19.852 15.445 11.341 1.00 65.12 395 VAL A N 1
ATOM 3076 C CA . VAL A 1 395 ? -18.709 14.518 11.331 1.00 65.12 395 VAL A CA 1
ATOM 3077 C C . VAL A 1 395 ? -17.422 15.314 11.183 1.00 65.12 395 VAL A C 1
ATOM 3079 O O . VAL A 1 395 ? -17.411 16.404 10.620 1.00 65.12 395 VAL A O 1
ATOM 3082 N N . TYR A 1 396 ? -16.325 14.780 11.704 1.00 63.88 396 TYR A N 1
ATOM 3083 C CA . TYR A 1 396 ? -15.008 15.360 11.494 1.00 63.88 396 TYR A CA 1
ATOM 3084 C C . TYR A 1 396 ? -14.464 14.939 10.121 1.00 63.88 396 TYR A C 1
ATOM 3086 O O . TYR A 1 396 ? -14.178 13.759 9.925 1.00 63.88 396 TYR A O 1
ATOM 3094 N N . ASP A 1 397 ? -14.314 15.874 9.174 1.00 60.44 397 ASP A N 1
ATOM 3095 C CA . ASP A 1 397 ? -13.718 15.584 7.850 1.00 60.44 397 ASP A CA 1
ATOM 3096 C C . ASP A 1 397 ? -12.186 15.405 7.911 1.00 60.44 397 ASP A C 1
ATOM 3098 O O . ASP A 1 397 ? -11.564 14.880 6.986 1.00 60.44 397 ASP A O 1
ATOM 3102 N N . GLY A 1 398 ? -11.574 15.809 9.027 1.00 58.59 398 GLY A N 1
ATOM 3103 C CA . GLY A 1 398 ? -10.126 15.887 9.209 1.00 58.59 398 GLY A CA 1
ATOM 3104 C C . GLY A 1 398 ? -9.623 17.296 9.525 1.00 58.59 398 GLY A C 1
ATOM 3105 O O . GLY A 1 398 ? -8.541 17.436 10.093 1.00 58.59 398 GLY A O 1
ATOM 3106 N N . VAL A 1 399 ? -10.421 18.321 9.214 1.00 60.88 399 VAL A N 1
ATOM 3107 C CA . VAL A 1 399 ? -10.094 19.750 9.337 1.00 60.88 399 VAL A CA 1
ATOM 3108 C C . VAL A 1 399 ? -11.138 20.495 10.178 1.00 60.88 399 VAL A C 1
ATOM 3110 O O . VAL A 1 399 ? -10.784 21.347 10.995 1.00 60.88 399 VAL A O 1
ATOM 3113 N N . LYS A 1 400 ? -12.427 20.180 10.011 1.00 62.31 400 LYS A N 1
ATOM 3114 C CA . LYS A 1 400 ? -13.557 20.812 10.706 1.00 62.31 400 LYS A CA 1
ATOM 3115 C C . LYS A 1 400 ? -14.686 19.818 10.988 1.00 62.31 400 LYS A C 1
ATOM 3117 O O . LYS A 1 400 ? -14.722 18.712 10.452 1.00 62.31 400 LYS A O 1
ATOM 3122 N N . CYS A 1 401 ? -15.638 20.221 11.825 1.00 64.25 401 CYS A N 1
ATOM 3123 C CA . CYS A 1 401 ? -16.893 19.491 11.960 1.00 64.25 401 CYS A CA 1
ATOM 3124 C C . CYS A 1 401 ? -17.826 19.885 10.814 1.00 64.25 401 CYS A C 1
ATOM 3126 O O . CYS A 1 401 ? -18.489 20.926 10.854 1.00 64.25 401 CYS A O 1
ATOM 3128 N N . VAL A 1 402 ? -17.845 19.059 9.770 1.00 66.06 402 VAL A N 1
ATOM 3129 C CA . VAL A 1 402 ? -18.768 19.199 8.646 1.00 66.06 402 VAL A CA 1
ATOM 3130 C C . VAL A 1 402 ? -20.151 18.739 9.068 1.00 66.06 402 VAL A C 1
ATOM 3132 O O . VAL A 1 402 ? -20.345 17.601 9.490 1.00 66.06 402 VAL A O 1
ATOM 3135 N N . GLN A 1 403 ? -21.123 19.640 8.969 1.00 68.12 403 GLN A N 1
ATOM 3136 C CA . GLN A 1 403 ? -22.529 19.285 9.104 1.00 68.12 403 GLN A CA 1
ATOM 3137 C C . GLN A 1 403 ? -22.879 18.298 7.988 1.00 68.12 403 GLN A C 1
ATOM 3139 O O . GLN A 1 403 ? -22.522 18.524 6.838 1.00 68.12 403 GLN A O 1
ATOM 3144 N N . LEU A 1 404 ? -23.489 17.171 8.332 1.00 76.00 404 LEU A N 1
ATOM 3145 C CA . LEU A 1 404 ? -23.803 16.133 7.355 1.00 76.00 404 LEU A CA 1
ATOM 3146 C C . LEU A 1 404 ? -24.958 16.592 6.447 1.00 76.00 404 LEU A C 1
ATOM 3148 O O . LEU A 1 404 ? -25.907 17.205 6.935 1.00 76.00 404 LEU A O 1
ATOM 3152 N N . ALA A 1 405 ? -24.883 16.275 5.153 1.00 78.94 405 ALA A N 1
ATOM 3153 C CA . ALA A 1 405 ? -25.893 16.634 4.155 1.00 78.94 405 ALA A CA 1
ATOM 3154 C C . ALA A 1 405 ? -27.222 15.904 4.412 1.00 78.94 405 ALA A C 1
ATOM 3156 O O . ALA A 1 405 ? -27.241 14.687 4.605 1.00 78.94 405 ALA A O 1
ATOM 3157 N N . GLU A 1 406 ? -28.342 16.622 4.401 1.00 84.81 406 GLU A N 1
ATOM 3158 C CA . GLU A 1 406 ? -29.675 16.023 4.517 1.00 84.81 406 GLU A CA 1
ATOM 3159 C C . GLU A 1 406 ? -30.133 15.409 3.180 1.00 84.81 406 GLU A C 1
ATOM 3161 O O . GLU A 1 406 ? -29.432 15.480 2.169 1.00 84.81 406 GLU A O 1
ATOM 3166 N N . ILE A 1 407 ? -31.300 14.754 3.139 1.00 87.31 407 ILE A N 1
ATOM 3167 C CA . ILE A 1 407 ? -31.812 14.233 1.860 1.00 87.31 407 ILE A CA 1
ATOM 3168 C C . ILE A 1 407 ? -32.120 15.394 0.911 1.00 87.31 407 ILE A C 1
ATOM 3170 O O . ILE A 1 407 ? -32.881 16.293 1.251 1.00 87.31 407 ILE A O 1
ATOM 3174 N N . GLY A 1 408 ? -31.548 15.334 -0.293 1.00 85.62 408 GLY A N 1
ATOM 3175 C CA . GLY A 1 408 ? -31.600 16.385 -1.310 1.00 85.62 408 GLY A CA 1
ATOM 3176 C C . GLY A 1 408 ? -30.327 17.237 -1.395 1.00 85.62 408 GLY A C 1
ATOM 3177 O O . GLY A 1 408 ? -30.008 17.724 -2.482 1.00 85.62 408 GLY A O 1
ATOM 3178 N N . ASP A 1 409 ? -29.560 17.359 -0.307 1.00 87.25 409 ASP A N 1
ATOM 3179 C CA . ASP A 1 409 ? -28.343 18.179 -0.263 1.00 87.25 409 ASP A CA 1
ATOM 3180 C C . ASP A 1 409 ? -27.214 17.618 -1.138 1.00 87.25 409 ASP A C 1
ATOM 3182 O O . ASP A 1 409 ? -27.181 16.431 -1.480 1.00 87.25 409 ASP A O 1
ATOM 3186 N N . ARG A 1 410 ? -26.249 18.481 -1.484 1.00 84.19 410 ARG A N 1
ATOM 3187 C CA . ARG A 1 410 ? -25.069 18.094 -2.270 1.00 84.19 410 ARG A CA 1
ATOM 3188 C C . ARG A 1 410 ? -24.068 17.271 -1.456 1.00 84.19 410 ARG A C 1
ATOM 3190 O O . ARG A 1 410 ? -23.732 17.617 -0.326 1.00 84.19 410 ARG A O 1
ATOM 3197 N N . CYS A 1 411 ? -23.515 16.243 -2.090 1.00 84.12 411 CYS A N 1
ATOM 3198 C CA . CYS A 1 411 ? -22.560 15.294 -1.516 1.00 84.12 411 CYS A CA 1
ATOM 3199 C C . CYS A 1 411 ? -21.512 14.839 -2.549 1.00 84.12 411 CYS A C 1
ATOM 3201 O O . CYS A 1 411 ? -21.616 15.156 -3.735 1.00 84.12 411 CYS A O 1
ATOM 3203 N N . GLY A 1 412 ? -20.470 14.128 -2.109 1.00 68.69 412 GLY A N 1
ATOM 3204 C CA . GLY A 1 412 ? -19.392 13.611 -2.969 1.00 68.69 412 GLY A CA 1
ATOM 3205 C C . GLY A 1 412 ? -18.003 13.860 -2.379 1.00 68.69 412 GLY A C 1
ATOM 3206 O O . GLY A 1 412 ? -17.902 14.291 -1.239 1.00 68.69 412 GLY A O 1
ATOM 3207 N N . GLU A 1 413 ? -16.933 13.621 -3.145 1.00 59.91 413 GLU A N 1
ATOM 3208 C CA . GLU A 1 413 ? -15.547 13.805 -2.660 1.00 59.91 413 GLU A CA 1
ATOM 3209 C C . GLU A 1 413 ? -15.210 15.263 -2.281 1.00 59.91 413 GLU A C 1
ATOM 3211 O O . GLU A 1 413 ? -14.365 15.490 -1.420 1.00 59.91 413 GLU A O 1
ATOM 3216 N N . GLU A 1 414 ? -15.892 16.244 -2.881 1.00 52.16 414 GLU A N 1
ATOM 3217 C CA . GLU A 1 414 ? -15.738 17.681 -2.584 1.00 52.16 414 GLU A CA 1
ATOM 3218 C C . GLU A 1 414 ? -16.854 18.243 -1.675 1.00 52.16 414 GLU A C 1
ATOM 3220 O O . GLU A 1 414 ? -16.865 19.434 -1.370 1.00 52.16 414 GLU A O 1
ATOM 3225 N N . ASN A 1 415 ? -17.818 17.415 -1.254 1.00 61.62 415 ASN A N 1
ATOM 3226 C CA . ASN A 1 415 ? -19.040 17.842 -0.566 1.00 61.62 415 ASN A CA 1
ATOM 3227 C C . ASN A 1 415 ? -19.318 16.975 0.682 1.00 61.62 415 ASN A C 1
ATOM 3229 O O . ASN A 1 415 ? -18.559 16.082 1.045 1.00 61.62 415 ASN A O 1
ATOM 3233 N N . LEU A 1 416 ? -20.415 17.263 1.378 1.00 67.50 416 LEU A N 1
ATOM 3234 C CA . LEU A 1 416 ? -20.720 16.695 2.692 1.00 67.50 416 LEU A CA 1
ATOM 3235 C C . LEU A 1 416 ? -21.148 15.210 2.585 1.00 67.50 416 LEU A C 1
ATOM 3237 O O . LEU A 1 416 ? -21.869 14.851 1.650 1.00 67.50 416 LEU A O 1
ATOM 3241 N N . PRO A 1 417 ? -20.767 14.327 3.531 1.00 72.12 417 PRO A N 1
ATOM 3242 C CA . PRO A 1 417 ? -21.347 12.989 3.614 1.00 72.12 417 PRO A CA 1
ATOM 3243 C C . PRO A 1 417 ? -22.817 13.066 4.048 1.00 72.12 417 PRO A C 1
ATOM 3245 O O . PRO A 1 417 ? -23.202 13.963 4.799 1.00 72.12 417 PRO A O 1
ATOM 3248 N N . CYS A 1 418 ? -23.633 12.108 3.610 1.00 81.56 418 CYS A N 1
ATOM 3249 C CA . CYS A 1 418 ? -25.063 12.096 3.915 1.00 81.56 418 CYS A CA 1
ATOM 3250 C C . CYS A 1 418 ? -25.343 11.766 5.389 1.00 81.56 418 CYS A C 1
ATOM 3252 O O . CYS A 1 418 ? -24.781 10.818 5.940 1.00 81.56 418 CYS A O 1
ATOM 3254 N N . ARG A 1 419 ? -26.228 12.549 6.015 1.00 82.00 419 ARG A N 1
ATOM 3255 C CA . ARG A 1 419 ? -26.628 12.447 7.425 1.00 82.00 419 ARG A CA 1
ATOM 3256 C C . ARG A 1 419 ? -27.443 11.201 7.737 1.00 82.00 419 ARG A C 1
ATOM 3258 O O . ARG A 1 419 ? -27.118 10.544 8.726 1.00 82.00 419 ARG A O 1
ATOM 3265 N N . PRO A 1 420 ? -28.519 10.893 6.991 1.00 80.88 420 PRO A N 1
ATOM 3266 C CA . PRO A 1 420 ? -29.463 9.899 7.470 1.00 80.88 420 PRO A CA 1
ATOM 3267 C C . PRO A 1 420 ? -28.868 8.506 7.366 1.00 80.88 420 PRO A C 1
ATOM 3269 O O . PRO A 1 420 ? -28.260 8.146 6.352 1.00 80.88 420 PRO A O 1
ATOM 3272 N N . GLU A 1 421 ? -29.081 7.687 8.389 1.00 74.69 421 GLU A N 1
ATOM 3273 C CA . GLU A 1 421 ? -28.802 6.265 8.260 1.00 74.69 421 GLU A CA 1
ATOM 3274 C C . GLU A 1 421 ? -29.619 5.692 7.092 1.00 74.69 421 GLU A C 1
ATOM 3276 O O . GLU A 1 421 ? -30.707 6.174 6.785 1.00 74.69 421 GLU A O 1
ATOM 3281 N N . ASN A 1 422 ? -29.053 4.723 6.372 1.00 79.88 422 ASN A N 1
ATOM 3282 C CA . ASN A 1 422 ? -29.617 4.192 5.128 1.00 79.88 422 ASN A CA 1
ATOM 3283 C C . ASN A 1 422 ? -29.796 5.210 3.974 1.00 79.88 422 ASN A C 1
ATOM 3285 O O . ASN A 1 422 ? -30.560 4.965 3.040 1.00 79.88 422 ASN A O 1
ATOM 3289 N N . SER A 1 423 ? -28.982 6.274 3.951 1.00 86.19 423 SER A N 1
ATOM 3290 C CA . SER A 1 423 ? -28.748 7.126 2.770 1.00 86.19 423 SER A CA 1
ATOM 3291 C C . SER A 1 423 ? -27.428 6.821 2.036 1.00 86.19 423 SER A C 1
ATOM 3293 O O . SER A 1 423 ? -26.512 6.197 2.582 1.00 86.19 423 SER A O 1
ATOM 3295 N N . GLU A 1 424 ? -27.335 7.230 0.772 1.00 85.50 424 GLU A N 1
ATOM 3296 C CA . GLU A 1 424 ? -26.137 7.178 -0.070 1.00 85.50 424 GLU A CA 1
ATOM 3297 C C . GLU A 1 424 ? -25.989 8.465 -0.896 1.00 85.50 424 GLU A C 1
ATOM 3299 O O . GLU A 1 424 ? -26.968 9.156 -1.181 1.00 85.50 424 GLU A O 1
ATOM 3304 N N . CYS A 1 425 ? -24.759 8.778 -1.307 1.00 85.75 425 CYS A N 1
ATOM 3305 C CA . CYS A 1 425 ? -24.514 9.872 -2.238 1.00 85.75 425 CYS A CA 1
ATOM 3306 C C . CYS A 1 425 ? -24.650 9.376 -3.681 1.00 85.75 425 CYS A C 1
ATOM 3308 O O . CYS A 1 425 ? -23.819 8.592 -4.143 1.00 85.75 425 CYS A O 1
ATOM 3310 N N . LEU A 1 426 ? -25.669 9.840 -4.408 1.00 81.88 426 LEU A N 1
ATOM 3311 C CA . LEU A 1 426 ? -25.929 9.434 -5.788 1.00 81.88 426 LEU A CA 1
ATOM 3312 C C . LEU A 1 426 ? -25.942 10.653 -6.712 1.00 81.88 426 LEU A C 1
ATOM 3314 O O . LEU A 1 426 ? -26.698 11.595 -6.502 1.00 81.88 426 LEU A O 1
ATOM 3318 N N . LYS A 1 427 ? -25.102 10.632 -7.757 1.00 79.31 427 LYS A N 1
ATOM 3319 C CA . LYS A 1 427 ? -24.953 11.738 -8.730 1.00 79.31 427 LYS A CA 1
ATOM 3320 C C . LYS A 1 427 ? -24.705 13.117 -8.081 1.00 79.31 427 LYS A C 1
ATOM 3322 O O . LYS A 1 427 ? -25.056 14.142 -8.653 1.00 79.31 427 LYS A O 1
ATOM 3327 N N . GLY A 1 428 ? -24.081 13.135 -6.902 1.00 82.12 428 GLY A N 1
ATOM 3328 C CA . GLY A 1 428 ? -23.770 14.358 -6.163 1.00 82.12 428 GLY A CA 1
ATOM 3329 C C . GLY A 1 428 ? -24.889 14.886 -5.260 1.00 82.12 428 GLY A C 1
ATOM 3330 O O . GLY A 1 428 ? -24.710 15.963 -4.699 1.00 82.12 428 GLY A O 1
ATOM 3331 N N . SER A 1 429 ? -25.994 14.150 -5.080 1.00 87.31 429 SER A N 1
ATOM 3332 C CA . SER A 1 429 ? -27.050 14.464 -4.103 1.00 87.31 429 SER A CA 1
ATOM 3333 C C . SER A 1 429 ? -27.302 13.308 -3.133 1.00 87.31 429 SER A C 1
ATOM 3335 O O . SER A 1 429 ? -27.236 12.134 -3.507 1.00 87.31 429 SER A O 1
ATOM 3337 N N . CYS A 1 430 ? -27.598 13.635 -1.876 1.00 87.69 430 CYS A N 1
ATOM 3338 C CA . CYS A 1 430 ? -27.935 12.652 -0.856 1.00 87.69 430 CYS A CA 1
ATOM 3339 C C . CYS A 1 430 ? -29.341 12.102 -1.074 1.00 87.69 430 CYS A C 1
ATOM 3341 O O . CYS A 1 430 ? -30.322 12.845 -1.080 1.00 87.69 430 CYS A O 1
ATOM 3343 N N . VAL A 1 431 ? -29.437 10.785 -1.232 1.00 88.69 431 VAL A N 1
ATOM 3344 C CA . VAL A 1 431 ? -30.689 10.061 -1.470 1.00 88.69 431 VAL A CA 1
ATOM 3345 C C . VAL A 1 431 ? -30.790 8.868 -0.532 1.00 88.69 431 VAL A C 1
ATOM 3347 O O . VAL A 1 431 ? -29.784 8.368 -0.030 1.00 88.69 431 VAL A O 1
ATOM 3350 N N . CYS A 1 432 ? -31.998 8.362 -0.311 1.00 84.94 432 CYS A N 1
ATOM 3351 C CA . CYS A 1 432 ? -32.153 7.089 0.379 1.00 84.94 432 CYS A CA 1
ATOM 3352 C C . CYS A 1 432 ? -31.655 5.918 -0.487 1.00 84.94 432 CYS A C 1
ATOM 3354 O O . CYS A 1 432 ? -31.739 5.937 -1.725 1.00 84.94 432 CYS A O 1
ATOM 3356 N N . LYS A 1 433 ? -31.098 4.902 0.181 1.00 80.38 433 LYS A N 1
ATOM 3357 C CA . LYS A 1 433 ? -30.724 3.626 -0.441 1.00 80.38 433 LYS A CA 1
ATOM 3358 C C . LYS A 1 433 ? -31.973 2.867 -0.897 1.00 80.38 433 LYS A C 1
ATOM 3360 O O . LYS A 1 433 ? -33.070 3.122 -0.408 1.00 80.38 433 LYS A O 1
ATOM 3365 N N . SER A 1 434 ? -31.770 1.890 -1.785 1.00 74.12 434 SER A N 1
ATOM 3366 C CA . SER A 1 434 ? -32.791 0.909 -2.198 1.00 74.12 434 SER A CA 1
ATOM 3367 C C . SER A 1 434 ? -33.607 0.404 -1.007 1.00 74.12 434 SER A C 1
ATOM 3369 O O . SER A 1 434 ? -33.020 -0.017 -0.008 1.00 74.12 434 SER A O 1
ATOM 3371 N N . GLY A 1 435 ? -34.936 0.433 -1.114 1.00 70.44 435 GLY A N 1
ATOM 3372 C CA . GLY A 1 435 ? -35.842 -0.028 -0.057 1.00 70.44 435 GLY A CA 1
ATOM 3373 C C . GLY A 1 435 ? -36.052 0.947 1.111 1.00 70.44 435 GLY A C 1
ATOM 3374 O O . GLY A 1 435 ? -36.638 0.545 2.118 1.00 70.44 435 GLY A O 1
ATOM 3375 N N . PHE A 1 436 ? -35.606 2.204 0.994 1.00 78.56 436 PHE A N 1
ATOM 3376 C CA . PHE A 1 436 ? -35.896 3.275 1.951 1.00 78.56 436 PHE A CA 1
ATOM 3377 C C . PHE A 1 436 ? -36.421 4.535 1.242 1.00 78.56 436 PHE A C 1
ATOM 3379 O O . PHE A 1 436 ? -35.925 4.914 0.181 1.00 78.56 436 PHE A O 1
ATOM 3386 N N . LYS A 1 437 ? -37.384 5.228 1.859 1.00 80.00 437 LYS A N 1
ATOM 3387 C CA . LYS A 1 437 ? -37.903 6.537 1.428 1.00 80.00 437 LYS A CA 1
ATOM 3388 C C . LYS A 1 437 ? -37.533 7.629 2.428 1.00 80.00 437 LYS A C 1
ATOM 3390 O O . LYS A 1 437 ? -37.343 7.357 3.612 1.00 80.00 437 LYS A O 1
ATOM 3395 N N . ALA A 1 438 ? -37.483 8.872 1.963 1.00 85.06 438 ALA A N 1
ATOM 3396 C CA . ALA A 1 438 ? -37.296 10.022 2.837 1.00 85.06 438 ALA A CA 1
ATOM 3397 C C . ALA A 1 438 ? -38.603 10.350 3.576 1.00 85.06 438 ALA A C 1
ATOM 3399 O O . ALA A 1 438 ? -39.617 10.646 2.946 1.00 85.06 438 ALA A O 1
ATOM 3400 N N . GLU A 1 439 ? -38.579 10.318 4.905 1.00 84.00 439 GLU A N 1
ATOM 3401 C CA . GLU A 1 439 ? -39.695 10.719 5.763 1.00 84.00 439 GLU A CA 1
ATOM 3402 C C . GLU A 1 439 ? -39.142 11.505 6.959 1.00 84.00 439 GLU A C 1
ATOM 3404 O O . GLU A 1 439 ? -38.260 11.035 7.681 1.00 84.00 439 GLU A O 1
ATOM 3409 N N . SER A 1 440 ? -39.603 12.749 7.126 1.00 82.06 440 SER A N 1
ATOM 3410 C CA . SER A 1 440 ? -39.134 13.681 8.170 1.00 82.06 440 SER A CA 1
ATOM 3411 C C . SER A 1 440 ? -37.601 13.813 8.261 1.00 82.06 440 SER A C 1
ATOM 3413 O O . SER A 1 440 ? -37.029 13.835 9.350 1.00 82.06 440 SER A O 1
ATOM 3415 N N . GLY A 1 441 ? -36.924 13.862 7.106 1.00 80.44 441 GLY A N 1
ATOM 3416 C CA . GLY A 1 441 ? -35.463 13.993 7.002 1.00 80.44 441 GLY A CA 1
ATOM 3417 C C . GLY A 1 441 ? -34.663 12.706 7.254 1.00 80.44 441 GLY A C 1
ATOM 3418 O O . GLY A 1 441 ? -33.441 12.730 7.136 1.00 80.44 441 GLY A O 1
ATOM 3419 N N . ASN A 1 442 ? -35.321 11.583 7.559 1.00 79.75 442 ASN A N 1
ATOM 3420 C CA . ASN A 1 442 ? -34.688 10.276 7.751 1.00 79.75 442 ASN A CA 1
ATOM 3421 C C . ASN A 1 442 ? -35.033 9.319 6.602 1.00 79.75 442 ASN A C 1
ATOM 3423 O O . ASN A 1 442 ? -36.089 9.446 5.985 1.00 79.75 442 ASN A O 1
ATOM 3427 N N . CYS A 1 443 ? -34.180 8.328 6.333 1.00 82.94 443 CYS A N 1
ATOM 3428 C CA . CYS A 1 443 ? -34.513 7.249 5.403 1.00 82.94 443 CYS A CA 1
ATOM 3429 C C . CYS A 1 443 ? -35.208 6.112 6.155 1.00 82.94 443 CYS A C 1
ATOM 3431 O O . CYS A 1 443 ? -34.561 5.289 6.800 1.00 82.94 443 CYS A O 1
ATOM 3433 N N . VAL A 1 444 ? -36.537 6.074 6.079 1.00 79.38 444 VAL A N 1
ATOM 3434 C CA . VAL A 1 444 ? -37.352 5.010 6.677 1.00 79.38 444 VAL A CA 1
ATOM 3435 C C . VAL A 1 444 ? -37.578 3.896 5.664 1.00 79.38 444 VAL A C 1
ATOM 3437 O O . VAL A 1 444 ? -37.703 4.150 4.466 1.00 79.38 444 VAL A O 1
ATOM 3440 N N . ARG A 1 445 ? -37.620 2.647 6.131 1.00 72.44 445 ARG A N 1
ATOM 3441 C CA . ARG A 1 445 ? -37.801 1.479 5.260 1.00 72.44 445 ARG A CA 1
ATOM 3442 C C . ARG A 1 445 ? -39.143 1.574 4.539 1.00 72.44 445 ARG A C 1
ATOM 3444 O O . ARG A 1 445 ? -40.176 1.742 5.187 1.00 72.44 445 ARG A O 1
ATOM 3451 N N . THR A 1 446 ? -39.139 1.478 3.215 1.00 71.25 446 THR A N 1
ATOM 3452 C CA . THR A 1 446 ? -40.368 1.609 2.432 1.00 71.25 446 THR A CA 1
ATOM 3453 C C . THR A 1 446 ? -41.253 0.381 2.615 1.00 71.25 446 THR A C 1
ATOM 3455 O O . THR A 1 446 ? -40.771 -0.752 2.714 1.00 71.25 446 THR A O 1
ATOM 3458 N N . THR A 1 447 ? -42.566 0.597 2.665 1.00 73.88 447 THR A N 1
ATOM 3459 C CA . THR A 1 447 ? -43.550 -0.486 2.671 1.00 73.88 447 THR A CA 1
ATOM 3460 C C . THR A 1 447 ? -43.474 -1.237 1.346 1.00 73.88 447 THR A C 1
ATOM 3462 O O . THR A 1 447 ? -43.595 -0.660 0.271 1.00 73.88 447 THR A O 1
ATOM 3465 N N . ARG A 1 448 ? -43.216 -2.542 1.438 1.00 79.25 448 ARG A N 1
ATOM 3466 C CA . ARG A 1 448 ? -42.936 -3.411 0.295 1.00 79.25 448 ARG A CA 1
ATOM 3467 C C . ARG A 1 448 ? -44.235 -3.919 -0.319 1.00 79.25 448 ARG A C 1
ATOM 3469 O O . ARG A 1 448 ? -44.998 -4.619 0.341 1.00 79.25 448 ARG A O 1
ATOM 3476 N N . ALA A 1 449 ? -44.462 -3.559 -1.575 1.00 85.94 449 ALA A N 1
ATOM 3477 C CA . ALA A 1 449 ? -45.680 -3.810 -2.323 1.00 85.94 449 ALA A CA 1
ATOM 3478 C C . ALA A 1 449 ? -45.509 -5.005 -3.277 1.00 85.94 449 ALA A C 1
ATOM 3480 O O . ALA A 1 449 ? -44.554 -5.091 -4.052 1.00 85.94 449 ALA A O 1
ATOM 3481 N N . GLN A 1 450 ? -46.452 -5.942 -3.216 1.00 88.19 450 GLN A N 1
ATOM 3482 C CA . GLN A 1 450 ? -46.608 -7.013 -4.204 1.00 88.19 450 GLN A CA 1
ATOM 3483 C C . GLN A 1 450 ? -47.279 -6.481 -5.478 1.00 88.19 450 GLN A C 1
ATOM 3485 O O . GLN A 1 450 ? -47.853 -5.390 -5.485 1.00 88.19 450 GLN A O 1
ATOM 3490 N N . LEU A 1 451 ? -47.267 -7.279 -6.546 1.00 90.50 451 LEU A N 1
ATOM 3491 C CA . LEU A 1 451 ? -47.975 -6.975 -7.789 1.00 90.50 451 LEU A CA 1
ATOM 3492 C C . LEU A 1 451 ? -49.430 -6.514 -7.541 1.00 90.50 451 LEU A C 1
ATOM 3494 O O . LEU A 1 451 ? -50.138 -7.049 -6.686 1.00 90.50 451 LEU A O 1
ATOM 3498 N N . SER A 1 452 ? -49.857 -5.481 -8.271 1.00 89.75 452 SER A N 1
ATOM 3499 C CA . SER A 1 452 ? -51.142 -4.772 -8.138 1.00 89.75 452 SER A CA 1
ATOM 3500 C C . SER A 1 452 ? -51.405 -4.030 -6.811 1.00 89.75 452 SER A C 1
ATOM 3502 O O . SER A 1 452 ? -52.417 -3.322 -6.714 1.00 89.75 452 SER A O 1
ATOM 3504 N N . GLN A 1 453 ? -50.533 -4.116 -5.799 1.00 91.25 453 GLN A N 1
ATOM 3505 C CA . GLN A 1 453 ? -50.633 -3.281 -4.593 1.00 91.25 453 GLN A CA 1
ATOM 3506 C C . GLN A 1 453 ? -50.210 -1.834 -4.884 1.00 91.25 453 GLN A C 1
ATOM 3508 O O . GLN A 1 453 ? -49.565 -1.558 -5.894 1.00 91.25 453 GLN A O 1
ATOM 3513 N N . LYS A 1 454 ? -50.627 -0.897 -4.019 1.00 90.81 454 LYS A N 1
ATOM 3514 C CA . LYS A 1 454 ? -50.273 0.524 -4.151 1.00 90.81 454 LYS A CA 1
ATOM 3515 C C . LYS A 1 454 ? -48.775 0.726 -3.936 1.00 90.81 454 LYS A C 1
ATOM 3517 O O . LYS A 1 454 ? -48.222 0.121 -3.024 1.00 90.81 454 LYS A O 1
ATOM 3522 N N . CYS A 1 455 ? -48.189 1.632 -4.707 1.00 89.06 455 CYS A N 1
ATOM 3523 C CA . CYS A 1 455 ? -46.811 2.075 -4.543 1.00 89.06 455 CYS A CA 1
ATOM 3524 C C . CYS A 1 455 ? -46.652 3.570 -4.867 1.00 89.06 455 CYS A C 1
ATOM 3526 O O . CYS A 1 455 ? -47.547 4.181 -5.459 1.00 89.06 455 CYS A O 1
ATOM 3528 N N . THR A 1 456 ? -45.510 4.150 -4.495 1.00 83.94 456 THR A N 1
ATOM 3529 C CA . THR A 1 456 ? -45.110 5.526 -4.841 1.00 83.94 456 THR A CA 1
ATOM 3530 C C . THR A 1 456 ? -43.833 5.612 -5.680 1.00 83.94 456 THR A C 1
ATOM 3532 O O . THR A 1 456 ? -43.672 6.571 -6.431 1.00 83.94 456 THR A O 1
ATOM 3535 N N . VAL A 1 457 ? -42.951 4.608 -5.597 1.00 82.94 457 VAL A N 1
ATOM 3536 C CA . VAL A 1 457 ? -41.687 4.508 -6.349 1.00 82.94 457 VAL A CA 1
ATOM 3537 C C . VAL A 1 457 ? -41.385 3.052 -6.718 1.00 82.94 457 VAL A C 1
ATOM 3539 O O . VAL A 1 457 ? -41.816 2.139 -6.017 1.00 82.94 457 VAL A O 1
ATOM 3542 N N . ASP A 1 458 ? -40.608 2.825 -7.783 1.00 84.25 458 ASP A N 1
ATOM 3543 C CA . ASP A 1 458 ? -40.228 1.480 -8.263 1.00 84.25 458 ASP A CA 1
ATOM 3544 C C . ASP A 1 458 ? -39.624 0.580 -7.175 1.00 84.25 458 ASP A C 1
ATOM 3546 O O . ASP A 1 458 ? -39.912 -0.615 -7.129 1.00 84.25 458 ASP A O 1
ATOM 3550 N N . ASP A 1 459 ? -38.816 1.160 -6.282 1.00 79.94 459 ASP A N 1
ATOM 3551 C CA . ASP A 1 459 ? -38.108 0.457 -5.203 1.00 79.94 459 ASP A CA 1
ATOM 3552 C C . ASP A 1 459 ? -39.060 -0.153 -4.142 1.00 79.94 459 ASP A C 1
ATOM 3554 O O . ASP A 1 459 ? -38.623 -0.944 -3.305 1.00 79.94 459 ASP A O 1
ATOM 3558 N N . GLU A 1 460 ? -40.356 0.187 -4.157 1.00 84.62 460 GLU A N 1
ATOM 3559 C CA . GLU A 1 460 ? -41.379 -0.454 -3.313 1.00 84.62 460 GLU A CA 1
ATOM 3560 C C . GLU A 1 460 ? -41.829 -1.815 -3.858 1.00 84.62 460 GLU A C 1
ATOM 3562 O O . GLU A 1 460 ? -42.274 -2.667 -3.085 1.00 84.62 460 GLU A O 1
ATOM 3567 N N . CYS A 1 461 ? -41.712 -2.040 -5.168 1.00 89.19 461 CYS A N 1
ATOM 3568 C CA . CYS A 1 461 ? -42.283 -3.196 -5.844 1.00 89.19 461 CYS A CA 1
ATOM 3569 C C . CYS A 1 461 ? -41.364 -4.423 -5.754 1.00 89.19 461 CYS A C 1
ATOM 3571 O O . CYS A 1 461 ? -40.327 -4.505 -6.411 1.00 89.19 461 CYS A O 1
ATOM 3573 N N . VAL A 1 462 ? -41.747 -5.410 -4.934 1.00 89.31 462 VAL A N 1
ATOM 3574 C CA . VAL A 1 462 ? -40.882 -6.569 -4.639 1.00 89.31 462 VAL A CA 1
ATOM 3575 C C . VAL A 1 462 ? -41.010 -7.726 -5.622 1.00 89.31 462 VAL A C 1
ATOM 3577 O O . VAL A 1 462 ? -40.148 -8.603 -5.633 1.00 89.31 462 VAL A O 1
ATOM 3580 N N . THR A 1 463 ? -42.052 -7.767 -6.451 1.00 89.88 463 THR A N 1
ATOM 3581 C CA . THR A 1 463 ? -42.172 -8.781 -7.506 1.00 89.88 463 THR A CA 1
ATOM 3582 C C . THR A 1 463 ? -41.088 -8.526 -8.558 1.00 89.88 463 THR A C 1
ATOM 3584 O O . THR A 1 463 ? -41.012 -7.431 -9.118 1.00 89.88 463 THR A O 1
ATOM 3587 N N . ALA A 1 464 ? -40.227 -9.504 -8.845 1.00 88.06 464 ALA A N 1
ATOM 3588 C CA . ALA A 1 464 ? -39.162 -9.307 -9.829 1.00 88.06 464 ALA A CA 1
ATOM 3589 C C . ALA A 1 464 ? -39.737 -8.959 -11.211 1.00 88.06 464 ALA A C 1
ATOM 3591 O O . ALA A 1 464 ? -40.759 -9.509 -11.607 1.00 88.06 464 ALA A O 1
ATOM 3592 N N . TYR A 1 465 ? -39.069 -8.056 -11.933 1.00 88.94 465 TYR A N 1
ATOM 3593 C CA . TYR A 1 465 ? -39.533 -7.437 -13.183 1.00 88.94 465 TYR A CA 1
ATOM 3594 C C . TYR A 1 465 ? -40.834 -6.620 -13.072 1.00 88.94 465 TYR A C 1
ATOM 3596 O O . TYR A 1 465 ? -41.460 -6.347 -14.095 1.00 88.94 465 TYR A O 1
ATOM 3604 N N . SER A 1 466 ? -41.218 -6.179 -11.870 1.00 91.19 466 SER A N 1
ATOM 3605 C CA . SER A 1 466 ? -42.226 -5.126 -11.690 1.00 91.19 466 SER A CA 1
ATOM 3606 C C . SER A 1 466 ? -41.597 -3.743 -11.461 1.00 91.19 466 SER A C 1
ATOM 3608 O O . SER A 1 466 ? -40.383 -3.623 -11.263 1.00 91.19 466 SER A O 1
ATOM 3610 N N . HIS A 1 467 ? -42.419 -2.705 -11.577 1.00 89.81 467 HIS A N 1
ATOM 3611 C CA . HIS A 1 467 ? -42.104 -1.293 -11.353 1.00 89.81 467 HIS A CA 1
ATOM 3612 C C . HIS A 1 467 ? -43.384 -0.543 -10.942 1.00 89.81 467 HIS A C 1
ATOM 3614 O O . HIS A 1 467 ? -44.475 -1.117 -11.023 1.00 89.81 467 HIS A O 1
ATOM 3620 N N . CYS A 1 468 ? -43.271 0.700 -10.473 1.00 89.69 468 CYS A N 1
ATOM 3621 C CA . CYS A 1 468 ? -44.407 1.455 -9.959 1.00 89.69 468 CYS A CA 1
ATOM 3622 C C . CYS A 1 468 ? -45.028 2.346 -11.040 1.00 89.69 468 CYS A C 1
ATOM 3624 O O . CYS A 1 468 ? -44.521 3.419 -11.359 1.00 89.69 468 CYS A O 1
ATOM 3626 N N . GLU A 1 469 ? -46.175 1.929 -11.566 1.00 90.69 469 GLU A N 1
ATOM 3627 C CA . GLU A 1 469 ? -46.854 2.586 -12.679 1.00 90.69 469 GLU A CA 1
ATOM 3628 C C . GLU A 1 469 ? -48.323 2.850 -12.321 1.00 90.69 469 GLU A C 1
ATOM 3630 O O . GLU A 1 469 ? -49.018 2.002 -11.759 1.00 90.69 469 GLU A O 1
ATOM 3635 N N . GLY A 1 470 ? -48.807 4.071 -12.568 1.00 89.94 470 GLY A N 1
ATOM 3636 C CA . GLY A 1 470 ? -50.159 4.474 -12.152 1.00 89.94 470 GLY A CA 1
ATOM 3637 C C . GLY A 1 470 ? -50.403 4.379 -10.634 1.00 89.94 470 GLY A C 1
ATOM 3638 O O . GLY A 1 470 ? -51.546 4.245 -10.197 1.00 89.94 470 GLY A O 1
ATOM 3639 N N . GLY A 1 471 ? -49.335 4.404 -9.825 1.00 89.69 471 GLY A N 1
ATOM 3640 C CA . GLY A 1 471 ? -49.391 4.209 -8.373 1.00 89.69 471 GLY A CA 1
ATOM 3641 C C . GLY A 1 471 ? -49.630 2.758 -7.934 1.00 89.69 471 GLY A C 1
ATOM 3642 O O . GLY A 1 471 ? -50.084 2.534 -6.807 1.00 89.69 471 GLY A O 1
ATOM 3643 N N . ARG A 1 472 ? -49.376 1.769 -8.806 1.00 92.81 472 ARG A N 1
ATOM 3644 C CA . ARG A 1 472 ? -49.423 0.333 -8.485 1.00 92.81 472 ARG A CA 1
ATOM 3645 C C . ARG A 1 472 ? -48.237 -0.428 -9.071 1.00 92.81 472 ARG A C 1
ATOM 3647 O O . ARG A 1 472 ? -47.673 -0.040 -10.086 1.00 92.81 472 ARG A O 1
ATOM 3654 N N . CYS A 1 473 ? -47.871 -1.533 -8.428 1.00 92.12 473 CYS A N 1
ATOM 3655 C CA . CYS A 1 473 ? -46.803 -2.390 -8.931 1.00 92.12 473 CYS A CA 1
ATOM 3656 C C . CYS A 1 473 ? -47.282 -3.200 -10.140 1.00 92.12 473 CYS A C 1
ATOM 3658 O O . CYS A 1 473 ? -48.060 -4.145 -9.980 1.00 92.12 473 CYS A O 1
ATOM 3660 N N . ASN A 1 474 ? -46.788 -2.851 -11.326 1.00 92.69 474 ASN A N 1
ATOM 3661 C CA . ASN A 1 474 ? -47.101 -3.490 -12.604 1.00 92.69 474 ASN A CA 1
ATOM 3662 C C . ASN A 1 474 ? -45.841 -4.124 -13.199 1.00 92.69 474 ASN A C 1
ATOM 3664 O O . ASN A 1 474 ? -44.722 -3.677 -12.933 1.00 92.69 474 ASN A O 1
ATOM 3668 N N . CYS A 1 475 ? -46.003 -5.143 -14.041 1.00 91.56 475 CYS A N 1
ATOM 3669 C CA . CYS A 1 475 ? -44.883 -5.689 -14.804 1.00 91.56 475 CYS A CA 1
ATOM 3670 C C . CYS A 1 475 ? -44.282 -4.629 -15.734 1.00 91.56 475 CYS A C 1
ATOM 3672 O O . CYS A 1 475 ? -45.007 -3.820 -16.305 1.00 91.56 475 CYS A O 1
ATOM 3674 N N . LYS A 1 476 ? -42.951 -4.625 -15.863 1.00 88.38 476 LYS A N 1
ATOM 3675 C CA . LYS A 1 476 ? -42.241 -3.763 -16.817 1.00 88.38 476 LYS A CA 1
ATOM 3676 C C . LYS A 1 476 ? -42.680 -4.087 -18.249 1.00 88.38 476 LYS A C 1
ATOM 3678 O O . LYS A 1 476 ? -43.069 -5.219 -18.541 1.00 88.38 476 LYS A O 1
ATOM 3683 N N . GLU A 1 477 ? -42.567 -3.109 -19.140 1.00 84.12 477 GLU A N 1
ATOM 3684 C CA . GLU A 1 477 ? -42.845 -3.286 -20.568 1.00 84.12 477 GLU A CA 1
ATOM 3685 C C . GLU A 1 477 ? -42.056 -4.479 -21.156 1.00 84.12 477 GLU A C 1
ATOM 3687 O O . GLU A 1 477 ? -40.940 -4.785 -20.727 1.00 84.12 477 GLU A O 1
ATOM 3692 N N . GLY A 1 478 ? -42.687 -5.226 -22.069 1.00 76.88 478 GLY A N 1
ATOM 3693 C CA . GLY A 1 478 ? -42.145 -6.469 -22.638 1.00 76.88 478 GLY A CA 1
ATOM 3694 C C . GLY A 1 478 ? -42.221 -7.714 -21.730 1.00 76.88 478 GLY A C 1
ATOM 3695 O O . GLY A 1 478 ? -41.851 -8.808 -22.165 1.00 76.88 478 GLY A O 1
ATOM 3696 N N . ILE A 1 479 ? -42.708 -7.602 -20.486 1.00 83.31 479 ILE A N 1
ATOM 3697 C CA . ILE A 1 479 ? -42.755 -8.703 -19.506 1.00 83.31 479 ILE A CA 1
ATOM 3698 C C . ILE A 1 479 ? -44.193 -9.188 -19.278 1.00 83.31 479 ILE A C 1
ATOM 3700 O O . ILE A 1 479 ? -45.078 -8.409 -18.935 1.00 83.31 479 ILE A O 1
ATOM 3704 N N . GLN A 1 480 ? -44.438 -10.496 -19.414 1.00 81.88 480 GLN A N 1
ATOM 3705 C CA . GLN A 1 480 ? -45.783 -11.060 -19.265 1.00 81.88 480 GLN A CA 1
ATOM 3706 C C . GLN A 1 480 ? -46.138 -11.309 -17.794 1.00 81.88 480 GLN A C 1
ATOM 3708 O O . GLN A 1 480 ? -45.392 -11.957 -17.057 1.00 81.88 480 GLN A O 1
ATOM 3713 N N . GLN A 1 481 ? -47.316 -10.850 -17.370 1.00 84.88 481 GLN A N 1
ATOM 3714 C CA . GLN A 1 481 ? -47.880 -11.191 -16.065 1.00 84.88 481 GLN A CA 1
ATOM 3715 C C . GLN A 1 481 ? -48.481 -12.605 -16.100 1.00 84.88 481 GLN A C 1
ATOM 3717 O O . GLN A 1 481 ? -49.438 -12.861 -16.826 1.00 84.88 481 GLN A O 1
ATOM 3722 N N . MET A 1 482 ? -47.943 -13.520 -15.291 1.00 81.56 482 MET A N 1
ATOM 3723 C CA . MET A 1 482 ? -48.447 -14.888 -15.119 1.00 81.56 482 MET A CA 1
ATOM 3724 C C . MET A 1 482 ? -48.364 -15.296 -13.646 1.00 81.56 482 MET A C 1
ATOM 3726 O O . MET A 1 482 ? -47.312 -15.154 -13.026 1.00 81.56 482 MET A O 1
ATOM 3730 N N . ASP A 1 483 ? -49.441 -15.853 -13.089 1.00 79.19 483 ASP A N 1
ATOM 3731 C CA . ASP A 1 483 ? -49.487 -16.395 -11.718 1.00 79.19 483 ASP A CA 1
ATOM 3732 C C . ASP A 1 483 ? -49.020 -15.397 -10.627 1.00 79.19 483 ASP A C 1
ATOM 3734 O O . ASP A 1 483 ? -48.228 -15.746 -9.753 1.00 79.19 483 ASP A O 1
ATOM 3738 N N . ASN A 1 484 ? -49.463 -14.131 -10.697 1.00 81.88 484 ASN A N 1
ATOM 3739 C CA . ASN A 1 484 ? -48.999 -13.013 -9.845 1.00 81.88 484 ASN A CA 1
ATOM 3740 C C . ASN A 1 484 ? -47.478 -12.733 -9.880 1.00 81.88 484 ASN A C 1
ATOM 3742 O O . ASN A 1 484 ? -46.950 -12.040 -9.012 1.00 81.88 484 ASN A O 1
ATOM 3746 N N . ALA A 1 485 ? -46.775 -13.205 -10.911 1.00 84.12 485 ALA A N 1
ATOM 3747 C CA . ALA A 1 485 ? -45.376 -12.893 -11.172 1.00 84.12 485 ALA A CA 1
ATOM 3748 C C . ALA A 1 485 ? -45.200 -12.251 -12.554 1.00 84.12 485 ALA A C 1
ATOM 3750 O O . ALA A 1 485 ? -45.916 -12.570 -13.503 1.00 84.12 485 ALA A O 1
ATOM 3751 N N . CYS A 1 486 ? -44.195 -11.390 -12.693 1.00 87.38 486 CYS A N 1
ATOM 3752 C CA . CYS A 1 486 ? -43.776 -10.872 -13.990 1.00 87.38 486 CYS A CA 1
ATOM 3753 C C . CYS A 1 486 ? -42.714 -11.812 -14.565 1.00 87.38 486 CYS A C 1
ATOM 3755 O O . CYS A 1 486 ? -41.584 -11.878 -14.076 1.00 87.38 486 CYS A O 1
ATOM 3757 N N . ARG A 1 487 ? -43.097 -12.605 -15.568 1.00 82.12 487 ARG A N 1
ATOM 3758 C CA . ARG A 1 487 ? -42.222 -13.585 -16.213 1.00 82.12 487 ARG A CA 1
ATOM 3759 C C . ARG A 1 487 ? -41.637 -12.976 -17.489 1.00 82.12 487 ARG A C 1
ATOM 3761 O O . ARG A 1 487 ? -42.390 -12.700 -18.424 1.00 82.12 487 ARG A O 1
ATOM 3768 N N . PRO A 1 488 ? -40.313 -12.745 -17.552 1.00 73.56 488 PRO A N 1
ATOM 3769 C CA . PRO A 1 488 ? -39.684 -12.275 -18.776 1.00 73.56 488 PRO A CA 1
ATOM 3770 C C . PRO A 1 488 ? -39.733 -13.380 -19.825 1.00 73.56 488 PRO A C 1
ATOM 3772 O O . PRO A 1 488 ? -39.549 -14.557 -19.503 1.00 73.56 488 PRO A O 1
ATOM 3775 N N . ASN A 1 489 ? -39.893 -12.996 -21.088 1.00 69.88 489 ASN A N 1
ATOM 3776 C CA . ASN A 1 489 ? -39.479 -13.880 -22.163 1.00 69.88 489 ASN A CA 1
ATOM 3777 C C . ASN A 1 489 ? -37.946 -13.814 -22.252 1.00 69.88 489 ASN A C 1
ATOM 3779 O O . ASN A 1 489 ? -37.381 -12.728 -22.405 1.00 69.88 489 ASN A O 1
ATOM 3783 N N . TYR A 1 490 ? -37.270 -14.949 -22.065 1.00 69.88 490 TYR A N 1
ATOM 3784 C CA . TYR A 1 490 ? -35.809 -14.992 -22.051 1.00 69.88 490 TYR A CA 1
ATOM 3785 C C . TYR A 1 490 ? -35.287 -15.075 -23.491 1.00 69.88 490 TYR A C 1
ATOM 3787 O O . TYR A 1 490 ? -35.364 -16.128 -24.123 1.00 69.88 490 TYR A O 1
ATOM 3795 N N . ASN A 1 491 ? -34.763 -13.964 -24.007 1.00 64.00 491 ASN A N 1
ATOM 3796 C CA . ASN A 1 491 ? -34.349 -13.830 -25.404 1.00 64.00 491 ASN A CA 1
ATOM 3797 C C . ASN A 1 491 ? -32.839 -14.073 -25.584 1.00 64.00 491 ASN A C 1
ATOM 3799 O O . ASN A 1 491 ? -32.025 -13.540 -24.833 1.00 64.00 491 ASN A O 1
ATOM 3803 N N . CYS A 1 492 ? -32.463 -14.815 -26.630 1.00 60.31 492 CYS A N 1
ATOM 3804 C CA . CYS A 1 492 ? -31.086 -14.905 -27.132 1.00 60.31 492 CYS A CA 1
ATOM 3805 C C . CYS A 1 492 ? -30.948 -14.141 -28.466 1.00 60.31 492 CYS A C 1
ATOM 3807 O O . CYS A 1 492 ? -31.951 -13.800 -29.101 1.00 60.31 492 CYS A O 1
ATOM 3809 N N . LEU A 1 493 ? -29.713 -13.860 -28.908 1.00 45.59 493 LEU A N 1
ATOM 3810 C CA . LEU A 1 493 ? -29.461 -13.161 -30.184 1.00 45.59 493 LEU A CA 1
ATOM 3811 C C . LEU A 1 493 ? -29.863 -14.031 -31.378 1.00 45.59 493 LEU A C 1
ATOM 3813 O O . LEU A 1 493 ? -30.590 -13.587 -32.271 1.00 45.59 493 LEU A O 1
ATOM 3817 N N . ILE A 1 494 ? -29.425 -15.288 -31.331 1.00 51.22 494 ILE A N 1
ATOM 3818 C CA . ILE A 1 494 ? -29.707 -16.349 -32.292 1.00 51.22 494 ILE A CA 1
ATOM 3819 C C . ILE A 1 494 ? -30.156 -17.575 -31.491 1.00 51.22 494 ILE A C 1
ATOM 3821 O O . ILE A 1 494 ? -29.607 -17.859 -30.427 1.00 51.22 494 ILE A O 1
ATOM 3825 N N . GLY A 1 495 ? -31.160 -18.293 -31.999 1.00 57.50 495 GLY A N 1
ATOM 3826 C CA . GLY A 1 495 ? -31.766 -19.430 -31.309 1.00 57.50 495 GLY A CA 1
ATOM 3827 C C . GLY A 1 495 ? -32.553 -19.038 -30.053 1.00 57.50 495 GLY A C 1
ATOM 3828 O O . GLY A 1 495 ? -32.798 -17.864 -29.779 1.00 57.50 495 GLY A O 1
ATOM 3829 N N . ASN A 1 496 ? -32.965 -20.053 -29.298 1.00 67.06 496 ASN A N 1
ATOM 3830 C CA . ASN A 1 496 ? -33.698 -19.896 -28.044 1.00 67.06 496 ASN A CA 1
ATOM 3831 C C . ASN A 1 496 ? -32.763 -20.143 -26.855 1.00 67.06 496 ASN A C 1
ATOM 3833 O O . ASN A 1 496 ? -31.740 -20.819 -26.995 1.00 67.06 496 ASN A O 1
ATOM 3837 N N . VAL A 1 497 ? -33.143 -19.663 -25.666 1.00 77.12 497 VAL A N 1
ATOM 3838 C CA . VAL A 1 497 ? -32.538 -20.164 -24.423 1.00 77.12 497 VAL A CA 1
ATOM 3839 C C . VAL A 1 497 ? -32.687 -21.680 -24.353 1.00 77.12 497 VAL A C 1
ATOM 3841 O O . VAL A 1 497 ? -33.696 -22.228 -24.799 1.00 77.12 497 VAL A O 1
ATOM 3844 N N . VAL A 1 498 ? -31.722 -22.370 -23.744 1.00 79.88 498 VAL A N 1
ATOM 3845 C CA . VAL A 1 498 ? -31.920 -23.791 -23.419 1.00 79.88 498 VAL A CA 1
ATOM 3846 C C . VAL A 1 498 ? -33.092 -23.900 -22.448 1.00 79.88 498 VAL A C 1
ATOM 3848 O O . VAL A 1 498 ? -33.107 -23.217 -21.422 1.00 79.88 498 VAL A O 1
ATOM 3851 N N . VAL A 1 499 ? -34.072 -24.745 -22.760 1.00 77.62 499 VAL A N 1
ATOM 3852 C CA . VAL A 1 499 ? -35.257 -24.969 -21.926 1.00 77.62 499 VAL A CA 1
ATOM 3853 C C . VAL A 1 499 ? -35.211 -26.386 -21.365 1.00 77.62 499 VAL A C 1
ATOM 3855 O O . VAL A 1 499 ? -35.390 -27.349 -22.104 1.00 77.62 499 VAL A O 1
ATOM 3858 N N . ASP A 1 500 ? -35.049 -26.502 -20.048 1.00 72.25 500 ASP A N 1
ATOM 3859 C CA . ASP A 1 500 ? -35.181 -27.767 -19.321 1.00 72.25 500 ASP A CA 1
ATOM 3860 C C . ASP A 1 500 ? -36.559 -27.791 -18.643 1.00 72.25 500 ASP A C 1
ATOM 3862 O O . ASP A 1 500 ? -36.898 -26.888 -17.875 1.00 72.25 500 ASP A O 1
ATOM 3866 N N . ASN A 1 501 ? -37.371 -28.821 -18.907 1.00 72.50 501 ASN A N 1
ATOM 3867 C CA . ASN A 1 501 ? -38.694 -29.016 -18.288 1.00 72.50 501 ASN A CA 1
ATOM 3868 C C . ASN A 1 501 ? -39.604 -27.765 -18.337 1.00 72.50 501 ASN A C 1
ATOM 3870 O O . ASN A 1 501 ? -40.237 -27.393 -17.346 1.00 72.50 501 ASN A O 1
ATOM 3874 N N . GLY A 1 502 ? -39.634 -27.083 -19.488 1.00 69.94 502 GLY A N 1
ATOM 3875 C CA . GLY A 1 502 ? -40.447 -25.879 -19.707 1.00 69.94 502 GLY A CA 1
ATOM 3876 C C . GLY A 1 502 ? -39.926 -24.603 -19.028 1.00 69.94 502 GLY A C 1
ATOM 3877 O O . GLY A 1 502 ? -40.636 -23.601 -19.007 1.00 69.94 502 GLY A O 1
ATOM 3878 N N . LYS A 1 503 ? -38.709 -24.607 -18.465 1.00 70.88 503 LYS A N 1
ATOM 3879 C CA . LYS A 1 503 ? -38.085 -23.437 -17.825 1.00 70.88 503 LYS A CA 1
ATOM 3880 C C . LYS A 1 503 ? -36.721 -23.140 -18.445 1.00 70.88 503 LYS A C 1
ATOM 3882 O O . LYS A 1 503 ? -35.945 -24.052 -18.713 1.00 70.88 503 LYS A O 1
ATOM 3887 N N . ALA A 1 504 ? -36.404 -21.858 -18.633 1.00 75.62 504 ALA A N 1
ATOM 3888 C CA . ALA A 1 504 ? -35.086 -21.440 -19.107 1.00 75.62 504 ALA A CA 1
ATOM 3889 C C . ALA A 1 504 ? -33.984 -21.939 -18.153 1.00 75.62 504 ALA A C 1
ATOM 3891 O O . ALA A 1 504 ? -34.025 -21.688 -16.941 1.00 75.62 504 ALA A O 1
ATOM 3892 N N . ARG A 1 505 ? -32.997 -22.648 -18.705 1.00 82.62 505 ARG A N 1
ATOM 3893 C CA . ARG A 1 505 ? -31.857 -23.218 -17.988 1.00 82.62 505 ARG A CA 1
ATOM 3894 C C . ARG A 1 505 ? -30.992 -22.093 -17.433 1.00 82.62 505 ARG A C 1
ATOM 3896 O O . ARG A 1 505 ? -30.339 -21.354 -18.173 1.00 82.62 505 ARG A O 1
ATOM 3903 N N . LYS A 1 506 ? -31.004 -21.967 -16.106 1.00 80.19 506 LYS A N 1
ATOM 3904 C CA . LYS A 1 506 ? -30.202 -20.987 -15.372 1.00 80.19 506 LYS A CA 1
ATOM 3905 C C . LYS A 1 506 ? -28.781 -21.497 -15.164 1.00 80.19 506 LYS A C 1
ATOM 3907 O O . LYS A 1 506 ? -28.586 -22.657 -14.822 1.00 80.19 506 LYS A O 1
ATOM 3912 N N . CYS A 1 507 ? -27.823 -20.589 -15.248 1.00 81.19 507 CYS A N 1
ATOM 3913 C CA . CYS A 1 507 ? -26.399 -20.832 -15.031 1.00 81.19 507 CYS A CA 1
ATOM 3914 C C . CYS A 1 507 ? -25.831 -19.872 -13.967 1.00 81.19 507 CYS A C 1
ATOM 3916 O O . CYS A 1 507 ? -26.555 -19.031 -13.416 1.00 81.19 507 CYS A O 1
ATOM 3918 N N . VAL A 1 508 ? -24.549 -20.016 -13.626 1.00 77.69 508 VAL A N 1
ATOM 3919 C CA . VAL A 1 508 ? -23.835 -19.181 -12.644 1.00 77.69 508 VAL A CA 1
ATOM 3920 C C . VAL A 1 508 ? -22.567 -18.640 -13.297 1.00 77.69 508 VAL A C 1
ATOM 3922 O O . VAL A 1 508 ? -21.839 -19.413 -13.905 1.00 77.69 508 VAL A O 1
ATOM 3925 N N . LEU A 1 509 ? -22.311 -17.333 -13.181 1.00 70.69 509 LEU A N 1
ATOM 3926 C CA . LEU A 1 509 ? -21.112 -16.707 -13.748 1.00 70.69 509 LEU A CA 1
ATOM 3927 C C . LEU A 1 509 ? -19.956 -16.644 -12.749 1.00 70.69 509 LEU A C 1
ATOM 3929 O O . LEU A 1 509 ? -18.862 -17.069 -13.076 1.00 70.69 509 LEU A O 1
ATOM 3933 N N . ASN A 1 510 ? -20.183 -16.070 -11.561 1.00 68.38 510 ASN A N 1
ATOM 3934 C CA . ASN A 1 510 ? -19.152 -15.843 -10.538 1.00 68.38 510 ASN A CA 1
ATOM 3935 C C . ASN A 1 510 ? -19.776 -15.611 -9.149 1.00 68.38 510 ASN A C 1
ATOM 3937 O O . ASN A 1 510 ? -20.906 -15.114 -9.049 1.00 68.38 510 ASN A O 1
ATOM 3941 N N . ALA A 1 511 ? -19.021 -15.906 -8.085 1.00 61.62 511 ALA A N 1
ATOM 3942 C CA . ALA A 1 511 ? -19.332 -15.497 -6.712 1.00 61.62 511 ALA A CA 1
ATOM 3943 C C . ALA A 1 511 ? -18.812 -14.078 -6.427 1.00 61.62 511 ALA A C 1
ATOM 3945 O O . ALA A 1 511 ? -17.752 -13.686 -6.907 1.00 61.62 511 ALA A O 1
ATOM 3946 N N . VAL A 1 512 ? -19.550 -13.300 -5.631 1.00 59.62 512 VAL A N 1
ATOM 3947 C CA . VAL A 1 512 ? -19.265 -11.861 -5.433 1.00 59.62 512 VAL A CA 1
ATOM 3948 C C . VAL A 1 512 ? -18.041 -11.592 -4.532 1.00 59.62 512 VAL A C 1
ATOM 3950 O O . VAL A 1 512 ? -17.442 -10.527 -4.625 1.00 59.62 512 VAL A O 1
ATOM 3953 N N . ASN A 1 513 ? -17.615 -12.559 -3.711 1.00 52.59 513 ASN A N 1
ATOM 3954 C CA . ASN A 1 513 ? -16.632 -12.342 -2.635 1.00 52.59 513 ASN A CA 1
ATOM 3955 C C . ASN A 1 513 ? -15.190 -12.792 -2.952 1.00 52.59 513 ASN A C 1
ATOM 3957 O O . ASN A 1 513 ? -14.436 -13.099 -2.031 1.00 52.59 513 ASN A O 1
ATOM 3961 N N . GLY A 1 514 ? -14.799 -12.897 -4.227 1.00 49.38 514 GLY A N 1
ATOM 3962 C CA . GLY A 1 514 ? -13.415 -13.225 -4.626 1.00 49.38 514 GLY A CA 1
ATOM 3963 C C . GLY A 1 514 ? -12.923 -14.634 -4.257 1.00 49.38 514 GLY A C 1
ATOM 3964 O O . GLY A 1 514 ? -11.817 -15.012 -4.627 1.00 49.38 514 GLY A O 1
ATOM 3965 N N . GLN A 1 515 ? -13.739 -15.437 -3.570 1.00 49.75 515 GLN A N 1
ATOM 3966 C CA . GLN A 1 515 ? -13.567 -16.882 -3.525 1.00 49.75 515 GLN A CA 1
ATOM 3967 C C . GLN A 1 515 ? -13.943 -17.424 -4.901 1.00 49.75 515 GLN A C 1
ATOM 3969 O O . GLN A 1 515 ? -15.124 -17.423 -5.260 1.00 49.75 515 GLN A O 1
ATOM 3974 N N . GLU A 1 516 ? -12.939 -17.849 -5.671 1.00 44.47 516 GLU A N 1
ATOM 3975 C CA . GLU A 1 516 ? -13.162 -18.593 -6.907 1.00 44.47 516 GLU A CA 1
ATOM 3976 C C . GLU A 1 516 ? -14.129 -19.748 -6.644 1.00 44.47 516 GLU A C 1
ATOM 3978 O O . GLU A 1 516 ? -13.980 -20.499 -5.675 1.00 44.47 516 GLU A O 1
ATOM 3983 N N . ILE A 1 517 ? -15.104 -19.918 -7.537 1.00 48.31 517 ILE A N 1
ATOM 3984 C CA . ILE A 1 517 ? -15.894 -21.146 -7.592 1.00 48.31 517 ILE A CA 1
ATOM 3985 C C . ILE A 1 517 ? -15.012 -22.204 -8.274 1.00 48.31 517 ILE A C 1
ATOM 3987 O O . ILE A 1 517 ? -15.204 -22.552 -9.436 1.00 48.31 517 ILE A O 1
ATOM 3991 N N . THR A 1 518 ? -14.001 -22.690 -7.550 1.00 41.16 518 THR A N 1
ATOM 3992 C CA . THR A 1 518 ? -13.167 -23.835 -7.935 1.00 41.16 518 THR A CA 1
ATOM 3993 C C . THR A 1 518 ? -13.974 -25.117 -7.749 1.00 41.16 518 THR A C 1
ATOM 3995 O O . THR A 1 518 ? -13.866 -25.832 -6.755 1.00 41.16 518 THR A O 1
ATOM 3998 N N . GLY A 1 519 ? -14.863 -25.368 -8.705 1.00 38.97 519 GLY A N 1
ATOM 3999 C CA . GLY A 1 519 ? -15.785 -26.493 -8.667 1.00 38.97 519 GLY A CA 1
ATOM 4000 C C . GLY A 1 519 ? -16.825 -26.383 -9.767 1.00 38.97 519 GLY A C 1
ATOM 4001 O O . GLY A 1 519 ? -17.874 -25.790 -9.547 1.00 38.97 519 GLY A O 1
ATOM 4002 N N . ASP A 1 520 ? -16.467 -26.944 -10.920 1.00 35.72 520 ASP A N 1
ATOM 4003 C CA . ASP A 1 520 ? -17.325 -27.552 -11.941 1.00 35.72 520 ASP A CA 1
ATOM 4004 C C . ASP A 1 520 ? -18.767 -27.017 -12.090 1.00 35.72 520 ASP A C 1
ATOM 4006 O O . ASP A 1 520 ? -19.638 -27.193 -11.236 1.00 35.72 520 ASP A O 1
ATOM 4010 N N . THR A 1 521 ? -19.074 -26.439 -13.249 1.00 48.72 521 THR A N 1
ATOM 4011 C CA . THR A 1 521 ? -19.902 -27.138 -14.253 1.00 48.72 521 THR A CA 1
ATOM 4012 C C . THR A 1 521 ? -20.206 -26.213 -15.420 1.00 48.72 521 THR A C 1
ATOM 4014 O O . THR A 1 521 ? -20.697 -25.094 -15.245 1.00 48.72 521 THR A O 1
ATOM 4017 N N . SER A 1 522 ? -20.031 -26.725 -16.635 1.00 50.16 522 SER A N 1
ATOM 4018 C CA . SER A 1 522 ? -20.717 -26.238 -17.832 1.00 50.16 522 SER A CA 1
ATOM 4019 C C . SER A 1 522 ? -22.231 -26.460 -17.680 1.00 50.16 522 SER A C 1
ATOM 4021 O O . SER A 1 522 ? -22.826 -27.377 -18.239 1.00 50.16 522 SER A O 1
ATOM 4023 N N . GLN A 1 523 ? -22.893 -25.608 -16.884 1.00 71.00 523 GLN A N 1
ATOM 4024 C CA . GLN A 1 523 ? -24.357 -25.641 -16.748 1.00 71.00 523 GLN A CA 1
ATOM 4025 C C . GLN A 1 523 ? -25.035 -25.339 -18.086 1.00 71.00 523 GLN A C 1
ATOM 4027 O O . GLN A 1 523 ? -26.150 -25.797 -18.313 1.00 71.00 523 GLN A O 1
ATOM 4032 N N . CYS A 1 524 ? -24.356 -24.634 -18.990 1.00 76.38 524 CYS A N 1
ATOM 4033 C CA . CYS A 1 524 ? -24.754 -24.513 -20.384 1.00 76.38 524 CYS A CA 1
ATOM 4034 C C . CYS A 1 524 ? -24.163 -25.666 -21.216 1.00 76.38 524 CYS A C 1
ATOM 4036 O O . CYS A 1 524 ? -22.988 -25.979 -21.023 1.00 76.38 524 CYS A O 1
ATOM 4038 N N . PRO A 1 525 ? -24.943 -26.294 -22.122 1.00 75.62 525 PRO A N 1
ATOM 4039 C CA . PRO A 1 525 ? -24.426 -27.277 -23.075 1.00 75.62 525 PRO A CA 1
ATOM 4040 C C . PRO A 1 525 ? -23.291 -26.708 -23.937 1.00 75.62 525 PRO A C 1
ATOM 4042 O O . PRO A 1 525 ? -23.154 -25.490 -24.061 1.00 75.62 525 PRO A O 1
ATOM 4045 N N . GLU A 1 526 ? -22.524 -27.574 -24.602 1.00 67.50 526 GLU A N 1
ATOM 4046 C CA . GLU A 1 526 ? -21.571 -27.129 -25.627 1.00 67.50 526 GLU A CA 1
ATOM 4047 C C . GLU A 1 526 ? -22.257 -26.231 -26.671 1.00 67.50 526 GLU A C 1
ATOM 4049 O O . GLU A 1 526 ? -23.408 -26.454 -27.047 1.00 67.50 526 GLU A O 1
ATOM 4054 N N . SER A 1 527 ? -21.538 -25.216 -27.157 1.00 65.81 527 SER A N 1
ATOM 4055 C CA . SER A 1 527 ? -22.050 -24.120 -28.009 1.00 65.81 527 SER A CA 1
ATOM 4056 C C . SER A 1 527 ? -22.937 -23.072 -27.312 1.00 65.81 527 SER A C 1
ATOM 4058 O O . SER A 1 527 ? -23.330 -22.100 -27.960 1.00 65.81 527 SER A O 1
ATOM 4060 N N . TYR A 1 528 ? -23.229 -23.215 -26.013 1.00 75.94 528 TYR A N 1
ATOM 4061 C CA . TYR A 1 528 ? -23.977 -22.232 -25.222 1.00 75.94 528 TYR A CA 1
ATOM 4062 C C . TYR A 1 528 ? -23.105 -21.597 -24.133 1.00 75.94 528 TYR A C 1
ATOM 4064 O O . TYR A 1 528 ? -22.249 -22.244 -23.533 1.00 75.94 528 TYR A O 1
ATOM 4072 N N . TYR A 1 529 ? -23.379 -20.334 -23.814 1.00 69.69 529 TYR A N 1
ATOM 4073 C CA . TYR A 1 529 ? -22.694 -19.570 -22.772 1.00 69.69 529 TYR A CA 1
ATOM 4074 C C . TYR A 1 529 ? -23.689 -18.901 -21.818 1.00 69.69 529 TYR A C 1
ATOM 4076 O O . TYR A 1 529 ? -24.883 -18.780 -22.102 1.00 69.69 529 TYR A O 1
ATOM 4084 N N . CYS A 1 530 ? -23.191 -18.500 -20.647 1.00 77.19 530 CYS A N 1
ATOM 4085 C CA . CYS A 1 530 ? -24.015 -17.962 -19.573 1.00 77.19 530 CYS A CA 1
ATOM 4086 C C . CYS A 1 530 ? -24.177 -16.438 -19.679 1.00 77.19 530 CYS A C 1
ATOM 4088 O O . CYS A 1 530 ? -23.247 -15.693 -19.369 1.00 77.19 530 CYS A O 1
ATOM 4090 N N . ILE A 1 531 ? -25.368 -15.963 -20.052 1.00 74.81 531 ILE A N 1
ATOM 4091 C CA . ILE A 1 531 ? -25.689 -14.530 -20.117 1.00 74.81 531 ILE A CA 1
ATOM 4092 C C . ILE A 1 531 ? -26.227 -14.045 -18.766 1.00 74.81 531 ILE A C 1
ATOM 4094 O O . ILE A 1 531 ? -27.274 -14.503 -18.311 1.00 74.81 531 ILE A O 1
ATOM 4098 N N . ALA A 1 532 ? -25.527 -13.103 -18.125 1.00 76.06 532 ALA A N 1
ATOM 4099 C CA . ALA A 1 532 ? -25.840 -12.608 -16.781 1.00 76.06 532 ALA A CA 1
ATOM 4100 C C . ALA A 1 532 ? -27.182 -11.864 -16.683 1.00 76.06 532 ALA A C 1
ATOM 4102 O O . ALA A 1 532 ? -27.403 -10.905 -17.408 1.00 76.06 532 ALA A O 1
ATOM 4103 N N . LEU A 1 533 ? -28.012 -12.210 -15.691 1.00 77.88 533 LEU A N 1
ATOM 4104 C CA . LEU A 1 533 ? -29.318 -11.592 -15.391 1.00 77.88 533 LEU A CA 1
ATOM 4105 C C . LEU A 1 533 ? -29.232 -10.233 -14.657 1.00 77.88 533 LEU A C 1
ATOM 4107 O O . LEU A 1 533 ? -30.240 -9.731 -14.164 1.00 77.88 533 LEU A O 1
ATOM 4111 N N . GLY A 1 534 ? -28.045 -9.635 -14.540 1.00 73.88 534 GLY A N 1
ATOM 4112 C CA . GLY A 1 534 ? -27.837 -8.303 -13.955 1.00 73.88 534 GLY A CA 1
ATOM 4113 C C . GLY A 1 534 ? -27.859 -8.224 -12.425 1.00 73.88 534 GLY A C 1
ATOM 4114 O O . GLY A 1 534 ? -26.917 -7.692 -11.834 1.00 73.88 534 GLY A O 1
ATOM 4115 N N . SER A 1 535 ? -28.898 -8.748 -11.770 1.00 77.25 535 SER A N 1
ATOM 4116 C CA . SER A 1 535 ? -28.995 -8.770 -10.300 1.00 77.25 535 SER A CA 1
ATOM 4117 C C . SER A 1 535 ? -28.237 -9.953 -9.694 1.00 77.25 535 SER A C 1
ATOM 4119 O O . SER A 1 535 ? -28.221 -11.061 -10.237 1.00 77.25 535 SER A O 1
ATOM 4121 N N . THR A 1 536 ? -27.653 -9.742 -8.515 1.00 79.38 536 THR A N 1
ATOM 4122 C CA . THR A 1 536 ? -27.117 -10.832 -7.694 1.00 79.38 536 THR A CA 1
ATOM 4123 C C . THR A 1 536 ? -28.263 -11.724 -7.224 1.00 79.38 536 THR A C 1
ATOM 4125 O O . THR A 1 536 ? -29.315 -11.231 -6.815 1.00 79.38 536 THR A O 1
ATOM 4128 N N . SER A 1 537 ? -28.068 -13.039 -7.271 1.00 77.81 537 SER A N 1
ATOM 4129 C CA . SER A 1 537 ? -29.023 -14.011 -6.742 1.00 77.81 537 SER A CA 1
ATOM 4130 C C . SER A 1 537 ? -28.414 -14.776 -5.579 1.00 77.81 537 SER A C 1
ATOM 4132 O O . SER A 1 537 ? -27.212 -15.060 -5.564 1.00 77.81 537 SER A O 1
ATOM 4134 N N . LEU A 1 538 ? -29.255 -15.150 -4.621 1.00 76.75 538 LEU A N 1
ATOM 4135 C CA . LEU A 1 538 ? -28.862 -16.080 -3.574 1.00 76.75 538 LEU A CA 1
ATOM 4136 C C . LEU A 1 538 ? -28.969 -17.511 -4.117 1.00 76.75 538 LEU A C 1
ATOM 4138 O O . LEU A 1 538 ? -30.035 -17.925 -4.568 1.00 76.75 538 LEU A O 1
ATOM 4142 N N . LYS A 1 539 ? -27.879 -18.284 -4.075 1.00 75.62 539 LYS A N 1
ATOM 4143 C CA . LYS A 1 539 ? -27.921 -19.735 -4.318 1.00 75.62 539 LYS A CA 1
ATOM 4144 C C . LYS A 1 539 ? -27.364 -20.504 -3.124 1.00 75.62 539 LYS A C 1
ATOM 4146 O O . LYS A 1 539 ? -26.420 -20.071 -2.466 1.00 75.62 539 LYS A O 1
ATOM 4151 N N . MET A 1 540 ? -27.936 -21.683 -2.891 1.00 71.94 540 MET A N 1
ATOM 4152 C CA . MET A 1 540 ? -27.325 -22.729 -2.074 1.00 71.94 540 MET A CA 1
ATOM 4153 C C . MET A 1 540 ? -26.340 -23.507 -2.951 1.00 71.94 540 MET A C 1
ATOM 4155 O O . MET A 1 540 ? -26.757 -24.156 -3.907 1.00 71.94 540 MET A O 1
ATOM 4159 N N . ILE A 1 541 ? -25.046 -23.439 -2.640 1.00 66.69 541 ILE A N 1
ATOM 4160 C CA . ILE A 1 541 ? -23.984 -24.214 -3.301 1.00 66.69 541 ILE A CA 1
ATOM 4161 C C . ILE A 1 541 ? -23.164 -24.877 -2.193 1.00 66.69 541 ILE A C 1
ATOM 4163 O O . ILE A 1 541 ? -22.724 -24.201 -1.265 1.00 66.69 541 ILE A O 1
ATOM 4167 N N . ASN A 1 542 ? -22.995 -26.202 -2.244 1.00 66.69 542 ASN A N 1
ATOM 4168 C CA . ASN A 1 542 ? -22.278 -26.990 -1.228 1.00 66.69 542 ASN A CA 1
ATOM 4169 C C . ASN A 1 542 ? -22.724 -26.671 0.217 1.00 66.69 542 ASN A C 1
ATOM 4171 O O . ASN A 1 542 ? -21.907 -26.410 1.097 1.00 66.69 542 ASN A O 1
ATOM 4175 N N . GLN A 1 543 ? -24.047 -26.629 0.434 1.00 66.56 543 GLN A N 1
ATOM 4176 C CA . GLN A 1 543 ? -24.722 -26.246 1.691 1.00 66.56 543 GLN A CA 1
ATOM 4177 C C . GLN A 1 543 ? -24.429 -24.821 2.209 1.00 66.56 543 GLN A C 1
ATOM 4179 O O . GLN A 1 543 ? -24.937 -24.435 3.261 1.00 66.56 543 GLN A O 1
ATOM 4184 N N . ARG A 1 544 ? -23.677 -23.998 1.468 1.00 64.19 544 ARG A N 1
ATOM 4185 C CA . ARG A 1 544 ? -23.415 -22.592 1.792 1.00 64.19 544 ARG A CA 1
ATOM 4186 C C . ARG A 1 544 ? -24.341 -21.680 0.995 1.00 64.19 544 ARG A C 1
ATOM 4188 O O . ARG A 1 544 ? -24.564 -21.889 -0.197 1.00 64.19 544 ARG A O 1
ATOM 4195 N N . LYS A 1 545 ? -24.840 -20.633 1.652 1.00 68.00 545 LYS A N 1
ATOM 4196 C CA . LYS A 1 545 ? -25.504 -19.510 0.986 1.00 68.00 545 LYS A CA 1
ATOM 4197 C C . LYS A 1 545 ? -24.443 -18.624 0.353 1.00 68.00 545 LYS A C 1
ATOM 4199 O O . LYS A 1 545 ? -23.607 -18.068 1.058 1.00 68.00 545 LYS A O 1
ATOM 4204 N N . LEU A 1 546 ? -24.475 -18.515 -0.968 1.00 69.62 546 LEU A N 1
ATOM 4205 C CA . LEU A 1 546 ? -23.524 -17.737 -1.750 1.00 69.62 546 LEU A CA 1
ATOM 4206 C C . LEU A 1 546 ? -24.273 -16.714 -2.604 1.00 69.62 546 LEU A C 1
ATOM 4208 O O . LEU A 1 546 ? -25.234 -17.041 -3.305 1.00 69.62 546 LEU A O 1
ATOM 4212 N N . LEU A 1 547 ? -23.804 -15.468 -2.535 1.00 73.56 547 LEU A N 1
ATOM 4213 C CA . LEU A 1 547 ? -24.177 -14.410 -3.463 1.00 73.56 547 LEU A CA 1
ATOM 4214 C C . LEU A 1 547 ? -23.432 -14.640 -4.775 1.00 73.56 547 LEU A C 1
ATOM 4216 O O . LEU A 1 547 ? -22.202 -14.547 -4.829 1.00 73.56 547 LEU A O 1
ATOM 4220 N N . VAL A 1 548 ? -24.185 -14.948 -5.827 1.00 74.56 548 VAL A N 1
ATOM 4221 C CA . VAL A 1 548 ? -23.641 -15.240 -7.153 1.00 74.56 548 VAL A CA 1
ATOM 4222 C C . VAL A 1 548 ? -24.359 -14.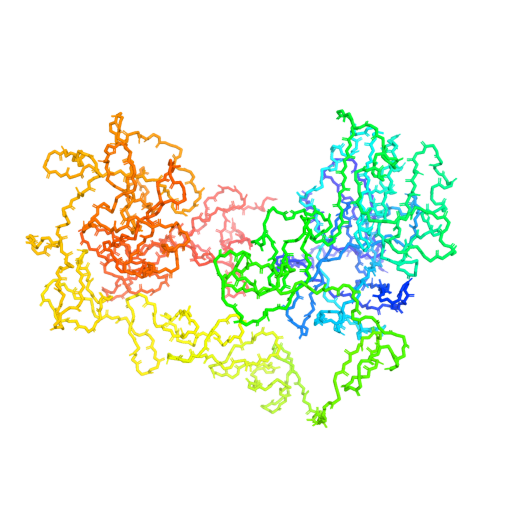426 -8.223 1.00 74.56 548 VAL A C 1
ATOM 4224 O O . VAL A 1 548 ? -25.558 -14.156 -8.124 1.00 74.56 548 VAL A O 1
ATOM 4227 N N . ARG A 1 549 ? -23.648 -14.055 -9.289 1.00 77.38 549 ARG A N 1
ATOM 4228 C CA . ARG A 1 549 ? -24.304 -13.586 -10.516 1.00 77.38 549 ARG A CA 1
ATOM 4229 C C . ARG A 1 549 ? -24.839 -14.803 -11.261 1.00 77.38 549 ARG A C 1
ATOM 4231 O O . ARG A 1 549 ? -24.058 -15.670 -11.651 1.00 77.38 549 ARG A O 1
ATOM 4238 N N . THR A 1 550 ? -26.156 -14.884 -11.431 1.00 80.75 550 THR A N 1
ATOM 4239 C CA . THR A 1 550 ? -26.788 -15.931 -12.245 1.00 80.75 550 THR A CA 1
ATOM 4240 C C . THR A 1 550 ? -27.040 -15.440 -13.663 1.00 80.75 550 THR A C 1
ATOM 4242 O O . THR A 1 550 ? -27.023 -14.238 -13.934 1.00 80.75 550 THR A O 1
ATOM 4245 N N . GLY A 1 551 ? -27.256 -16.384 -14.571 1.00 80.69 551 GLY A N 1
ATOM 4246 C CA . GLY A 1 551 ? -27.577 -16.114 -15.963 1.00 80.69 551 GLY A CA 1
ATOM 4247 C C . GLY A 1 551 ? -28.549 -17.129 -16.551 1.00 80.69 551 GLY A C 1
ATOM 4248 O O . GLY A 1 551 ? -29.037 -18.006 -15.833 1.00 80.69 551 GLY A O 1
ATOM 4249 N N . VAL A 1 552 ? -28.776 -17.039 -17.859 1.00 82.94 552 VAL A N 1
ATOM 4250 C CA . VAL A 1 552 ? -29.420 -18.081 -18.680 1.00 82.94 552 VAL A CA 1
ATOM 4251 C C . VAL A 1 552 ? -28.495 -18.524 -19.810 1.00 82.94 552 VAL A C 1
ATOM 4253 O O . VAL A 1 552 ? -27.632 -17.762 -20.244 1.00 82.94 552 VAL A O 1
ATOM 4256 N N . CYS A 1 553 ? -28.656 -19.766 -20.262 1.00 83.25 553 CYS A N 1
ATOM 4257 C CA . CYS A 1 553 ? -27.829 -20.344 -21.318 1.00 83.25 553 CYS A CA 1
ATOM 4258 C C . CYS A 1 553 ? -28.351 -19.985 -22.714 1.00 83.25 553 CYS A C 1
ATOM 4260 O O . CYS A 1 553 ? -29.428 -20.448 -23.096 1.00 83.25 553 CYS A O 1
ATOM 4262 N N . CYS A 1 554 ? -27.565 -19.219 -23.475 1.00 73.94 554 CYS A N 1
ATOM 4263 C CA . CYS A 1 554 ? -27.851 -18.819 -24.858 1.00 73.94 554 CYS A CA 1
ATOM 4264 C C . CYS A 1 554 ? -26.782 -19.336 -25.837 1.00 73.94 554 CYS A C 1
ATOM 4266 O O . CYS A 1 554 ? -25.634 -19.495 -25.416 1.00 73.94 554 CYS A O 1
ATOM 4268 N N . PRO A 1 555 ? -27.119 -19.591 -27.118 1.00 67.50 555 PRO A N 1
ATOM 4269 C CA . PRO A 1 555 ? -26.138 -19.944 -28.145 1.00 67.50 555 PRO A CA 1
ATOM 4270 C C . PRO A 1 555 ? -25.119 -18.823 -28.344 1.00 67.50 555 PRO A C 1
ATOM 4272 O O . PRO A 1 555 ? -25.506 -17.655 -28.382 1.00 67.50 555 PRO A O 1
ATOM 4275 N N . SER A 1 556 ? -23.837 -19.170 -28.480 1.00 55.09 556 SER A N 1
ATOM 4276 C CA . SER A 1 556 ? -22.753 -18.205 -28.717 1.00 55.09 556 SER A CA 1
ATOM 4277 C C . SER A 1 556 ? -23.027 -17.268 -29.901 1.00 55.09 556 SER A C 1
ATOM 4279 O O . SER A 1 556 ? -23.541 -17.720 -30.920 1.00 55.09 556 SER A O 1
ATOM 4281 N N . TYR A 1 557 ? -22.607 -16.002 -29.739 1.00 54.25 557 TYR A N 1
ATOM 4282 C CA . TYR A 1 557 ? -22.568 -14.853 -30.673 1.00 54.25 557 TYR A CA 1
ATOM 4283 C C . TYR A 1 557 ? -23.400 -13.635 -30.221 1.00 54.25 557 TYR A C 1
ATOM 4285 O O . TYR A 1 557 ? -24.410 -13.291 -30.831 1.00 54.25 557 TYR A O 1
ATOM 4293 N N . GLY A 1 558 ? -22.882 -12.905 -29.225 1.00 51.56 558 GLY A N 1
ATOM 4294 C CA . GLY A 1 558 ? -23.152 -11.479 -29.010 1.00 51.56 558 GLY A CA 1
ATOM 4295 C C . GLY A 1 558 ? -24.092 -11.129 -27.849 1.00 51.56 558 GLY A C 1
ATOM 4296 O O . GLY A 1 558 ? -24.986 -11.899 -27.504 1.00 51.56 558 GLY A O 1
ATOM 4297 N N . PRO A 1 559 ? -23.924 -9.943 -27.231 1.00 55.72 559 PRO A N 1
ATOM 4298 C CA . PRO A 1 559 ? -24.658 -9.596 -26.023 1.00 55.72 559 PRO A CA 1
ATOM 4299 C C . PRO A 1 559 ? -26.132 -9.329 -26.348 1.00 55.72 559 PRO A C 1
ATOM 4301 O O . PRO A 1 559 ? -26.442 -8.480 -27.179 1.00 55.72 559 PRO A O 1
ATOM 4304 N N . VAL A 1 560 ? -27.045 -10.009 -25.649 1.00 61.62 560 VAL A N 1
ATOM 4305 C CA . VAL A 1 560 ? -28.483 -9.689 -25.617 1.00 61.62 560 VAL A CA 1
ATOM 4306 C C . VAL A 1 560 ? -28.969 -9.709 -24.191 1.00 61.62 560 VAL A C 1
ATOM 4308 O O . VAL A 1 560 ? -28.587 -10.573 -23.406 1.00 61.62 560 VAL A O 1
ATOM 4311 N N . CYS A 1 561 ? -29.852 -8.773 -23.869 1.00 73.06 561 CYS A N 1
ATOM 4312 C CA . CYS A 1 561 ? -30.528 -8.757 -22.590 1.00 73.06 561 CYS A CA 1
ATOM 4313 C C . CYS A 1 561 ? -31.263 -10.075 -22.352 1.00 73.06 561 CYS A C 1
ATOM 4315 O O . CYS A 1 561 ? -32.174 -10.405 -23.109 1.00 73.06 561 CYS A O 1
ATOM 4317 N N . PRO A 1 562 ? -30.927 -10.817 -21.284 1.00 69.44 562 PRO A N 1
ATOM 4318 C CA . PRO A 1 562 ? -31.566 -12.100 -21.021 1.00 69.44 562 PRO A CA 1
ATOM 4319 C C . PRO A 1 562 ? -33.044 -11.948 -20.647 1.00 69.44 562 PRO A C 1
ATOM 4321 O O . PRO A 1 562 ? -33.731 -12.948 -20.518 1.00 69.44 562 PRO A O 1
ATOM 4324 N N . ALA A 1 563 ? -33.538 -10.730 -20.429 1.00 73.44 563 ALA A N 1
ATOM 4325 C CA . ALA A 1 563 ? -34.929 -10.425 -20.143 1.00 73.44 563 ALA A CA 1
ATOM 4326 C C . ALA A 1 563 ? -35.292 -9.046 -20.711 1.00 73.44 563 ALA A C 1
ATOM 4328 O O . ALA A 1 563 ? -34.473 -8.126 -20.650 1.00 73.44 563 ALA A O 1
ATOM 4329 N N . GLY A 1 564 ? -36.531 -8.919 -21.191 1.00 67.88 564 GLY A N 1
ATOM 4330 C CA . GLY A 1 564 ? -37.057 -7.705 -21.814 1.00 67.88 564 GLY A CA 1
ATOM 4331 C C . GLY A 1 564 ? -36.768 -7.618 -23.313 1.00 67.88 564 GLY A C 1
ATOM 4332 O O . GLY A 1 564 ? -36.320 -8.584 -23.943 1.00 67.88 564 GLY A O 1
ATOM 4333 N N . ASP A 1 565 ? -37.048 -6.446 -23.875 1.00 64.62 565 ASP A N 1
ATOM 4334 C CA . ASP A 1 565 ? -36.814 -6.156 -25.285 1.00 64.62 565 ASP A CA 1
ATOM 4335 C C . ASP A 1 565 ? -35.327 -6.147 -25.653 1.00 64.62 565 ASP A C 1
ATOM 4337 O O . ASP A 1 565 ? -34.425 -6.043 -24.813 1.00 64.62 565 ASP A O 1
ATOM 4341 N N . ARG A 1 566 ? -35.063 -6.254 -26.960 1.00 57.88 566 ARG A N 1
ATOM 4342 C CA . ARG A 1 566 ? -33.714 -6.155 -27.521 1.00 57.88 566 ARG A CA 1
ATOM 4343 C C . ARG A 1 566 ? -33.199 -4.725 -27.356 1.00 57.88 566 ARG A C 1
ATOM 4345 O O . ARG A 1 566 ? -33.394 -3.893 -28.238 1.00 57.88 566 ARG A O 1
ATOM 4352 N N . GLY A 1 567 ? -32.518 -4.456 -26.243 1.00 65.56 567 GLY A N 1
ATOM 4353 C CA . GLY A 1 567 ? -31.760 -3.219 -26.075 1.00 65.56 567 GLY A CA 1
ATOM 4354 C C . GLY A 1 567 ? -30.813 -3.015 -27.262 1.00 65.56 567 GLY A C 1
ATOM 4355 O O . GLY A 1 567 ? -30.208 -3.971 -27.755 1.00 65.56 567 GLY A O 1
ATOM 4356 N N . MET A 1 568 ? -30.697 -1.777 -27.745 1.00 68.62 568 MET A N 1
ATOM 4357 C CA . MET A 1 568 ? -29.793 -1.479 -28.854 1.00 68.62 568 MET A CA 1
ATOM 4358 C C . MET A 1 568 ? -28.334 -1.696 -28.420 1.00 68.62 568 MET A C 1
ATOM 4360 O O . MET A 1 568 ? -27.931 -1.170 -27.375 1.00 68.62 568 MET A O 1
ATOM 4364 N N . PRO A 1 569 ? -27.525 -2.438 -29.200 1.00 70.00 569 PRO A N 1
ATOM 4365 C CA . PRO A 1 569 ? -26.091 -2.509 -28.976 1.00 70.00 569 PRO A CA 1
ATOM 4366 C C . PRO A 1 569 ? -25.459 -1.127 -29.116 1.00 70.00 569 PRO A C 1
ATOM 4368 O O . PRO A 1 569 ? -25.676 -0.420 -30.098 1.00 70.00 569 PRO A O 1
ATOM 4371 N N . THR A 1 570 ? -24.661 -0.757 -28.126 1.00 76.44 570 THR A N 1
ATOM 4372 C CA . THR A 1 570 ? -23.927 0.505 -28.060 1.00 76.44 570 THR A CA 1
ATOM 4373 C C . THR A 1 570 ? -22.493 0.238 -27.596 1.00 76.44 570 THR A C 1
ATOM 4375 O O . THR A 1 570 ? -22.128 -0.905 -27.303 1.00 76.44 570 THR A O 1
ATOM 4378 N N . SER A 1 571 ? -21.637 1.258 -27.543 1.00 81.81 571 SER A N 1
ATOM 4379 C CA . SER A 1 571 ? -20.293 1.079 -26.983 1.00 81.81 571 SER A CA 1
ATOM 4380 C C . SER A 1 571 ? -20.361 0.781 -25.480 1.00 81.81 571 SER A C 1
ATOM 4382 O O . SER A 1 571 ? -21.260 1.244 -24.774 1.00 81.81 571 SER A O 1
ATOM 4384 N N . LYS A 1 572 ? -19.395 0.025 -24.956 1.00 84.25 572 LYS A N 1
ATOM 4385 C CA . LYS A 1 572 ? -19.279 -0.244 -23.514 1.00 84.25 572 LYS A CA 1
ATOM 4386 C C . LYS A 1 572 ? -19.210 1.046 -22.694 1.00 84.25 572 LYS A C 1
ATOM 4388 O O . LYS A 1 572 ? -19.853 1.141 -21.651 1.00 84.25 572 LYS A O 1
ATOM 4393 N N . GLU A 1 573 ? -18.472 2.040 -23.172 1.00 82.75 573 GLU A N 1
ATOM 4394 C CA . GLU A 1 573 ? -18.417 3.397 -22.632 1.00 82.75 573 GLU A CA 1
ATOM 4395 C C . GLU A 1 573 ? -19.799 4.048 -22.569 1.00 82.75 573 GLU A C 1
ATOM 4397 O O . GLU A 1 573 ? -20.214 4.489 -21.497 1.00 82.75 573 GLU A O 1
ATOM 4402 N N . GLN A 1 574 ? -20.514 4.085 -23.695 1.0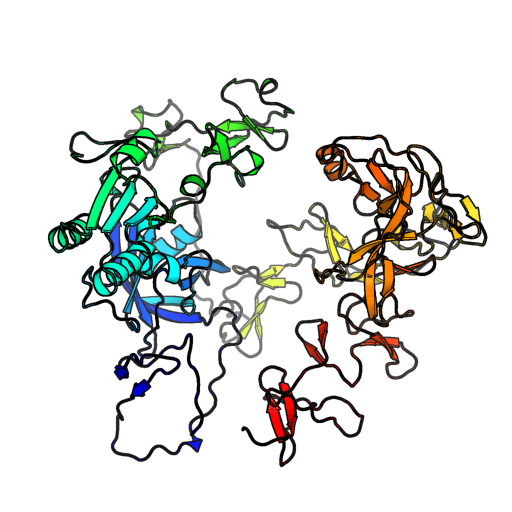0 85.69 574 GLN A N 1
ATOM 4403 C CA . GLN A 1 574 ? -21.812 4.743 -23.786 1.00 85.69 574 GLN A CA 1
ATOM 4404 C C . GLN A 1 574 ? -22.863 4.029 -22.934 1.00 85.69 574 GLN A C 1
ATOM 4406 O O . GLN A 1 574 ? -23.583 4.686 -22.189 1.00 85.69 574 GLN A O 1
ATOM 4411 N N . CYS A 1 575 ? -22.875 2.692 -22.921 1.00 87.75 575 CYS A N 1
ATOM 4412 C CA . CYS A 1 575 ? -23.713 1.944 -21.991 1.00 87.75 575 CYS A CA 1
ATOM 4413 C C . CYS A 1 575 ? -23.395 2.323 -20.535 1.00 87.75 575 CYS A C 1
ATOM 4415 O O . CYS A 1 575 ? -24.304 2.660 -19.785 1.00 87.75 575 CYS A O 1
ATOM 4417 N N . ASN A 1 576 ? -22.124 2.325 -20.121 1.00 86.00 576 ASN A N 1
ATOM 4418 C CA . ASN A 1 576 ? -21.761 2.662 -18.738 1.00 86.00 576 ASN A CA 1
ATOM 4419 C C . ASN A 1 576 ? -22.123 4.110 -18.344 1.00 86.00 576 ASN A C 1
ATOM 4421 O O . ASN A 1 576 ? -22.284 4.383 -17.155 1.00 86.00 576 ASN A O 1
ATOM 4425 N N . ALA A 1 577 ? -22.237 5.025 -19.313 1.00 84.44 577 ALA A N 1
ATOM 4426 C CA . ALA A 1 577 ? -22.626 6.416 -19.093 1.00 84.44 577 ALA A CA 1
ATOM 4427 C C . ALA A 1 577 ? -24.154 6.632 -19.084 1.00 84.44 577 ALA A C 1
ATOM 4429 O O . ALA A 1 577 ? -24.660 7.396 -18.261 1.00 84.44 577 ALA A O 1
ATOM 4430 N N . GLU A 1 578 ? -24.884 5.975 -19.989 1.00 85.25 578 GLU A N 1
ATOM 4431 C CA . GLU A 1 578 ? -26.308 6.230 -20.255 1.00 85.25 578 GLU A CA 1
ATOM 4432 C C . GLU A 1 578 ? -27.244 5.213 -19.586 1.00 85.25 578 GLU A C 1
ATOM 4434 O O . GLU A 1 578 ? -28.369 5.553 -19.216 1.00 85.25 578 GLU A O 1
ATOM 4439 N N . CYS A 1 579 ? -26.796 3.971 -19.388 1.00 86.44 579 CYS A N 1
ATOM 4440 C CA . CYS A 1 579 ? -27.626 2.900 -18.847 1.00 86.44 579 CYS A CA 1
ATOM 4441 C C . CYS A 1 579 ? -27.956 3.156 -17.363 1.00 86.44 579 CYS A C 1
ATOM 4443 O O . CYS A 1 579 ? -27.041 3.242 -16.535 1.00 86.44 579 CYS A O 1
ATOM 4445 N N . PRO A 1 580 ? -29.242 3.261 -16.970 1.00 85.81 580 PRO A N 1
ATOM 4446 C CA . PRO A 1 580 ? -29.615 3.655 -15.616 1.00 85.81 580 PRO A CA 1
ATOM 4447 C C . PRO A 1 580 ? -29.306 2.537 -14.611 1.00 85.81 580 PRO A C 1
ATOM 4449 O O . PRO A 1 580 ? -30.099 1.624 -14.395 1.00 85.81 580 PRO A O 1
ATOM 4452 N N . THR A 1 581 ? -28.154 2.642 -13.946 1.00 82.31 581 THR A N 1
ATOM 4453 C CA . THR A 1 581 ? -27.561 1.601 -13.084 1.00 82.31 581 THR A CA 1
ATOM 4454 C C . THR A 1 581 ? -28.439 1.115 -11.928 1.00 82.31 581 THR A C 1
ATOM 4456 O O . THR A 1 581 ? -28.184 0.033 -11.393 1.00 82.31 581 THR A O 1
ATOM 4459 N N . ARG A 1 582 ? -29.484 1.861 -11.535 1.00 78.06 582 ARG A N 1
ATOM 4460 C CA . ARG A 1 582 ? -30.495 1.368 -10.588 1.00 78.06 582 ARG A CA 1
ATOM 4461 C C . ARG A 1 582 ? -31.421 0.328 -11.234 1.00 78.06 582 ARG A C 1
ATOM 4463 O O . ARG A 1 582 ? -31.525 -0.770 -10.706 1.00 78.06 582 ARG A O 1
ATOM 4470 N N . SER A 1 583 ? -32.047 0.604 -12.375 1.00 80.56 583 SER A N 1
ATOM 4471 C CA . SER A 1 583 ? -33.028 -0.306 -12.996 1.00 80.56 583 SER A CA 1
ATOM 4472 C C . SER A 1 583 ? -32.440 -1.258 -14.049 1.00 80.56 583 SER A C 1
ATOM 4474 O O . SER A 1 583 ? -33.082 -2.254 -14.387 1.00 80.56 583 SER A O 1
ATOM 4476 N N . HIS A 1 584 ? -31.232 -0.977 -14.543 1.00 87.38 584 HIS A N 1
ATOM 4477 C CA . HIS A 1 584 ? -30.574 -1.678 -15.647 1.00 87.38 584 HIS A CA 1
ATOM 4478 C C . HIS A 1 584 ? -29.093 -1.996 -15.349 1.00 87.38 584 HIS A C 1
ATOM 4480 O O . HIS A 1 584 ? -28.520 -1.549 -14.351 1.00 87.38 584 HIS A O 1
ATOM 4486 N N . PHE A 1 585 ? -28.467 -2.801 -16.207 1.00 86.69 585 PHE A N 1
ATOM 4487 C CA . PHE A 1 585 ? -27.040 -3.128 -16.196 1.00 86.69 585 PHE A CA 1
ATOM 4488 C C . PHE A 1 585 ? -26.491 -3.218 -17.626 1.00 86.69 585 PHE A C 1
ATOM 4490 O O . PHE A 1 585 ? -27.221 -3.563 -18.552 1.00 86.69 585 PHE A O 1
ATOM 4497 N N . CYS A 1 586 ? -25.194 -2.966 -17.797 1.00 88.38 586 CYS A N 1
ATOM 4498 C CA . CYS A 1 586 ? -24.517 -3.174 -19.074 1.00 88.38 586 CYS A CA 1
ATOM 4499 C C . CYS A 1 586 ? -24.046 -4.618 -19.211 1.00 88.38 586 CYS A C 1
ATOM 4501 O O . CYS A 1 586 ? -23.143 -5.057 -18.493 1.00 88.38 586 CYS A O 1
ATOM 4503 N N . LEU A 1 587 ? -24.648 -5.348 -20.145 1.00 82.81 587 LEU A N 1
ATOM 4504 C CA . LEU A 1 587 ? -24.156 -6.645 -20.579 1.00 82.81 587 LEU A CA 1
ATOM 4505 C C . LEU A 1 587 ? -23.085 -6.436 -21.651 1.00 82.81 587 LEU A C 1
ATOM 4507 O O . LEU A 1 587 ? -23.380 -5.905 -22.716 1.00 82.81 587 LEU A O 1
ATOM 4511 N N . VAL A 1 588 ? -21.864 -6.889 -21.376 1.00 78.56 588 VAL A N 1
ATOM 4512 C CA . VAL A 1 588 ? -20.745 -6.926 -22.329 1.00 78.56 588 VAL A CA 1
ATOM 4513 C C . VAL A 1 588 ? -20.484 -8.387 -22.682 1.00 78.56 588 VAL A C 1
ATOM 4515 O O . VAL A 1 588 ? -20.405 -9.221 -21.779 1.00 78.56 588 VAL A O 1
ATOM 4518 N N . ASP A 1 589 ? -20.340 -8.702 -23.967 1.00 66.12 589 ASP A N 1
ATOM 4519 C CA . ASP A 1 589 ? -19.919 -10.037 -24.404 1.00 66.12 589 ASP A CA 1
ATOM 4520 C C . ASP A 1 589 ? -18.391 -10.147 -24.315 1.00 66.12 589 ASP A C 1
ATOM 4522 O O . ASP A 1 589 ? -17.669 -9.242 -24.734 1.00 66.12 589 ASP A O 1
ATOM 4526 N N . VAL A 1 590 ? -17.885 -11.255 -23.771 1.00 65.88 590 VAL A N 1
ATOM 4527 C CA . VAL A 1 590 ? -16.438 -11.495 -23.629 1.00 65.88 590 VAL A CA 1
ATOM 4528 C C . VAL A 1 590 ? -15.699 -11.527 -24.972 1.00 65.88 590 VAL A C 1
ATOM 4530 O O . VAL A 1 590 ? -14.521 -11.182 -25.012 1.00 65.88 590 VAL A O 1
ATOM 4533 N N . ASN A 1 591 ? -16.386 -11.861 -26.067 1.00 58.22 591 ASN A N 1
ATOM 4534 C CA . ASN A 1 591 ? -15.837 -11.874 -27.426 1.00 58.22 591 ASN A CA 1
ATOM 4535 C C . ASN A 1 591 ? -15.953 -10.510 -28.130 1.00 58.22 591 ASN A C 1
ATOM 4537 O O . ASN A 1 591 ? -15.262 -10.262 -29.115 1.00 58.22 591 ASN A O 1
ATOM 4541 N N . MET A 1 592 ? -16.818 -9.616 -27.640 1.00 67.25 592 MET A N 1
ATOM 4542 C CA . MET A 1 592 ? -16.992 -8.255 -28.157 1.00 67.25 592 MET A CA 1
ATOM 4543 C C . MET A 1 592 ? -16.895 -7.240 -27.008 1.00 67.25 592 MET A C 1
ATOM 4545 O O . MET A 1 592 ? -17.875 -6.563 -26.697 1.00 67.25 592 MET A O 1
ATOM 4549 N N . PRO A 1 593 ? -15.713 -7.088 -26.375 1.00 70.62 593 PRO A N 1
ATOM 4550 C CA . PRO A 1 593 ? -15.544 -6.322 -25.136 1.00 70.62 593 PRO A CA 1
ATOM 4551 C C . PRO A 1 593 ? -15.831 -4.817 -25.265 1.00 70.62 593 PRO A C 1
ATOM 4553 O O . PRO A 1 593 ? -15.960 -4.139 -24.244 1.00 70.62 593 PRO A O 1
ATOM 4556 N N . ASN A 1 594 ? -15.929 -4.305 -26.495 1.00 72.94 594 ASN A N 1
ATOM 4557 C CA . ASN A 1 594 ? -16.260 -2.914 -26.810 1.00 72.94 594 ASN A CA 1
ATOM 4558 C C . ASN A 1 594 ? -17.765 -2.697 -27.050 1.00 72.94 594 ASN A C 1
ATOM 4560 O O . ASN A 1 594 ? -18.208 -1.551 -27.061 1.00 72.94 594 ASN A O 1
ATOM 4564 N N . LEU A 1 595 ? -18.543 -3.770 -27.238 1.00 72.38 595 LEU A N 1
ATOM 4565 C CA . LEU A 1 595 ? -19.982 -3.728 -27.487 1.00 72.38 595 LEU A CA 1
ATOM 4566 C C . LEU A 1 595 ? -20.736 -4.105 -26.208 1.00 72.38 595 LEU A C 1
ATOM 4568 O O . LEU A 1 595 ? -20.431 -5.105 -25.556 1.00 72.38 595 LEU A O 1
ATOM 4572 N N . ALA A 1 596 ? -21.738 -3.309 -25.857 1.00 82.25 596 ALA A N 1
ATOM 4573 C CA . ALA A 1 596 ? -22.579 -3.535 -24.697 1.00 82.25 596 ALA A CA 1
ATOM 4574 C C . ALA A 1 596 ? -24.054 -3.323 -25.031 1.00 82.25 596 ALA A C 1
ATOM 4576 O O . ALA A 1 596 ? -24.395 -2.530 -25.904 1.00 82.25 596 ALA A O 1
ATOM 4577 N N . VAL A 1 597 ? -24.930 -3.987 -24.284 1.00 83.44 597 VAL A N 1
ATOM 4578 C CA . VAL A 1 597 ? -26.369 -3.714 -24.306 1.00 83.44 597 VAL A CA 1
ATOM 4579 C C . VAL A 1 597 ? -26.820 -3.288 -22.915 1.00 83.44 597 VAL A C 1
ATOM 4581 O O . VAL A 1 597 ? -26.445 -3.911 -21.918 1.00 83.44 597 VAL A O 1
ATOM 4584 N N . CYS A 1 598 ? -27.617 -2.221 -22.842 1.00 87.12 598 CYS A N 1
ATOM 4585 C CA . CYS A 1 598 ? -28.266 -1.807 -21.604 1.00 87.12 598 CYS A CA 1
ATOM 4586 C C . CYS A 1 598 ? -29.504 -2.671 -21.354 1.00 87.12 598 CYS A C 1
ATOM 4588 O O . CYS A 1 598 ? -30.447 -2.656 -22.142 1.00 87.12 598 CYS A O 1
ATOM 4590 N N . CYS A 1 599 ? -29.492 -3.429 -20.262 1.00 85.62 599 CYS A N 1
ATOM 4591 C CA . CYS A 1 599 ? -30.441 -4.507 -20.017 1.00 85.62 599 CYS A CA 1
ATOM 4592 C C . CYS A 1 599 ? -31.163 -4.346 -18.691 1.00 85.62 599 CYS A C 1
ATOM 4594 O O . CYS A 1 599 ? -30.540 -4.025 -17.679 1.00 85.62 599 CYS A O 1
ATOM 4596 N N . MET A 1 600 ? -32.475 -4.587 -18.670 1.00 85.75 600 MET A N 1
ATOM 4597 C CA . MET A 1 600 ? -33.255 -4.449 -17.443 1.00 85.75 600 MET A CA 1
ATOM 4598 C C . MET A 1 600 ? -32.825 -5.472 -16.383 1.00 85.75 600 MET A C 1
ATOM 4600 O O . MET A 1 600 ? -32.626 -6.656 -16.661 1.00 85.75 600 MET A O 1
ATOM 4604 N N . LYS A 1 601 ? -32.704 -5.014 -15.136 1.00 85.44 601 LYS A N 1
ATOM 4605 C CA . LYS A 1 601 ? -32.525 -5.890 -13.977 1.00 85.44 601 LYS A CA 1
ATOM 4606 C C . LYS A 1 601 ? -33.883 -6.462 -13.531 1.00 85.44 601 LYS A C 1
ATOM 4608 O O . LYS A 1 601 ? -34.879 -5.724 -13.556 1.00 85.44 601 LYS A O 1
ATOM 4613 N N . PRO A 1 602 ? -33.939 -7.719 -13.040 1.00 87.50 602 PRO A N 1
ATOM 4614 C CA . PRO A 1 602 ? -35.115 -8.241 -12.345 1.00 87.50 602 PRO A CA 1
ATOM 4615 C C . PRO A 1 602 ? -35.450 -7.408 -11.108 1.00 87.50 602 PRO A C 1
ATOM 4617 O O . PRO A 1 602 ? -36.619 -7.110 -10.889 1.00 87.50 602 PRO A O 1
ATOM 4620 N N . CYS A 1 603 ? -34.438 -7.000 -10.338 1.00 87.81 603 CYS A N 1
ATOM 4621 C CA . CYS A 1 603 ? -34.614 -6.225 -9.112 1.00 87.81 603 CYS A CA 1
ATOM 4622 C C . CYS A 1 603 ? -34.031 -4.813 -9.231 1.00 87.81 603 CYS A C 1
ATOM 4624 O O . CYS A 1 603 ? -32.965 -4.657 -9.839 1.00 87.81 603 CYS A O 1
ATOM 4626 N N . PRO A 1 604 ? -34.694 -3.794 -8.655 1.00 79.56 604 PRO A N 1
ATOM 4627 C CA . PRO A 1 604 ? -34.166 -2.439 -8.622 1.00 79.56 604 PRO A CA 1
ATOM 4628 C C . PRO A 1 604 ? -32.897 -2.331 -7.760 1.00 79.56 604 PRO A C 1
ATOM 4630 O O . PRO A 1 604 ? -32.635 -3.123 -6.853 1.00 79.56 604 PRO A O 1
ATOM 4633 N N . ALA A 1 605 ? -32.079 -1.338 -8.099 1.00 78.69 605 ALA A N 1
ATOM 4634 C CA . ALA A 1 605 ? -30.807 -0.984 -7.484 1.00 78.69 605 ALA A CA 1
ATOM 4635 C C . ALA A 1 605 ? -29.890 -2.187 -7.183 1.00 78.69 605 ALA A C 1
ATOM 4637 O O . ALA A 1 605 ? -29.273 -2.737 -8.104 1.00 78.69 605 ALA A O 1
ATOM 4638 N N . ASN A 1 606 ? -29.773 -2.543 -5.900 1.00 76.06 606 ASN A N 1
ATOM 4639 C CA . ASN A 1 606 ? -28.872 -3.565 -5.355 1.00 76.06 606 ASN A CA 1
ATOM 4640 C C . ASN A 1 606 ? -29.629 -4.642 -4.547 1.00 76.06 606 ASN A C 1
ATOM 4642 O O . ASN A 1 606 ? -29.018 -5.367 -3.753 1.00 76.06 606 ASN A O 1
ATOM 4646 N N . ASP A 1 607 ? -30.948 -4.736 -4.735 1.00 84.69 607 ASP A N 1
ATOM 4647 C CA . ASP A 1 607 ? -31.774 -5.790 -4.150 1.00 84.69 607 ASP A CA 1
ATOM 4648 C C . ASP A 1 607 ? -31.392 -7.171 -4.712 1.00 84.69 607 ASP A C 1
ATOM 4650 O O . ASP A 1 607 ? -31.067 -7.337 -5.894 1.00 84.69 607 ASP A O 1
ATOM 4654 N N . ILE A 1 608 ? -31.444 -8.183 -3.847 1.00 84.31 608 ILE A N 1
ATOM 4655 C CA . ILE A 1 608 ? -31.161 -9.576 -4.190 1.00 84.31 608 ILE A CA 1
ATOM 4656 C C . ILE A 1 608 ? -32.396 -10.214 -4.797 1.00 84.31 608 ILE A C 1
ATOM 4658 O O . ILE A 1 608 ? -33.474 -10.188 -4.206 1.00 84.31 608 ILE A O 1
ATOM 4662 N N . PHE A 1 609 ? -32.207 -10.885 -5.926 1.00 86.19 609 PHE A N 1
ATOM 4663 C CA . PHE A 1 609 ? -33.225 -11.748 -6.501 1.00 86.19 609 PHE A CA 1
ATOM 4664 C C . PHE A 1 609 ? -33.202 -13.134 -5.831 1.00 86.19 609 PHE A C 1
ATOM 4666 O O . PHE A 1 609 ? -32.222 -13.873 -5.972 1.00 86.19 609 PHE A O 1
ATOM 4673 N N . SER A 1 610 ? -34.277 -13.502 -5.129 1.00 85.06 610 SER A N 1
ATOM 4674 C CA . SER A 1 610 ? -34.506 -14.855 -4.592 1.00 85.06 610 SER A CA 1
ATOM 4675 C C . SER A 1 610 ? -35.951 -15.266 -4.849 1.00 85.06 610 SER A C 1
ATOM 4677 O O . SER A 1 610 ? -36.867 -14.492 -4.606 1.00 85.06 610 SER A O 1
ATOM 4679 N N . ASP A 1 611 ? -36.165 -16.476 -5.366 1.00 81.44 611 ASP A N 1
ATOM 4680 C CA . ASP A 1 611 ? -37.489 -17.124 -5.432 1.00 81.44 611 ASP A CA 1
ATOM 4681 C C . ASP A 1 611 ? -38.623 -16.286 -6.070 1.00 81.44 611 ASP A C 1
ATOM 4683 O O . ASP A 1 611 ? -39.790 -16.405 -5.710 1.00 81.44 611 ASP A O 1
ATOM 4687 N N . GLY A 1 612 ? -38.287 -15.439 -7.053 1.00 82.69 612 GLY A N 1
ATOM 4688 C CA . GLY A 1 612 ? -39.245 -14.562 -7.749 1.00 82.69 612 GLY A CA 1
ATOM 4689 C C . GLY A 1 612 ? -39.435 -13.179 -7.111 1.00 82.69 612 GLY A C 1
ATOM 4690 O O . GLY A 1 612 ? -40.090 -12.323 -7.704 1.00 82.69 612 GLY A O 1
ATOM 4691 N N . THR A 1 613 ? -38.827 -12.944 -5.949 1.00 86.38 613 THR A N 1
ATOM 4692 C CA . THR A 1 613 ? -38.958 -11.724 -5.146 1.00 86.38 613 THR A CA 1
ATOM 4693 C C . THR A 1 613 ? -37.613 -10.995 -5.027 1.00 86.38 613 THR A C 1
ATOM 4695 O O . THR A 1 613 ? -36.534 -11.593 -5.084 1.00 86.38 613 THR A O 1
ATOM 4698 N N . CYS A 1 614 ? -37.677 -9.675 -4.891 1.00 89.12 614 CYS A N 1
ATOM 4699 C CA . CYS A 1 614 ? -36.543 -8.783 -4.696 1.00 89.12 614 CYS A CA 1
ATOM 4700 C C . CYS A 1 614 ? -36.415 -8.408 -3.220 1.00 89.12 614 CYS A C 1
ATOM 4702 O O . CYS A 1 614 ? -37.378 -7.948 -2.609 1.00 89.12 614 CYS A O 1
ATOM 4704 N N . HIS A 1 615 ? -35.235 -8.615 -2.636 1.00 87.50 615 HIS A N 1
ATOM 4705 C CA . HIS A 1 615 ? -34.966 -8.444 -1.209 1.00 87.50 615 HIS A CA 1
ATOM 4706 C C . HIS A 1 615 ? -33.844 -7.425 -0.972 1.00 87.50 615 HIS A C 1
ATOM 4708 O O . HIS A 1 615 ? -32.700 -7.656 -1.367 1.00 87.50 615 HIS A O 1
ATOM 4714 N N . THR A 1 616 ? -34.141 -6.326 -0.274 1.00 83.06 616 THR A N 1
ATOM 4715 C CA . THR A 1 616 ? -33.116 -5.368 0.163 1.00 83.06 616 THR A CA 1
ATOM 4716 C C . THR A 1 616 ? -32.191 -6.047 1.163 1.00 83.06 616 THR A C 1
ATOM 4718 O O . THR A 1 616 ? -32.639 -6.742 2.078 1.00 83.06 616 THR A O 1
ATOM 4721 N N . GLN A 1 617 ? -30.892 -5.837 0.968 1.00 84.12 617 GLN A N 1
ATOM 4722 C CA . GLN A 1 617 ? -29.850 -6.340 1.851 1.00 84.12 617 GLN A CA 1
ATOM 4723 C C . GLN A 1 617 ? -29.850 -5.573 3.169 1.00 84.12 617 GLN A C 1
ATOM 4725 O O . GLN A 1 617 ? -29.797 -4.345 3.171 1.00 84.12 617 GLN A O 1
ATOM 4730 N N . LEU A 1 618 ? -29.876 -6.316 4.269 1.00 84.06 618 LEU A N 1
ATOM 4731 C CA . LEU A 1 618 ? -29.922 -5.806 5.631 1.00 84.06 618 LEU A CA 1
ATOM 4732 C C . LEU A 1 618 ? -28.608 -6.074 6.375 1.00 84.06 618 LEU A C 1
ATOM 4734 O O . LEU A 1 618 ? -27.904 -7.061 6.125 1.00 84.06 618 LEU A O 1
ATOM 4738 N N . ARG A 1 619 ? -28.299 -5.181 7.310 1.00 83.75 619 ARG A N 1
ATOM 4739 C CA . ARG A 1 619 ? -27.170 -5.238 8.244 1.00 83.75 619 ARG A CA 1
ATOM 4740 C C . ARG A 1 619 ? -27.531 -6.023 9.502 1.00 83.75 619 ARG A C 1
ATOM 4742 O O . ARG A 1 619 ? -28.700 -6.281 9.778 1.00 83.75 619 ARG A O 1
ATOM 4749 N N . ILE A 1 620 ? -26.516 -6.384 10.288 1.00 83.69 620 ILE A N 1
ATOM 4750 C CA . ILE A 1 620 ? -26.723 -6.921 11.640 1.00 83.69 620 ILE A CA 1
ATOM 4751 C C . ILE A 1 620 ? -27.539 -5.909 12.470 1.00 83.69 620 ILE A C 1
ATOM 4753 O O . ILE A 1 620 ? -27.264 -4.714 12.433 1.00 83.69 620 ILE A O 1
ATOM 4757 N N . GLY A 1 621 ? -28.558 -6.394 13.182 1.00 84.62 621 GLY A N 1
ATOM 4758 C CA . GLY A 1 621 ? -29.494 -5.610 13.993 1.00 84.62 621 GLY A CA 1
ATOM 4759 C C . GLY A 1 621 ? -30.815 -5.240 13.303 1.00 84.62 621 GLY A C 1
ATOM 4760 O O . GLY A 1 621 ? -31.804 -5.012 13.995 1.00 84.62 621 GLY A O 1
ATOM 4761 N N . GLU A 1 622 ? -30.885 -5.216 11.968 1.00 85.25 622 GLU A N 1
ATOM 4762 C CA . GLU A 1 622 ? -32.103 -4.804 11.250 1.00 85.25 622 GLU A CA 1
ATOM 4763 C C . GLU A 1 622 ? -33.173 -5.914 11.207 1.00 85.25 622 GLU A C 1
ATOM 4765 O O . GLU A 1 622 ? -32.857 -7.104 11.113 1.00 85.25 622 GLU A O 1
ATOM 4770 N N . GLN A 1 623 ? -34.456 -5.525 11.254 1.00 88.19 623 GLN A N 1
ATOM 4771 C CA . GLN A 1 623 ? -35.592 -6.456 11.191 1.00 88.19 623 GLN A CA 1
ATOM 4772 C C . GLN A 1 623 ? -35.724 -7.099 9.808 1.00 88.19 623 GLN A C 1
ATOM 4774 O O . GLN A 1 623 ? -35.777 -6.412 8.786 1.00 88.19 623 GLN A O 1
ATOM 4779 N N . CYS A 1 624 ? -35.817 -8.426 9.792 1.00 88.56 624 CYS A N 1
ATOM 4780 C CA . CYS A 1 624 ? -35.863 -9.251 8.593 1.00 88.56 624 CYS A CA 1
ATOM 4781 C C . CYS A 1 624 ? -37.106 -10.143 8.597 1.00 88.56 624 CYS A C 1
ATOM 4783 O O . CYS A 1 624 ? -37.532 -10.636 9.636 1.00 88.56 624 CYS A O 1
ATOM 4785 N N . GLU A 1 625 ? -37.661 -10.392 7.417 1.00 85.75 625 GLU A N 1
ATOM 4786 C CA . GLU A 1 625 ? -3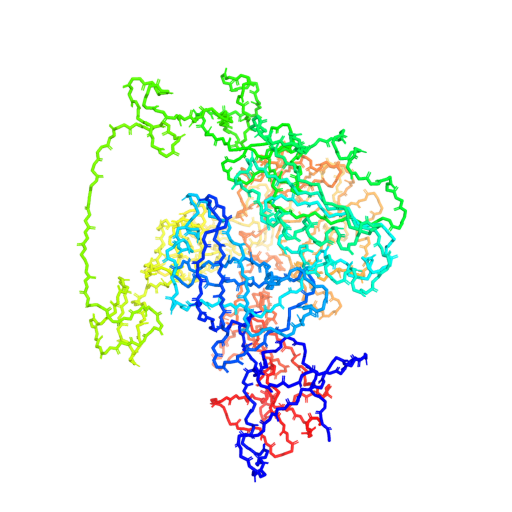8.798 -11.297 7.198 1.00 85.75 625 GLU A CA 1
ATOM 4787 C C . GLU A 1 625 ? -38.330 -12.629 6.593 1.00 85.75 625 GLU A C 1
ATOM 4789 O O . GLU A 1 625 ? -38.962 -13.669 6.757 1.00 85.75 625 GLU A O 1
ATOM 4794 N N . THR A 1 626 ? -37.216 -12.597 5.854 1.00 86.69 626 THR A N 1
ATOM 4795 C CA . THR A 1 626 ? -36.715 -13.721 5.063 1.00 86.69 626 THR A CA 1
ATOM 4796 C C . THR A 1 626 ? -35.199 -13.870 5.209 1.00 86.69 626 THR A C 1
ATOM 4798 O O . THR A 1 626 ? -34.469 -12.875 5.260 1.00 86.69 626 THR A O 1
ATOM 4801 N N . PRO A 1 627 ? -34.661 -15.103 5.167 1.00 87.31 627 PRO A N 1
ATOM 4802 C CA . PRO A 1 627 ? -33.217 -15.322 5.196 1.00 87.31 627 PRO A CA 1
ATOM 4803 C C . PRO A 1 627 ? -32.441 -14.765 3.991 1.00 87.31 627 PRO A C 1
ATOM 4805 O O . PRO A 1 627 ? -31.215 -14.843 4.007 1.00 87.31 627 PRO A O 1
ATOM 4808 N N . ALA A 1 628 ? -33.119 -14.271 2.948 1.00 85.25 628 ALA A N 1
ATOM 4809 C CA . ALA A 1 628 ? -32.496 -13.655 1.775 1.00 85.25 628 ALA A CA 1
ATOM 4810 C C . ALA A 1 628 ? -32.082 -12.191 2.002 1.00 85.25 628 ALA A C 1
ATOM 4812 O O . ALA A 1 628 ? -31.257 -11.673 1.257 1.00 85.25 628 ALA A O 1
ATOM 4813 N N . GLN A 1 629 ? -32.618 -11.540 3.039 1.00 88.06 629 GLN A N 1
ATOM 4814 C CA . GLN A 1 629 ? -32.278 -10.159 3.391 1.00 88.06 629 GLN A CA 1
ATOM 4815 C C . GLN A 1 629 ? -30.938 -10.068 4.155 1.00 88.06 629 GLN A C 1
ATOM 4817 O O . GLN A 1 629 ? -30.185 -9.116 3.976 1.00 88.06 629 GLN A O 1
ATOM 4822 N N . CYS A 1 630 ? -30.592 -11.073 4.967 1.00 88.94 630 CYS A N 1
ATOM 4823 C CA . CYS A 1 630 ? -29.415 -11.056 5.849 1.00 88.94 630 CYS A CA 1
ATOM 4824 C C . CYS A 1 630 ? -28.143 -11.609 5.182 1.00 88.94 630 CYS A C 1
ATOM 4826 O O . CYS A 1 630 ? -27.589 -12.606 5.628 1.00 88.94 630 CYS A O 1
ATOM 4828 N N . THR A 1 631 ? -27.683 -11.020 4.080 1.00 82.56 631 THR A N 1
ATOM 4829 C CA . THR A 1 631 ? -26.511 -11.540 3.340 1.00 82.56 631 THR A CA 1
ATOM 4830 C C . THR A 1 631 ? -25.265 -10.673 3.455 1.00 82.56 631 THR A C 1
ATOM 4832 O O . THR A 1 631 ? -24.158 -11.197 3.343 1.00 82.56 631 THR A O 1
ATOM 4835 N N . LEU A 1 632 ? -25.432 -9.364 3.675 1.00 77.81 632 LEU A N 1
ATOM 4836 C CA . LEU A 1 632 ? -24.361 -8.366 3.580 1.00 77.81 632 LEU A CA 1
ATOM 4837 C C . LEU A 1 632 ? -23.208 -8.646 4.558 1.00 77.81 632 LEU A C 1
ATOM 4839 O O . LEU A 1 632 ? -22.042 -8.542 4.195 1.00 77.81 632 LEU A O 1
ATOM 4843 N N . SER A 1 633 ? -23.558 -9.045 5.781 1.00 79.38 633 SER A N 1
ATOM 4844 C CA . SER A 1 633 ? -22.635 -9.264 6.901 1.00 79.38 633 SER A CA 1
ATOM 4845 C C . SER A 1 633 ? -22.414 -10.746 7.228 1.00 79.38 633 SER A C 1
ATOM 4847 O O . SER A 1 633 ? -22.019 -11.060 8.347 1.00 79.38 633 SER A O 1
ATOM 4849 N N . LYS A 1 634 ? -22.728 -11.677 6.310 1.00 83.19 634 LYS A N 1
ATOM 4850 C CA . LYS A 1 634 ? -22.781 -13.137 6.589 1.00 83.19 634 LYS A CA 1
ATOM 4851 C C . LYS A 1 634 ? -23.706 -13.496 7.768 1.00 83.19 634 LYS A C 1
ATOM 4853 O O . LYS A 1 634 ? -23.500 -14.498 8.440 1.00 83.19 634 LYS A O 1
ATOM 4858 N N . SER A 1 635 ? -24.696 -12.650 8.041 1.00 89.25 635 SER A N 1
ATOM 4859 C CA . SER A 1 635 ? -25.621 -12.790 9.161 1.00 89.25 635 SER A CA 1
ATOM 4860 C C . SER A 1 635 ? -26.770 -13.748 8.839 1.00 89.25 635 SER A C 1
ATOM 4862 O O . SER A 1 635 ? -26.873 -14.315 7.752 1.00 89.25 635 SER A O 1
ATOM 4864 N N . HIS A 1 636 ? -27.646 -13.972 9.812 1.00 90.81 636 HIS A N 1
ATOM 4865 C CA . HIS A 1 636 ? -28.766 -14.893 9.698 1.00 90.81 636 HIS A CA 1
ATOM 4866 C C . HIS A 1 636 ? -30.044 -14.213 10.182 1.00 90.81 636 HIS A C 1
ATOM 4868 O O . HIS A 1 636 ? -30.038 -13.557 11.220 1.00 90.81 636 HIS A O 1
ATOM 4874 N N . CYS A 1 637 ? -31.148 -14.383 9.447 1.00 91.44 637 CYS A N 1
ATOM 4875 C CA . CYS A 1 637 ? -32.456 -13.931 9.915 1.00 91.44 637 CYS A CA 1
ATOM 4876 C C . CYS A 1 637 ? -32.922 -14.870 11.030 1.00 91.44 637 CYS A C 1
ATOM 4878 O O . CYS A 1 637 ? -33.254 -16.026 10.759 1.00 91.44 637 CYS A O 1
ATOM 4880 N N . LEU A 1 638 ? -32.859 -14.404 12.276 1.00 91.25 638 LEU A N 1
ATOM 4881 C CA . LEU A 1 638 ? -33.064 -15.206 13.481 1.00 91.25 638 LEU A CA 1
ATOM 4882 C C . LEU A 1 638 ? -33.988 -14.463 14.459 1.00 91.25 638 LEU A C 1
ATOM 4884 O O . LEU A 1 638 ? -33.983 -13.232 14.483 1.00 91.25 638 LEU A O 1
ATOM 4888 N N . PRO A 1 639 ? -34.768 -15.173 15.288 1.00 88.25 639 PRO A N 1
ATOM 4889 C CA . PRO A 1 639 ? -35.659 -14.535 16.250 1.00 88.25 639 PRO A CA 1
ATOM 4890 C C . PRO A 1 639 ? -34.882 -13.778 17.335 1.00 88.25 639 PRO A C 1
ATOM 4892 O O . PRO A 1 639 ? -33.958 -14.302 17.963 1.00 88.25 639 PRO A O 1
ATOM 4895 N N . GLN A 1 640 ? -35.300 -12.542 17.576 1.00 78.12 640 GLN A N 1
ATOM 4896 C CA . GLN A 1 640 ? -35.037 -11.785 18.791 1.00 78.12 640 GLN A CA 1
ATOM 4897 C C . GLN A 1 640 ? -36.170 -12.072 19.801 1.00 78.12 640 GLN A C 1
ATOM 4899 O O . GLN A 1 640 ? -37.109 -12.822 19.518 1.00 78.12 640 GLN A O 1
ATOM 4904 N N . ARG A 1 641 ? -36.088 -11.521 21.018 1.00 73.44 641 ARG A N 1
ATOM 4905 C CA . ARG A 1 641 ? -37.209 -11.599 21.972 1.00 73.44 641 ARG A CA 1
ATOM 4906 C C . ARG A 1 641 ? -38.437 -10.890 21.370 1.00 73.44 641 ARG A C 1
ATOM 4908 O O . ARG A 1 641 ? -38.270 -9.879 20.702 1.00 73.44 641 ARG A O 1
ATOM 4915 N N . GLU A 1 642 ? -39.634 -11.421 21.644 1.00 70.62 642 GLU A N 1
ATOM 4916 C CA . GLU A 1 642 ? -40.946 -10.865 21.238 1.00 70.62 642 GLU A CA 1
ATOM 4917 C C . GLU A 1 642 ? -41.321 -10.985 19.741 1.00 70.62 642 GLU A C 1
ATOM 4919 O O . GLU A 1 642 ? -41.779 -10.028 19.130 1.00 70.62 642 GLU A O 1
ATOM 4924 N N . ASN A 1 643 ? -41.190 -12.179 19.141 1.00 73.75 643 ASN A N 1
ATOM 4925 C CA . ASN A 1 643 ? -41.629 -12.509 17.763 1.00 73.75 643 ASN A CA 1
ATOM 4926 C C . ASN A 1 643 ? -41.009 -11.686 16.611 1.00 73.75 643 ASN A C 1
ATOM 4928 O O . ASN A 1 643 ? -41.273 -11.984 15.447 1.00 73.75 643 ASN A O 1
ATOM 4932 N N . VAL A 1 644 ? -40.155 -10.707 16.898 1.00 83.06 644 VAL A N 1
ATOM 4933 C CA . VAL A 1 644 ? -39.395 -9.960 15.894 1.00 83.06 644 VAL A CA 1
ATOM 4934 C C . VAL A 1 644 ? -38.184 -10.782 15.457 1.00 83.06 644 VAL A C 1
ATOM 4936 O O . VAL A 1 644 ? -37.366 -11.181 16.284 1.00 83.06 644 VAL A O 1
ATOM 4939 N N . THR A 1 645 ? -38.027 -11.014 14.157 1.00 90.81 645 THR A N 1
ATOM 4940 C CA . THR A 1 645 ? -36.807 -11.580 13.565 1.00 90.81 645 THR A CA 1
ATOM 4941 C C . THR A 1 645 ? -35.867 -10.469 13.101 1.00 90.81 645 THR A C 1
ATOM 4943 O O . THR A 1 645 ? -36.290 -9.522 12.440 1.00 90.81 645 THR A O 1
ATOM 4946 N N . THR A 1 646 ? -34.580 -10.582 13.429 1.00 90.00 646 THR A N 1
ATOM 4947 C CA . THR A 1 646 ? -33.528 -9.644 13.006 1.00 90.00 646 THR A CA 1
ATOM 4948 C C . THR A 1 646 ? -32.351 -10.377 12.377 1.00 90.00 646 THR A C 1
ATOM 4950 O O . THR A 1 646 ? -32.123 -11.568 12.611 1.00 90.00 646 THR A O 1
ATOM 4953 N N . CYS A 1 647 ? -31.594 -9.673 11.541 1.00 90.81 647 CYS A N 1
ATOM 4954 C CA . CYS A 1 647 ? -30.323 -10.174 11.044 1.00 90.81 647 CYS A CA 1
ATOM 4955 C C . CYS A 1 647 ? -29.296 -10.168 12.181 1.00 90.81 647 CYS A C 1
ATOM 4957 O O . CYS A 1 647 ? -28.920 -9.110 12.670 1.00 90.81 647 CYS A O 1
ATOM 4959 N N . GLN A 1 648 ? -28.808 -11.330 12.598 1.00 90.69 648 GLN A N 1
ATOM 4960 C CA . GLN A 1 648 ? -27.812 -11.450 13.667 1.00 90.69 648 GLN A CA 1
ATOM 4961 C C . GLN A 1 648 ? -26.885 -12.645 13.423 1.00 90.69 648 GLN A C 1
ATOM 4963 O O . GLN A 1 648 ? -27.165 -13.503 12.583 1.00 90.69 648 GLN A O 1
ATOM 4968 N N . CYS A 1 649 ? -25.750 -12.685 14.116 1.00 90.69 649 CYS A N 1
ATOM 4969 C CA . CYS A 1 649 ? -24.848 -13.835 14.077 1.00 90.69 649 CYS A CA 1
ATOM 4970 C C . CYS A 1 649 ? -25.438 -15.009 14.871 1.00 90.69 649 CYS A C 1
ATOM 4972 O O . CYS A 1 649 ? -26.216 -14.798 15.804 1.00 90.69 649 CYS A O 1
ATOM 4974 N N . THR A 1 650 ? -25.079 -16.246 14.520 1.00 90.19 650 THR A N 1
ATOM 4975 C CA . THR A 1 650 ? -25.472 -17.412 15.329 1.00 90.19 650 THR A CA 1
ATOM 4976 C C . THR A 1 650 ? -24.736 -17.420 16.674 1.00 90.19 650 THR A C 1
ATOM 4978 O O . THR A 1 650 ? -23.693 -16.787 16.825 1.00 90.19 650 THR A O 1
ATOM 4981 N N . ASP A 1 651 ? -25.206 -18.201 17.653 1.00 87.12 651 ASP A N 1
ATOM 4982 C CA . ASP A 1 651 ? -24.540 -18.321 18.967 1.00 87.12 651 ASP A CA 1
ATOM 4983 C C . ASP A 1 651 ? -23.089 -18.860 18.884 1.00 87.12 651 ASP A C 1
ATOM 4985 O O . ASP A 1 651 ? -22.312 -18.736 19.833 1.00 87.12 651 ASP A O 1
ATOM 4989 N N . LYS A 1 652 ? -22.709 -19.441 17.734 1.00 87.00 652 LYS A N 1
ATOM 4990 C CA . LYS A 1 652 ? -21.369 -19.970 17.423 1.00 87.00 652 LYS A CA 1
ATOM 4991 C C . LYS A 1 652 ? -20.460 -18.961 16.709 1.00 87.00 652 LYS A C 1
ATOM 4993 O O . LYS A 1 652 ? -19.363 -19.324 16.281 1.00 87.00 652 LYS A O 1
ATOM 4998 N N . GLU A 1 653 ? -20.908 -17.722 16.564 1.00 91.12 653 GLU A N 1
ATOM 4999 C CA . GLU A 1 653 ? -20.230 -16.659 15.832 1.00 91.12 653 GLU A CA 1
ATOM 5000 C C . GLU A 1 653 ? -20.130 -15.391 16.685 1.00 91.12 653 GLU A C 1
ATOM 5002 O O . GLU A 1 653 ? -20.834 -15.217 17.679 1.00 91.12 653 GLU A O 1
ATOM 5007 N N . ILE A 1 654 ? -19.233 -14.492 16.290 1.00 87.75 654 ILE A N 1
ATOM 5008 C CA . ILE A 1 654 ? -19.150 -13.130 16.818 1.00 87.75 654 ILE A CA 1
ATOM 5009 C C . ILE A 1 654 ? -19.270 -12.141 15.665 1.00 87.75 654 ILE A C 1
ATOM 5011 O O . ILE A 1 654 ? -18.823 -12.425 14.551 1.00 87.75 654 ILE A O 1
ATOM 5015 N N . GLU A 1 655 ? -19.821 -10.964 15.944 1.00 87.12 655 GLU A N 1
ATOM 5016 C CA . GLU A 1 655 ? -19.657 -9.822 15.054 1.00 87.12 655 GLU A CA 1
ATOM 5017 C C . GLU A 1 655 ? -18.216 -9.308 15.171 1.00 87.12 655 GLU A C 1
ATOM 5019 O O . GLU A 1 655 ? -17.743 -8.957 16.255 1.00 87.12 655 GLU A O 1
ATOM 5024 N N . TRP A 1 656 ? -17.501 -9.274 14.049 1.00 81.25 656 TRP A N 1
ATOM 5025 C CA . TRP A 1 656 ? -16.145 -8.753 13.965 1.00 81.25 656 TRP A CA 1
ATOM 5026 C C . TRP A 1 656 ? -15.984 -7.926 12.694 1.00 81.25 656 TRP A C 1
ATOM 5028 O O . TRP A 1 656 ? -16.144 -8.435 11.586 1.00 81.25 656 TRP A O 1
ATOM 5038 N N . ARG A 1 657 ? -15.663 -6.635 12.853 1.00 78.31 657 ARG A N 1
ATOM 5039 C CA . ARG A 1 657 ? -15.541 -5.665 11.746 1.00 78.31 657 ARG A CA 1
ATOM 5040 C C . ARG A 1 657 ? -16.774 -5.630 10.814 1.00 78.31 657 ARG A C 1
ATOM 5042 O O . ARG A 1 657 ? -16.629 -5.432 9.613 1.00 78.31 657 ARG A O 1
ATOM 5049 N N . GLY A 1 658 ? -17.976 -5.804 11.374 1.00 78.25 658 GLY A N 1
ATOM 5050 C CA . GLY A 1 658 ? -19.250 -5.750 10.643 1.00 78.25 658 GLY A CA 1
ATOM 5051 C C . GLY A 1 658 ? -19.650 -7.036 9.907 1.00 78.25 658 GLY A C 1
ATOM 5052 O O . GLY A 1 658 ? -20.635 -7.020 9.169 1.00 78.25 658 GLY A O 1
ATOM 5053 N N . GLU A 1 659 ? -18.925 -8.143 10.099 1.00 81.88 659 GLU A N 1
ATOM 5054 C CA . GLU A 1 659 ? -19.300 -9.477 9.615 1.00 81.88 659 GLU A CA 1
ATOM 5055 C C . GLU A 1 659 ? -19.469 -10.474 10.768 1.00 81.88 659 GLU A C 1
ATOM 5057 O O . GLU A 1 659 ? -18.748 -10.419 11.764 1.00 81.88 659 GLU A O 1
ATOM 5062 N N . CYS A 1 660 ? -20.361 -11.448 10.596 1.00 88.62 660 CYS A N 1
ATOM 5063 C CA . CYS A 1 660 ? -20.411 -12.642 11.427 1.00 88.62 660 CYS A CA 1
ATOM 5064 C C . CYS A 1 660 ? -19.269 -13.591 11.051 1.00 88.62 660 CYS A C 1
ATOM 5066 O O . CYS A 1 660 ? -19.131 -14.004 9.895 1.00 88.62 660 CYS A O 1
ATOM 5068 N N . ILE A 1 661 ? -18.443 -13.942 12.037 1.00 88.69 661 ILE A N 1
ATOM 5069 C CA . ILE A 1 661 ? -17.360 -14.917 11.887 1.00 88.69 661 ILE A CA 1
ATOM 5070 C C . ILE A 1 661 ? -17.436 -15.974 12.985 1.00 88.69 661 ILE A C 1
ATOM 5072 O O . ILE A 1 661 ? -17.748 -15.660 14.130 1.00 88.69 661 ILE A O 1
ATOM 5076 N N . ALA A 1 662 ? -17.067 -17.215 12.668 1.00 89.44 662 ALA A N 1
ATOM 5077 C CA . ALA A 1 662 ? -16.786 -18.245 13.665 1.00 89.44 662 ALA A CA 1
ATOM 5078 C C . ALA A 1 662 ? -15.304 -18.132 14.086 1.00 89.44 662 ALA A C 1
ATOM 5080 O O . ALA A 1 662 ? -14.422 -18.527 13.311 1.00 89.44 662 ALA A O 1
ATOM 5081 N N . PRO A 1 663 ? -14.979 -17.555 15.259 1.00 87.88 663 PRO A N 1
ATOM 5082 C CA . PRO A 1 663 ? -13.598 -17.297 15.631 1.00 87.88 663 PRO A CA 1
ATOM 5083 C C . PRO A 1 663 ? -12.909 -18.584 16.106 1.00 87.88 663 PRO A C 1
ATOM 5085 O O . PRO A 1 663 ? -13.529 -19.481 16.679 1.00 87.88 663 PRO A O 1
ATOM 5088 N N . LYS A 1 664 ? -11.591 -18.658 15.906 1.00 87.12 664 LYS A N 1
ATOM 5089 C CA . LYS A 1 664 ? -10.741 -19.736 16.429 1.00 87.12 664 LYS A CA 1
ATOM 5090 C C . LYS A 1 664 ? -9.782 -19.172 17.467 1.00 87.12 664 LYS A C 1
ATOM 5092 O O . LYS A 1 664 ? -9.156 -18.143 17.220 1.00 87.12 664 LYS A O 1
ATOM 5097 N N . CYS A 1 665 ? -9.633 -19.871 18.589 1.00 86.12 665 CYS A N 1
ATOM 5098 C CA . CYS A 1 665 ? -8.599 -19.569 19.574 1.00 86.12 665 CYS A CA 1
ATOM 5099 C C . CYS A 1 665 ? -7.204 -19.771 18.972 1.00 86.12 665 CYS A C 1
ATOM 5101 O O . CYS A 1 665 ? -7.003 -20.697 18.184 1.00 86.12 665 CYS A O 1
ATOM 5103 N N . ARG A 1 666 ? -6.209 -18.995 19.417 1.00 81.81 666 ARG A N 1
ATOM 5104 C CA . ARG A 1 666 ? -4.795 -19.182 19.039 1.00 81.81 666 ARG A CA 1
ATOM 5105 C C . ARG A 1 666 ? -4.264 -20.597 19.322 1.00 81.81 666 ARG A C 1
ATOM 5107 O O . ARG A 1 666 ? -3.378 -21.064 18.619 1.00 81.81 666 ARG A O 1
ATOM 5114 N N . SER A 1 667 ? -4.847 -21.308 20.290 1.00 77.25 667 SER A N 1
ATOM 5115 C CA . SER A 1 667 ? -4.572 -22.722 20.594 1.00 77.25 667 SER A CA 1
ATOM 5116 C C . SER A 1 667 ? -5.215 -23.737 19.626 1.00 77.25 667 SER A C 1
ATOM 5118 O O . SER A 1 667 ? -5.173 -24.938 19.890 1.00 77.25 667 SER A O 1
ATOM 5120 N N . ASN A 1 668 ? -5.868 -23.278 18.548 1.00 75.88 668 ASN A N 1
ATOM 5121 C CA . ASN A 1 668 ? -6.716 -24.052 17.627 1.00 75.88 668 ASN A CA 1
ATOM 5122 C C . ASN A 1 668 ? -7.900 -24.802 18.282 1.00 75.88 668 ASN A C 1
ATOM 5124 O O . ASN A 1 668 ? -8.604 -25.559 17.614 1.00 75.88 668 ASN A O 1
ATOM 5128 N N . ARG A 1 669 ? -8.162 -24.574 19.576 1.00 79.50 669 ARG A N 1
ATOM 5129 C CA . ARG A 1 669 ? -9.324 -25.117 20.293 1.00 79.50 669 ARG A CA 1
ATOM 5130 C C . ARG A 1 669 ? -10.571 -24.266 20.044 1.00 79.50 669 ARG A C 1
ATOM 5132 O O . ARG A 1 669 ? -10.480 -23.089 19.694 1.00 79.50 669 ARG A O 1
ATOM 5139 N N . SER A 1 670 ? -11.743 -24.855 20.268 1.00 82.38 670 SER A N 1
ATOM 5140 C CA . SER A 1 670 ? -13.009 -24.118 20.247 1.00 82.38 670 SER A CA 1
ATOM 5141 C C . SER A 1 670 ? -13.062 -23.073 21.374 1.00 82.38 670 SER A C 1
ATOM 5143 O O . SER A 1 670 ? -12.574 -23.361 22.478 1.00 82.38 670 SER A O 1
ATOM 5145 N N . PRO A 1 671 ? -13.696 -21.908 21.141 1.00 89.75 671 PRO A N 1
ATOM 5146 C CA . PRO A 1 671 ? -13.988 -20.938 22.191 1.00 89.75 671 PRO A CA 1
ATOM 5147 C C . PRO A 1 671 ? -14.796 -21.546 23.345 1.00 89.75 671 PRO A C 1
ATOM 5149 O O . PRO A 1 671 ? -15.507 -22.545 23.191 1.00 89.75 671 PRO A O 1
ATOM 5152 N N . VAL A 1 672 ? -14.687 -20.929 24.517 1.00 90.56 672 VAL A N 1
ATOM 5153 C CA . VAL A 1 672 ? -15.578 -21.181 25.651 1.00 90.56 672 VAL A CA 1
ATOM 5154 C C . VAL A 1 672 ? -16.941 -20.582 25.314 1.00 90.56 672 VAL A C 1
ATOM 5156 O O . VAL A 1 672 ? -17.016 -19.469 24.798 1.00 90.56 672 VAL A O 1
ATOM 5159 N N . VAL A 1 673 ? -18.010 -21.310 25.625 1.00 88.69 673 VAL A N 1
ATOM 5160 C CA . VAL A 1 673 ? -19.383 -20.805 25.545 1.00 88.69 673 VAL A CA 1
ATOM 5161 C C . VAL A 1 673 ? -19.951 -20.593 26.943 1.00 88.69 673 VAL A C 1
ATOM 5163 O O . VAL A 1 673 ? -19.548 -21.273 27.890 1.00 88.69 673 VAL A O 1
ATOM 5166 N N . ASP A 1 674 ? -20.863 -19.639 27.070 1.00 84.50 674 ASP A N 1
ATOM 5167 C CA . ASP A 1 674 ? -21.620 -19.383 28.285 1.00 84.50 674 ASP A CA 1
ATOM 5168 C C . ASP A 1 674 ? -22.751 -20.413 28.490 1.00 84.50 674 ASP A C 1
ATOM 5170 O O . ASP A 1 674 ? -22.939 -21.353 27.713 1.00 84.50 674 ASP A O 1
ATOM 5174 N N . LYS A 1 675 ? -23.535 -20.228 29.558 1.00 83.94 675 LYS A N 1
ATOM 5175 C CA . LYS A 1 675 ? -24.679 -21.092 29.898 1.00 83.94 675 LYS A CA 1
ATOM 5176 C C . LYS A 1 675 ? -25.835 -21.057 28.885 1.00 83.94 675 LYS A C 1
ATOM 5178 O O . LYS A 1 675 ? -26.742 -21.874 28.997 1.00 83.94 675 LYS A O 1
ATOM 5183 N N . PHE A 1 676 ? -25.825 -20.117 27.940 1.00 81.62 676 PHE A N 1
ATOM 5184 C CA . PHE A 1 676 ? -26.797 -19.999 26.853 1.00 81.62 676 PHE A CA 1
ATOM 5185 C C . PHE A 1 676 ? -26.244 -20.533 25.520 1.00 81.62 676 PHE A C 1
ATOM 5187 O O . PHE A 1 676 ? -26.950 -20.509 24.518 1.00 81.62 676 PHE A O 1
ATOM 5194 N N . GLY A 1 677 ? -25.000 -21.029 25.499 1.00 84.00 677 GLY A N 1
ATOM 5195 C CA . GLY A 1 677 ? -24.336 -21.536 24.298 1.00 84.00 677 GLY A CA 1
ATOM 5196 C C . GLY A 1 677 ? -23.641 -20.464 23.454 1.00 84.00 677 GLY A C 1
ATOM 5197 O O . GLY A 1 677 ? -23.062 -20.816 22.426 1.00 84.00 677 GLY A O 1
ATOM 5198 N N . LYS A 1 678 ? -23.643 -19.195 23.885 1.00 85.12 678 LYS A N 1
ATOM 5199 C CA . LYS A 1 678 ? -22.982 -18.083 23.186 1.00 85.12 678 LYS A CA 1
ATOM 5200 C C . LYS A 1 678 ? -21.497 -18.042 23.498 1.00 85.12 678 LYS A C 1
ATOM 5202 O O . LYS A 1 678 ? -21.100 -18.314 24.628 1.00 85.12 678 LYS A O 1
ATOM 5207 N N . ILE A 1 679 ? -20.663 -17.660 22.532 1.00 89.31 679 ILE A N 1
ATOM 5208 C CA . ILE A 1 679 ? -19.219 -17.491 22.762 1.00 89.31 679 ILE A CA 1
ATOM 5209 C C . ILE A 1 679 ? -18.973 -16.469 23.883 1.00 89.31 679 ILE A C 1
ATOM 5211 O O . ILE A 1 679 ? -19.395 -15.316 23.800 1.00 89.31 679 ILE A O 1
ATOM 5215 N N . ALA A 1 680 ? -18.259 -16.892 24.927 1.00 89.62 680 ALA A N 1
ATOM 5216 C CA . ALA A 1 680 ? -17.922 -16.050 26.065 1.00 89.62 680 ALA A CA 1
ATOM 5217 C C . ALA A 1 680 ? -16.909 -14.970 25.646 1.00 89.62 680 ALA A C 1
ATOM 5219 O O . ALA A 1 680 ? -15.831 -15.279 25.133 1.00 89.62 680 ALA A O 1
ATOM 5220 N N . ARG A 1 681 ? -17.274 -13.703 25.859 1.00 88.31 681 ARG A N 1
ATOM 5221 C CA . ARG A 1 681 ? -16.510 -12.506 25.470 1.00 88.31 681 ARG A CA 1
ATOM 5222 C C . ARG A 1 681 ? -15.654 -11.999 26.634 1.00 88.31 681 ARG A C 1
ATOM 5224 O O . ARG A 1 681 ? -16.039 -12.165 27.788 1.00 88.31 681 ARG A O 1
ATOM 5231 N N . CYS A 1 682 ? -14.529 -11.355 26.335 1.00 87.69 682 CYS A N 1
ATOM 5232 C CA . CYS A 1 682 ? -13.630 -10.774 27.337 1.00 87.69 682 CYS A CA 1
ATOM 5233 C C . CYS A 1 682 ? -12.860 -9.574 26.774 1.00 87.69 682 CYS A C 1
ATOM 5235 O O . CYS A 1 682 ? -12.260 -9.661 25.708 1.00 87.69 682 CYS A O 1
ATOM 5237 N N . ASN A 1 683 ? -12.863 -8.461 27.503 1.00 84.06 683 ASN A N 1
ATOM 5238 C CA . ASN A 1 683 ? -12.069 -7.260 27.237 1.00 84.06 683 ASN A CA 1
ATOM 5239 C C . ASN A 1 683 ? -12.029 -6.399 28.514 1.00 84.06 683 ASN A C 1
ATOM 5241 O O . ASN A 1 683 ? -12.521 -6.828 29.556 1.00 84.06 683 ASN A O 1
ATOM 5245 N N . ALA A 1 684 ? -11.465 -5.190 28.455 1.00 78.56 684 ALA A N 1
ATOM 5246 C CA . ALA A 1 684 ? -11.341 -4.306 29.621 1.00 78.56 684 ALA A CA 1
ATOM 5247 C C . ALA A 1 684 ? -12.684 -3.877 30.261 1.00 78.56 684 ALA A C 1
ATOM 5249 O O . ALA A 1 684 ? -12.690 -3.406 31.396 1.00 78.56 684 ALA A O 1
ATOM 5250 N N . SER A 1 685 ? -13.811 -4.033 29.558 1.00 79.06 685 SER A N 1
ATOM 5251 C CA . SER A 1 685 ? -15.160 -3.684 30.031 1.00 79.06 685 SER A CA 1
ATOM 5252 C C . SER A 1 685 ? -16.030 -4.904 30.362 1.00 79.06 685 SER A C 1
ATOM 5254 O O . SER A 1 685 ? -17.186 -4.740 30.749 1.00 79.06 685 SER A O 1
ATOM 5256 N N . LEU A 1 686 ? -15.505 -6.122 30.202 1.00 81.25 686 LEU A N 1
ATOM 5257 C CA . LEU A 1 686 ? -16.224 -7.378 30.418 1.00 81.25 686 LEU A CA 1
ATOM 5258 C C . LEU A 1 686 ? -15.550 -8.224 31.510 1.00 81.25 686 LEU A C 1
ATOM 5260 O O . LEU A 1 686 ? -14.353 -8.070 31.754 1.00 81.25 686 LEU A O 1
ATOM 5264 N N . PRO A 1 687 ? -16.286 -9.140 32.169 1.00 81.44 687 PRO A N 1
ATOM 5265 C CA . PRO A 1 687 ? -15.701 -10.024 33.170 1.00 81.44 687 PRO A CA 1
ATOM 5266 C C . PRO A 1 687 ? -14.509 -10.828 32.620 1.00 81.44 687 PRO A C 1
ATOM 5268 O O . PRO A 1 687 ? -14.543 -11.263 31.464 1.00 81.44 687 PRO A O 1
ATOM 5271 N N . PRO A 1 688 ? -13.469 -11.077 33.436 1.00 82.56 688 PRO A N 1
ATOM 5272 C CA . PRO A 1 688 ? -12.368 -11.940 33.037 1.00 82.56 688 PRO A CA 1
ATOM 5273 C C . PRO A 1 688 ? -12.853 -13.374 32.801 1.00 82.56 688 PRO A C 1
ATOM 5275 O O . PRO A 1 688 ? -13.835 -13.840 33.384 1.00 82.56 688 PRO A O 1
ATOM 5278 N N . CYS A 1 689 ? -12.128 -14.096 31.951 1.00 88.44 689 CYS A N 1
ATOM 5279 C CA . CYS A 1 689 ? -12.424 -15.489 31.650 1.00 88.44 689 CYS A CA 1
ATOM 5280 C C . CYS A 1 689 ? -12.314 -16.390 32.892 1.00 88.44 689 CYS A C 1
ATOM 5282 O O . CYS A 1 689 ? -11.498 -16.156 33.783 1.00 88.44 689 CYS A O 1
ATOM 5284 N N . GLN A 1 690 ? -13.132 -17.445 32.935 1.00 85.50 690 GLN A N 1
ATOM 5285 C CA . GLN A 1 690 ? -13.197 -18.381 34.061 1.00 85.50 690 GLN A CA 1
ATOM 5286 C C . GLN A 1 690 ? -11.858 -19.097 34.313 1.00 85.50 690 GLN A C 1
ATOM 5288 O O . GLN A 1 690 ? -11.061 -19.310 33.395 1.00 85.50 690 GLN A O 1
ATOM 5293 N N . THR A 1 691 ? -11.633 -19.538 35.551 1.00 82.50 691 THR A N 1
ATOM 5294 C CA . THR A 1 691 ? -10.424 -20.259 35.972 1.00 82.50 691 THR A CA 1
ATOM 5295 C C . THR A 1 691 ? -10.095 -21.431 35.034 1.00 82.50 691 THR A C 1
ATOM 5297 O O . THR A 1 691 ? -10.935 -22.288 34.774 1.00 82.50 691 THR A O 1
ATOM 5300 N N . GLY A 1 692 ? -8.859 -21.480 34.520 1.00 82.56 692 GLY A N 1
ATOM 5301 C CA . GLY A 1 692 ? -8.422 -22.491 33.539 1.00 82.56 692 GLY A CA 1
ATOM 5302 C C . GLY A 1 692 ? -8.679 -22.127 32.067 1.00 82.56 692 GLY A C 1
ATOM 5303 O O . GLY A 1 692 ? -8.419 -22.938 31.173 1.00 82.56 692 GLY A O 1
ATOM 5304 N N . THR A 1 693 ? -9.161 -20.912 31.804 1.00 88.62 693 THR A N 1
ATOM 5305 C CA . THR A 1 693 ? -9.335 -20.339 30.464 1.00 88.62 693 THR A CA 1
ATOM 5306 C C . THR A 1 693 ? -8.606 -18.995 30.369 1.00 88.62 693 THR A C 1
ATOM 5308 O O . THR A 1 693 ? -8.240 -18.412 31.388 1.00 88.62 693 THR A O 1
ATOM 5311 N N . TYR A 1 694 ? -8.349 -18.517 29.153 1.00 87.75 694 TYR A N 1
ATOM 5312 C CA . TYR A 1 694 ? -7.641 -17.261 28.897 1.00 87.75 694 TYR A CA 1
ATOM 5313 C C . TYR A 1 694 ? -8.401 -16.391 27.897 1.00 87.75 694 TYR A C 1
ATOM 5315 O O . TYR A 1 694 ? -9.173 -16.913 27.096 1.00 87.75 694 TYR A O 1
ATOM 5323 N N . CYS A 1 695 ? -8.166 -15.079 27.919 1.00 89.75 695 CYS A N 1
ATOM 5324 C CA . CYS A 1 695 ? -8.727 -14.168 26.926 1.00 89.75 695 CYS A CA 1
ATOM 5325 C C . CYS A 1 695 ? -7.830 -14.106 25.682 1.00 89.75 695 CYS A C 1
ATOM 5327 O O . CYS A 1 695 ? -6.646 -13.792 25.799 1.00 89.75 695 CYS A O 1
ATOM 5329 N N . ASP A 1 696 ? -8.370 -14.409 24.500 1.00 87.69 696 ASP A N 1
ATOM 5330 C CA . ASP A 1 696 ? -7.662 -14.249 23.229 1.00 87.69 696 ASP A CA 1
ATOM 5331 C C . ASP A 1 696 ? -7.833 -12.804 22.717 1.00 87.69 696 ASP A C 1
ATOM 5333 O O . ASP A 1 696 ? -8.941 -12.426 22.313 1.00 87.69 696 ASP A O 1
ATOM 5337 N N . PRO A 1 697 ? -6.770 -11.974 22.722 1.00 83.38 697 PRO A N 1
ATOM 5338 C CA . PRO A 1 697 ? -6.884 -10.540 22.453 1.00 83.38 697 PRO A CA 1
ATOM 5339 C C . PRO A 1 697 ? -7.198 -10.223 20.986 1.00 83.38 697 PRO A C 1
ATOM 5341 O O . PRO A 1 697 ? -7.570 -9.098 20.678 1.00 83.38 697 PRO A O 1
ATOM 5344 N N . LYS A 1 698 ? -7.066 -11.189 20.062 1.00 83.81 698 LYS A N 1
ATOM 5345 C CA . LYS A 1 698 ? -7.370 -10.964 18.641 1.00 83.81 698 LYS A CA 1
ATOM 5346 C C . LYS A 1 698 ? -8.872 -10.832 18.382 1.00 83.81 698 LYS A C 1
ATOM 5348 O O . LYS A 1 698 ? -9.271 -10.119 17.466 1.00 83.81 698 LYS A O 1
ATOM 5353 N N . TYR A 1 699 ? -9.677 -11.573 19.142 1.00 85.56 699 TYR A N 1
ATOM 5354 C CA . TYR A 1 699 ? -11.121 -11.691 18.939 1.00 85.56 699 TYR A CA 1
ATOM 5355 C C . TYR A 1 699 ? -11.941 -11.307 20.178 1.00 85.56 699 TYR A C 1
ATOM 5357 O O . TYR A 1 699 ? -13.164 -11.303 20.080 1.00 85.56 699 TYR A O 1
ATOM 5365 N N . GLU A 1 700 ? -11.312 -10.988 21.316 1.00 88.69 700 GLU A N 1
ATOM 5366 C CA . GLU A 1 700 ? -11.978 -10.677 22.595 1.00 88.69 700 GLU A CA 1
ATOM 5367 C C . GLU A 1 700 ? -12.893 -11.818 23.084 1.00 88.69 700 GLU A C 1
ATOM 5369 O O . GLU A 1 700 ? -14.070 -11.622 23.405 1.00 88.69 700 GLU A O 1
ATOM 5374 N N . ILE A 1 701 ? -12.362 -13.046 23.090 1.00 90.38 701 ILE A N 1
ATOM 5375 C CA . ILE A 1 701 ? -13.093 -14.271 23.459 1.00 90.38 701 ILE A CA 1
ATOM 5376 C C . ILE A 1 701 ? -12.323 -15.136 24.454 1.00 90.38 701 ILE A C 1
ATOM 5378 O O . ILE A 1 701 ? -11.095 -15.216 24.420 1.00 90.38 701 ILE A O 1
ATOM 5382 N N . CYS A 1 702 ? -13.055 -15.842 25.311 1.00 91.75 702 CYS A N 1
ATOM 5383 C CA . CYS A 1 702 ? -12.477 -16.793 26.246 1.00 91.75 702 CYS A CA 1
ATOM 5384 C C . CYS A 1 702 ? -12.158 -18.126 25.563 1.00 91.75 702 CYS A C 1
ATOM 5386 O O . CYS A 1 702 ? -12.984 -18.715 24.866 1.00 91.75 702 CYS A O 1
ATOM 5388 N N . CYS A 1 703 ? -10.957 -18.634 25.812 1.00 91.19 703 CYS A N 1
ATOM 5389 C CA . CYS A 1 703 ? -10.380 -19.798 25.159 1.00 91.19 703 CYS A CA 1
ATOM 5390 C C . CYS A 1 703 ? -9.862 -20.808 26.187 1.00 91.19 703 CYS A C 1
ATOM 5392 O O . CYS A 1 703 ? -9.263 -20.449 27.201 1.00 91.19 703 CYS A O 1
ATOM 5394 N N . ARG A 1 704 ? -10.092 -22.104 25.941 1.00 86.56 704 ARG A N 1
ATOM 5395 C CA . ARG A 1 704 ? -9.642 -23.172 26.851 1.00 86.56 704 ARG A CA 1
ATOM 5396 C C . ARG A 1 704 ? -8.132 -23.390 26.731 1.00 86.56 704 ARG A C 1
ATOM 5398 O O . ARG A 1 704 ? -7.647 -23.675 25.636 1.00 86.56 704 ARG A O 1
ATOM 5405 N N . GLY A 1 705 ? -7.418 -23.361 27.857 1.00 73.00 705 GLY A N 1
ATOM 5406 C CA . GLY A 1 705 ? -5.993 -23.699 27.932 1.00 73.00 705 GLY A CA 1
ATOM 5407 C C . GLY A 1 705 ? -5.185 -22.794 28.863 1.00 73.00 705 GLY A C 1
ATOM 5408 O O . GLY A 1 705 ? -5.678 -21.788 29.366 1.00 73.00 705 GLY A O 1
ATOM 5409 N N . ARG A 1 706 ? -3.915 -23.163 29.058 1.00 60.09 706 ARG A N 1
ATOM 5410 C CA . ARG A 1 706 ? -2.844 -22.269 29.530 1.00 60.09 706 ARG A CA 1
ATOM 5411 C C . ARG A 1 706 ? -2.036 -21.810 28.313 1.00 60.09 706 ARG A C 1
ATOM 5413 O O . ARG A 1 706 ? -2.072 -22.498 27.299 1.00 60.09 706 ARG A O 1
ATOM 5420 N N . VAL A 1 707 ? -1.333 -20.685 28.445 1.00 54.53 707 VAL A N 1
ATOM 5421 C CA . VAL A 1 707 ? -0.893 -19.760 27.376 1.00 54.53 707 VAL A CA 1
ATOM 5422 C C . VAL A 1 707 ? -0.992 -20.287 25.915 1.00 54.53 707 VAL A C 1
ATOM 5424 O O . VAL A 1 707 ? -1.841 -19.855 25.142 1.00 54.53 707 VAL A O 1
ATOM 5427 N N . SER A 1 708 ? -0.141 -21.206 25.445 1.00 41.38 708 SER A N 1
ATOM 5428 C CA . SER A 1 708 ? 0.899 -21.998 26.134 1.00 41.38 708 SER A CA 1
ATOM 5429 C C . SER A 1 708 ? 2.083 -21.172 26.603 1.00 41.38 708 SER A C 1
ATOM 5431 O O . SER A 1 708 ? 2.775 -20.599 25.730 1.00 41.38 708 SER A O 1
#

Radius of gyration: 31.9 Å; chains: 1; bounding box: 87×73×76 Å

Foldseek 3Di:
DDDDQDDFDWDAQQWDWDDDDPRDIDTHHDDPDPDDDDCVPPDPPDPDPPPFAWFKWAWADWDDQFPQKIKTKTFTPPRIWAQADQLKWKWWQPLQQSDIDIWHWAFPALALVSLDRTGRITMTMDGADPPDPVRVSVVVDGGGDMIIIGTIDDDPPDDPVLLQQFQEEEEAEEQSQCRSCSSVVSCCVNRHNHAYQYEYEYAEPRSDPCPVRLVVVCVVVVVHYDYFYEYCDDDPPDPGHYRDDDPVVCVVRGDDDDPRYYYDYTYPCQRVFFAPFQVVAPDQWGHDPSGTAGWDFPPDFAPACVRDPDVQWGHDPRTTTRGDDPQQFDPFQVSDDPQWGQDPRGTDGDDDDDDDDDDDQAAAEAQDFADAQRRYPAPQWGADPRGIHHHPQFDCPSNHTHRAAFAFGFDDPVDHHHRAPQWDQDPGGIAHHQQFHDDPRHTHGDQAAAAQGFADWQSNYWQFQWTQDPRGTDHDPQFDDDPSHTHFQFDAPDDHFDDDPNHFQKDFDAFPPPPGPPDDDCSAPPQWDFFFLLAFAWDQDPNDTTTTGMGGIYGDDFHAARGGDGADKDFPVVCVVPQPQFQWDWTADPVRNGITGTYGHRHGRHFYDDPSTTEDADFFPAFDDDQSNQPPQCFGQADDPPRTTGTHADLQWDQDPRHTDRDAAPVRDHFDHDPVSHFAFADPVDDAADPQWHARVVRRTIGHHPPD

pLDDT: mean 76.35, std 16.03, range [22.61, 96.94]

Organism: Trichuris trichiura (NCBI:txid36087)

Secondary structure (DSSP, 8-state):
------SS--EETT-EEEE-SSS-EEEEPPPSSS----GGG---PPPPSSTT--EEEEEEEEEEEETTEEEEEEEETTTEEEE--TT-BEEEEETTTTEEEEEPPBPSSS-GGG--SEESEEEEEEE--TT-HHHHHHTT--TT-EEEEPPPBPPTT--HHHHHH-SEEEEEEEGGGGHHHHHHHHHHHHH---EEEEEEEESSGGG--SHHHHHHHHHHSTTTEEEEEEESS--TT--SEESSS-HHHHHHHSPPP-TTEEEEEESSHHHH---SSTTSS-SSEEEETTEEEEEEEEEEE-SSGGGSSSTT-EEETTEEEEE--TT---SSGGGS-TTEEEETTEEEE----------------TTSB-SSTT---STTEEEETTEEEEPTTEEE-SSSEEEPB-TTSB-STTSPPB-STTEEEETTEEEE-TTEEEETTEEEEPPPBPTTSB-SSGGGB-BTTEEEETTEEEEPTTEEEETTEEEE--B-SSSBPPEETTEE-EEEEEETTS----S----SPTTEEEEEEEEEEEEEETTEEEEEEEEEEEESSS---SSSS-PPEEEHHHHHHHS-TTTEEEEEETTEEEEEEEEE-SSSTT-EEETTEEE----TTSB-SSTTTTTTTS-EEEE-SSS-EEEE--TT-EEETTEEE----TTSSPBPB-TTSPBPB-STTSPPPPTTEEEETTTTEEEES---